Protein AF-A0A1Y5PBY2-F1 (afdb_monomer)

Radius of gyration: 28.39 Å; Cα contacts (8 Å, |Δi|>4): 411; chains: 1; bounding box: 72×57×106 Å

Sequence (426 aa):
MDGDPIENGPPGFAADEERLGVWLDRVDAYLLALDAIDADDPFDFCAEAWEIWQSAVAADPPPETSPAVLVALGGLQAVAHAMTASTLDYYRTPNARDRKTLSTVHASLKACLGTLRRESARWLLEGLPAADEIQARSATLVASLQATNSPGAAPISDSGIVFDKVCALTDTENRRYREAYDRLRRMLNRELLQHITDESDTLSDVVLGIVLDLQASRGSTFDENVMAERRSKIQSALVSVTGALHTHHEQSVKTATKTFGHDSAEAKAVERLFDDVKQSSFEYRWLDELHEPLQRGDSAAVKYQFTARRHEPDVDVHMDRDYMAQFAKSNKKWRGPDEPLVMASDPSVLDMIKAIQPKVNSLQGQLDAILYPNVAEDVAAVKDLIARFGGQKGMDALHSAPGATDKPWMPPHLSPRVLSFVRTFE

Mean predicted aligned error: 13.69 Å

Solvent-accessible surface area (backbone atoms only — not comparable to full-atom values): 24126 Å² total; per-residue (Å²): 140,83,81,82,81,82,83,78,66,72,91,55,59,69,59,44,52,52,48,34,48,55,50,48,55,48,52,52,55,46,61,56,48,59,77,69,59,91,54,82,41,45,65,56,41,30,47,53,53,40,53,58,52,50,49,55,42,68,76,63,65,61,56,82,77,37,71,33,32,50,53,56,46,47,53,52,45,42,38,52,51,48,38,50,52,49,50,52,36,60,75,73,34,87,51,74,89,77,35,80,48,41,68,56,51,53,53,50,42,51,53,49,50,51,49,53,48,53,54,55,55,43,27,75,73,78,50,70,81,50,61,70,54,42,48,53,50,44,52,52,48,50,56,74,36,39,46,62,85,52,95,87,61,77,70,60,94,85,78,75,72,79,52,78,91,77,81,86,72,54,70,68,55,48,49,53,36,48,56,25,45,53,50,52,40,59,60,60,56,62,41,39,68,55,48,32,50,54,30,48,49,50,35,50,51,52,53,49,51,50,34,50,43,39,61,70,38,93,51,62,88,79,39,64,67,64,51,49,52,52,52,49,54,52,50,54,31,50,35,47,30,21,43,28,51,45,48,36,53,54,51,52,38,51,46,31,24,72,74,64,34,74,87,29,71,64,18,52,47,50,48,45,52,55,51,49,46,44,70,76,26,71,46,50,34,54,43,47,60,46,24,62,45,46,70,73,62,43,67,69,46,47,46,82,46,79,42,77,37,99,90,64,44,44,75,51,40,25,38,30,32,68,50,46,26,55,52,29,68,74,37,92,84,57,79,65,41,62,56,53,70,74,46,95,61,63,52,49,50,64,58,30,57,63,65,32,50,68,54,54,54,54,50,48,56,55,47,43,54,70,78,42,72,55,50,68,59,25,37,50,42,42,50,55,56,53,56,64,59,68,79,64,90,79,86,59,62,56,73,93,60,85,84,58,88,85,63,55,61,65,49,53,69,59,56,67,64,52,54,53,48,51,74,68,61,128

Structure (mmCIF, N/CA/C/O backbone):
data_AF-A0A1Y5PBY2-F1
#
_entry.id   AF-A0A1Y5PBY2-F1
#
loop_
_atom_site.group_PDB
_atom_site.id
_atom_site.type_symbol
_atom_site.label_atom_id
_atom_site.label_alt_id
_atom_site.label_comp_id
_atom_site.label_asym_id
_atom_site.label_entity_id
_atom_site.label_seq_id
_atom_site.pdbx_PDB_ins_code
_atom_site.Cartn_x
_atom_site.Cartn_y
_atom_site.Cartn_z
_atom_site.occupancy
_atom_site.B_iso_or_equiv
_atom_site.auth_seq_id
_atom_site.auth_comp_id
_atom_site.auth_asym_id
_atom_site.auth_atom_id
_atom_site.pdbx_PDB_model_num
ATOM 1 N N . MET A 1 1 ? -18.300 32.140 66.514 1.00 45.94 1 MET A N 1
ATOM 2 C CA . MET A 1 1 ? -18.483 32.898 65.267 1.00 45.94 1 MET A CA 1
ATOM 3 C C . MET A 1 1 ? -17.171 32.797 64.537 1.00 45.94 1 MET A C 1
ATOM 5 O O . MET A 1 1 ? -16.190 33.285 65.071 1.00 45.94 1 MET A O 1
ATOM 9 N N . ASP A 1 2 ? -17.141 31.974 63.500 1.00 37.72 2 ASP A N 1
ATOM 10 C CA . ASP A 1 2 ? -16.558 32.271 62.188 1.00 37.72 2 ASP A CA 1
ATOM 11 C C . ASP A 1 2 ? -16.648 30.965 61.404 1.00 37.72 2 ASP A C 1
ATOM 13 O O . ASP A 1 2 ? -16.118 29.932 61.809 1.00 37.72 2 ASP A O 1
ATOM 17 N N . GLY A 1 3 ? -17.531 30.991 60.409 1.00 40.25 3 GLY A N 1
ATOM 18 C CA . GLY A 1 3 ? -17.900 29.843 59.603 1.00 40.25 3 GLY A CA 1
ATOM 19 C C . GLY A 1 3 ? -16.996 29.739 58.390 1.00 40.25 3 GLY A C 1
ATOM 20 O O . GLY A 1 3 ? -16.811 30.725 57.680 1.00 40.25 3 GLY A O 1
ATOM 21 N N . ASP A 1 4 ? -16.507 28.531 58.140 1.00 33.81 4 ASP A N 1
ATOM 22 C CA . ASP A 1 4 ? -16.066 28.125 56.812 1.00 33.81 4 ASP A CA 1
ATOM 23 C C . ASP A 1 4 ? -17.306 27.788 55.968 1.00 33.81 4 ASP A C 1
ATOM 25 O O . ASP A 1 4 ? -18.133 26.967 56.393 1.00 33.81 4 ASP A O 1
ATOM 29 N N . PRO A 1 5 ? -17.481 28.393 54.783 1.00 43.38 5 PRO A N 1
ATOM 30 C CA . PRO A 1 5 ? -18.480 27.950 53.833 1.00 43.38 5 PRO A CA 1
ATOM 31 C C . PRO A 1 5 ? -17.946 26.702 53.122 1.00 43.38 5 PRO A C 1
ATOM 33 O O . PRO A 1 5 ? -17.024 26.769 52.315 1.00 43.38 5 PRO A O 1
ATOM 36 N N . ILE A 1 6 ? -18.546 25.548 53.418 1.00 40.12 6 ILE A N 1
ATOM 37 C CA . ILE A 1 6 ? -18.397 24.352 52.588 1.00 40.12 6 ILE A CA 1
ATOM 38 C C . ILE A 1 6 ? -19.086 24.651 51.256 1.00 40.12 6 ILE A C 1
ATOM 40 O O . ILE A 1 6 ? -20.314 24.613 51.149 1.00 40.12 6 ILE A O 1
ATOM 44 N N . GLU A 1 7 ? -18.283 24.968 50.247 1.00 39.06 7 GLU A N 1
ATOM 45 C CA . GLU A 1 7 ? -18.694 25.071 48.852 1.00 39.06 7 GLU A CA 1
ATOM 46 C C . GLU A 1 7 ? -18.978 23.653 48.317 1.00 39.06 7 GLU A C 1
ATOM 48 O O . GLU A 1 7 ? -18.173 23.020 47.644 1.00 39.06 7 GLU A O 1
ATOM 53 N N . ASN A 1 8 ? -20.137 23.101 48.686 1.00 37.91 8 ASN A N 1
ATOM 54 C CA . ASN A 1 8 ? -20.673 21.884 48.081 1.00 37.91 8 ASN A CA 1
ATOM 55 C C . ASN A 1 8 ? -21.327 22.248 46.740 1.00 37.91 8 ASN A C 1
ATOM 57 O O . ASN A 1 8 ? -22.543 22.436 46.659 1.00 37.91 8 ASN A O 1
ATOM 61 N N . GLY A 1 9 ? -20.516 22.348 45.686 1.00 40.56 9 GLY A N 1
ATOM 62 C CA . GLY A 1 9 ? -21.012 22.209 44.316 1.00 40.56 9 GLY A CA 1
ATOM 63 C C . GLY A 1 9 ? -21.554 20.786 44.079 1.00 40.56 9 GLY A C 1
ATOM 64 O O . GLY A 1 9 ? -21.153 19.855 44.784 1.00 40.56 9 GLY A O 1
ATOM 65 N N . PRO A 1 10 ? -22.472 20.572 43.116 1.00 37.31 10 PRO A N 1
ATOM 66 C CA . PRO A 1 10 ? -23.018 19.246 42.848 1.00 37.31 10 PRO A CA 1
ATOM 67 C C . PRO A 1 10 ? -21.875 18.290 42.460 1.00 37.31 10 PRO A C 1
ATOM 69 O O . PRO A 1 10 ? -21.112 18.623 41.552 1.00 37.31 10 PRO A O 1
ATOM 72 N N . PRO A 1 11 ? -21.766 17.092 43.062 1.00 45.81 11 PRO A N 1
ATOM 73 C CA . PRO A 1 11 ? -20.633 16.174 42.875 1.00 45.81 11 PRO A CA 1
ATOM 74 C C . PRO A 1 11 ? -20.537 15.532 41.470 1.00 45.81 11 PRO A C 1
ATOM 76 O O . PRO A 1 11 ? -19.798 14.571 41.284 1.00 45.81 11 PRO A O 1
ATOM 79 N N . GLY A 1 12 ? -21.287 16.034 40.482 1.00 55.81 12 GLY A N 1
ATOM 80 C CA . GLY A 1 12 ? -21.350 15.498 39.118 1.00 55.81 12 GLY A CA 1
ATOM 81 C C . GLY A 1 12 ? -20.549 16.289 38.079 1.00 55.81 12 GLY A C 1
ATOM 82 O O . GLY A 1 12 ? -19.837 15.683 37.288 1.00 55.81 12 GLY A O 1
ATOM 83 N N . PHE A 1 13 ? -20.608 17.626 38.097 1.00 53.91 13 PHE A N 1
ATOM 84 C CA . PHE A 1 13 ? -20.110 18.446 36.979 1.00 53.91 13 PHE A CA 1
ATOM 85 C C . PHE A 1 13 ? -18.581 18.456 36.856 1.00 53.91 13 PHE A C 1
ATOM 87 O O . PHE A 1 13 ? -18.064 18.167 35.783 1.00 53.91 13 PHE A O 1
ATOM 94 N N . ALA A 1 14 ? -17.854 18.683 37.955 1.00 58.75 14 ALA A N 1
ATOM 95 C CA . ALA A 1 14 ? -16.386 18.675 37.940 1.00 58.75 14 ALA A CA 1
ATOM 96 C C . ALA A 1 14 ? -15.809 17.298 37.552 1.00 58.75 14 ALA A C 1
ATOM 98 O O . ALA A 1 14 ? -14.805 17.213 36.851 1.00 58.75 14 ALA A O 1
ATOM 99 N N . ALA A 1 15 ? -16.481 16.213 37.956 1.00 77.81 15 ALA A N 1
ATOM 100 C CA . ALA A 1 15 ? -16.086 14.854 37.597 1.00 77.81 15 ALA A CA 1
ATOM 101 C C . ALA A 1 15 ? -16.368 14.528 36.119 1.00 77.81 15 ALA A C 1
ATOM 103 O O . ALA A 1 15 ? -15.646 13.734 35.521 1.00 77.81 15 ALA A O 1
ATOM 104 N N . ASP A 1 16 ? -17.407 15.115 35.519 1.00 81.81 16 ASP A N 1
ATOM 105 C CA . ASP A 1 16 ? -17.707 14.938 34.095 1.00 81.81 16 ASP A CA 1
ATOM 106 C C . ASP A 1 16 ? -16.823 15.801 33.188 1.00 81.81 16 ASP A C 1
ATOM 108 O O . ASP A 1 16 ? -16.434 15.331 32.119 1.00 81.81 16 ASP A O 1
ATOM 112 N N . GLU A 1 17 ? -16.434 17.004 33.619 1.00 85.75 17 GLU A N 1
ATOM 113 C CA . GLU A 1 17 ? -15.426 17.821 32.926 1.00 85.75 17 GLU A CA 1
ATOM 114 C C . GLU A 1 17 ? -14.058 17.126 32.909 1.00 85.75 17 GLU A C 1
ATOM 116 O O . GLU A 1 17 ? -13.437 17.016 31.852 1.00 85.75 17 GLU A O 1
ATOM 121 N N . GLU A 1 18 ? -13.616 16.581 34.048 1.00 88.00 18 GLU A N 1
ATOM 122 C CA . GLU A 1 18 ? -12.356 15.833 34.144 1.00 88.00 18 GLU A CA 1
ATOM 123 C C . GLU A 1 18 ? -12.372 14.584 33.246 1.00 88.00 18 GLU A C 1
ATOM 125 O O . GLU A 1 18 ? -11.442 14.358 32.467 1.00 88.00 18 GLU A O 1
ATOM 130 N N . ARG A 1 19 ? -13.462 13.802 33.269 1.00 89.69 19 ARG A N 1
ATOM 131 C CA . ARG A 1 19 ? -13.630 12.639 32.377 1.00 89.69 19 ARG A CA 1
ATOM 132 C C . ARG A 1 19 ? -13.635 13.034 30.907 1.00 89.69 19 ARG A C 1
ATOM 134 O O . ARG A 1 19 ? -13.028 12.338 30.094 1.00 89.69 19 ARG A O 1
ATOM 141 N N . LEU A 1 20 ? -14.327 14.115 30.550 1.00 92.19 20 LEU A N 1
ATOM 142 C CA . LEU A 1 20 ? -14.344 14.610 29.178 1.00 92.19 20 LEU A CA 1
ATOM 143 C C . LEU A 1 20 ? -12.939 15.048 28.737 1.00 92.19 20 LEU A C 1
ATOM 145 O O . LEU A 1 20 ? -12.543 14.740 27.614 1.00 92.19 20 LEU A O 1
ATOM 149 N N . GLY A 1 21 ? -12.167 15.678 29.629 1.00 91.25 21 GLY A N 1
ATOM 150 C CA . GLY A 1 21 ? -10.755 16.004 29.413 1.00 91.25 21 GLY A CA 1
ATOM 151 C C . GLY A 1 21 ? -9.904 14.770 29.097 1.00 91.25 21 GLY A C 1
ATOM 152 O O . GLY A 1 21 ? -9.229 14.740 28.072 1.00 91.25 21 GLY A O 1
ATOM 153 N N . VAL A 1 22 ? -10.023 13.701 29.892 1.00 93.31 22 VAL A N 1
ATOM 154 C CA . VAL A 1 22 ? -9.315 12.428 29.635 1.00 93.31 22 VAL A CA 1
ATOM 155 C C . VAL A 1 22 ? -9.678 11.844 28.265 1.00 93.31 22 VAL A C 1
ATOM 157 O O . VAL A 1 22 ? -8.819 11.330 27.547 1.00 93.31 22 VAL A O 1
ATOM 160 N N . TRP A 1 23 ? -10.950 11.913 27.875 1.00 94.00 23 TRP A N 1
ATOM 161 C CA . TRP A 1 23 ? -11.399 11.408 26.577 1.00 94.00 23 TRP A CA 1
ATOM 162 C C . TRP A 1 23 ? -10.937 12.267 25.398 1.00 94.00 23 TRP A C 1
ATOM 164 O O . TRP A 1 23 ? -10.663 11.724 24.327 1.00 94.00 23 TRP A O 1
ATOM 174 N N . LEU A 1 24 ? -10.786 13.576 25.591 1.00 94.56 24 LEU A N 1
ATOM 175 C CA . LEU A 1 24 ? -10.138 14.461 24.625 1.00 94.56 24 LEU A CA 1
ATOM 176 C C . LEU A 1 24 ? -8.657 14.114 24.445 1.00 94.56 24 LEU A C 1
ATOM 178 O O . LEU A 1 24 ? -8.212 13.961 23.308 1.00 94.56 24 LEU A O 1
ATOM 182 N N . ASP A 1 25 ? -7.927 13.891 25.539 1.00 93.44 25 ASP A N 1
ATOM 183 C CA . ASP A 1 25 ? -6.525 13.460 25.483 1.00 93.44 25 ASP A CA 1
ATOM 184 C C . ASP A 1 25 ? -6.381 12.109 24.758 1.00 93.44 25 ASP A C 1
ATOM 186 O O . ASP A 1 25 ? -5.432 11.889 24.002 1.00 93.44 25 ASP A O 1
ATOM 190 N N . ARG A 1 26 ? -7.358 11.203 24.914 1.00 94.56 26 ARG A N 1
ATOM 191 C CA . ARG A 1 26 ? -7.407 9.942 24.153 1.00 94.56 26 ARG A CA 1
ATOM 192 C C . ARG A 1 26 ? -7.632 10.156 22.663 1.00 94.56 26 ARG A C 1
ATOM 194 O O . ARG A 1 26 ? -6.987 9.471 21.873 1.00 94.56 26 ARG A O 1
ATOM 201 N N . VAL A 1 27 ? -8.513 11.076 22.260 1.00 95.44 27 VAL A N 1
ATOM 202 C CA . VAL A 1 27 ? -8.685 11.424 20.836 1.00 95.44 27 VAL A CA 1
ATOM 203 C C . VAL A 1 27 ? -7.383 11.982 20.265 1.00 95.44 27 VAL A C 1
ATOM 205 O O . VAL A 1 27 ? -7.023 11.651 19.139 1.00 95.44 27 VAL A O 1
ATOM 208 N N . ASP A 1 28 ? -6.643 12.767 21.042 1.00 94.69 28 ASP A N 1
ATOM 209 C CA . ASP A 1 28 ? -5.360 13.336 20.626 1.00 94.69 28 ASP A CA 1
ATOM 210 C C . ASP A 1 28 ? -4.284 12.275 20.452 1.00 94.69 28 ASP A C 1
ATOM 212 O O . ASP A 1 28 ? -3.618 12.226 19.416 1.00 94.69 28 ASP A O 1
ATOM 216 N N . ALA A 1 29 ? -4.156 11.386 21.436 1.00 94.12 29 ALA A N 1
ATOM 217 C CA . ALA A 1 29 ? -3.274 10.233 21.347 1.00 94.12 29 ALA A CA 1
ATOM 218 C C . ALA A 1 29 ? -3.649 9.340 20.157 1.00 94.12 29 ALA A C 1
ATOM 220 O O . ALA A 1 29 ? -2.773 8.864 19.439 1.00 94.12 29 ALA A O 1
ATOM 221 N N . TYR A 1 30 ? -4.945 9.156 19.903 1.00 95.19 30 TYR A N 1
ATOM 222 C CA . TYR A 1 30 ? -5.426 8.376 18.773 1.00 95.19 30 TYR A CA 1
ATOM 223 C C . TYR A 1 30 ? -5.116 9.044 17.428 1.00 95.19 30 TYR A C 1
ATOM 225 O O . TYR A 1 30 ? -4.630 8.375 16.523 1.00 95.19 30 TYR A O 1
ATOM 233 N N . LEU A 1 31 ? -5.292 10.363 17.304 1.00 93.38 31 LEU A N 1
ATOM 234 C CA . LEU A 1 31 ? -4.919 11.123 16.105 1.00 93.38 31 LEU A CA 1
ATOM 235 C C . LEU A 1 31 ? -3.429 10.999 15.767 1.00 93.38 31 LEU A C 1
ATOM 237 O O . LEU A 1 31 ? -3.088 10.957 14.585 1.00 93.38 31 LEU A O 1
ATOM 241 N N . LEU A 1 32 ? -2.566 10.935 16.786 1.00 91.31 32 LEU A N 1
ATOM 242 C CA . LEU A 1 32 ? -1.135 10.665 16.624 1.00 91.31 32 LEU A CA 1
ATOM 243 C C . LEU A 1 32 ? -0.872 9.201 16.253 1.00 91.31 32 LEU A C 1
ATOM 245 O O . LEU A 1 32 ? -0.039 8.926 15.396 1.00 91.31 32 LEU A O 1
ATOM 249 N N . ALA A 1 33 ? -1.593 8.260 16.867 1.00 92.06 33 ALA A N 1
ATOM 250 C CA . ALA A 1 33 ? -1.464 6.838 16.563 1.00 92.06 33 ALA A CA 1
ATOM 251 C C . ALA A 1 33 ? -1.852 6.517 15.112 1.00 92.06 33 ALA A C 1
ATOM 253 O O . ALA A 1 33 ? -1.234 5.643 14.513 1.00 92.06 33 ALA A O 1
ATOM 254 N N . LEU A 1 34 ? -2.810 7.249 14.525 1.00 92.19 34 LEU A N 1
ATOM 255 C CA . LEU A 1 34 ? -3.182 7.096 13.115 1.00 92.19 34 LEU A CA 1
ATOM 256 C C . LEU A 1 34 ? -2.004 7.333 12.155 1.00 92.19 34 LEU A C 1
ATOM 258 O O . LEU A 1 34 ? -1.917 6.639 11.149 1.00 92.19 34 LEU A O 1
ATOM 262 N N . ASP A 1 35 ? -1.079 8.251 12.470 1.00 88.31 35 ASP A N 1
ATOM 263 C CA . ASP A 1 35 ? 0.123 8.486 11.645 1.00 88.31 35 ASP A CA 1
ATOM 264 C C . ASP A 1 35 ? 1.131 7.332 11.710 1.00 88.31 35 ASP A C 1
ATOM 266 O O . ASP A 1 35 ? 1.996 7.215 10.845 1.00 88.31 35 ASP A O 1
ATOM 270 N N . ALA A 1 36 ? 1.048 6.507 12.754 1.00 85.25 36 ALA A N 1
ATOM 271 C CA . ALA A 1 36 ? 1.934 5.372 12.971 1.00 85.25 36 ALA A CA 1
ATOM 272 C C . ALA A 1 36 ? 1.366 4.054 12.418 1.00 85.25 36 ALA A C 1
ATOM 274 O O . ALA A 1 36 ? 2.049 3.031 12.501 1.00 85.25 36 ALA A O 1
ATOM 275 N N . ILE A 1 37 ? 0.138 4.062 11.883 1.00 83.00 37 ILE A N 1
ATOM 276 C CA . ILE A 1 37 ? -0.454 2.889 11.235 1.00 83.00 37 ILE A CA 1
ATOM 277 C C . ILE A 1 37 ? 0.285 2.644 9.916 1.00 83.00 37 ILE A C 1
ATOM 279 O O . ILE A 1 37 ? 0.165 3.409 8.961 1.00 83.00 37 ILE A O 1
ATOM 283 N N . ASP A 1 38 ? 1.050 1.557 9.890 1.00 75.00 38 ASP A N 1
ATOM 284 C CA . ASP A 1 38 ? 1.777 1.053 8.725 1.00 75.00 38 ASP A CA 1
ATOM 285 C C . ASP A 1 38 ? 0.821 0.191 7.888 1.00 75.00 38 ASP A C 1
ATOM 287 O O . ASP A 1 38 ? 0.807 -1.035 8.006 1.00 75.00 38 ASP A O 1
ATOM 291 N N . ALA A 1 39 ? -0.048 0.853 7.119 1.00 74.06 39 ALA A N 1
ATOM 292 C CA . ALA A 1 39 ? -1.015 0.214 6.231 1.00 74.06 39 ALA A CA 1
ATOM 293 C C . ALA A 1 39 ? -0.726 0.565 4.769 1.00 74.06 39 ALA A C 1
ATOM 295 O O . ALA A 1 39 ? -0.398 1.707 4.456 1.00 74.06 39 ALA A O 1
ATOM 296 N N . ASP A 1 40 ? -0.917 -0.409 3.880 1.00 66.94 40 ASP A N 1
ATOM 297 C CA . ASP A 1 40 ? -0.703 -0.248 2.437 1.00 66.94 40 ASP A CA 1
ATOM 298 C C . ASP A 1 40 ? -2.002 0.145 1.697 1.00 66.94 40 ASP A C 1
ATOM 300 O O . ASP A 1 40 ? -1.956 0.722 0.610 1.00 66.94 40 ASP A O 1
ATOM 304 N N . ASP A 1 41 ? -3.179 -0.103 2.293 1.00 70.62 41 ASP A N 1
ATOM 305 C CA . ASP A 1 41 ? -4.480 0.162 1.671 1.00 70.62 41 ASP A CA 1
ATOM 306 C C . ASP A 1 41 ? -5.547 0.717 2.649 1.00 70.62 41 ASP A C 1
ATOM 308 O O . ASP A 1 41 ? -5.435 0.565 3.873 1.00 70.62 41 ASP A O 1
ATOM 312 N N . PRO A 1 42 ? -6.611 1.371 2.134 1.00 80.31 42 PRO A N 1
ATOM 313 C CA . PRO A 1 42 ? -7.676 1.949 2.955 1.00 80.31 42 PRO A CA 1
ATOM 314 C C . PRO A 1 42 ? -8.421 1.000 3.901 1.00 80.31 42 PRO A C 1
ATOM 316 O O . PRO A 1 42 ? -8.886 1.447 4.950 1.00 80.31 42 PRO A O 1
ATOM 319 N N . PHE A 1 43 ? -8.607 -0.270 3.536 1.00 74.81 43 PHE A N 1
ATOM 320 C CA . PHE A 1 43 ? -9.331 -1.241 4.359 1.00 74.81 43 PHE A CA 1
ATOM 321 C C . PHE A 1 43 ? -8.507 -1.629 5.577 1.00 74.81 43 PHE A C 1
ATOM 323 O O . PHE A 1 43 ? -9.040 -1.647 6.687 1.00 74.81 43 PHE A O 1
ATOM 330 N N . ASP A 1 44 ? -7.214 -1.880 5.376 1.00 72.38 44 ASP A N 1
ATOM 331 C CA . ASP A 1 44 ? -6.281 -2.208 6.452 1.00 72.38 44 ASP A CA 1
ATOM 332 C C . ASP A 1 44 ? -6.138 -1.063 7.433 1.00 72.38 44 ASP A C 1
ATOM 334 O O . ASP A 1 44 ? -6.292 -1.261 8.640 1.00 72.38 44 ASP A O 1
ATOM 338 N N . PHE A 1 45 ? -5.961 0.146 6.905 1.00 84.75 45 PHE A N 1
ATOM 339 C CA . PHE A 1 45 ? -5.930 1.349 7.714 1.00 84.75 45 PHE A CA 1
ATOM 340 C C . PHE A 1 45 ? -7.197 1.492 8.567 1.00 84.75 45 PHE A C 1
ATOM 342 O O . PHE A 1 45 ? -7.107 1.701 9.775 1.00 84.75 45 PHE A O 1
ATOM 349 N N . CYS A 1 46 ? -8.387 1.335 7.975 1.00 84.38 46 CYS A N 1
ATOM 350 C CA . CYS A 1 46 ? -9.645 1.437 8.715 1.00 84.38 46 CYS A CA 1
ATOM 351 C C . CYS A 1 46 ? -9.841 0.307 9.737 1.00 84.38 46 CYS A C 1
ATOM 353 O O . CYS A 1 46 ? -10.372 0.565 10.816 1.00 84.38 46 CYS A O 1
ATOM 355 N N . ALA A 1 47 ? -9.423 -0.921 9.426 1.00 79.12 47 ALA A N 1
ATOM 356 C CA . ALA A 1 47 ? -9.527 -2.057 10.337 1.00 79.12 47 ALA A CA 1
ATOM 357 C C . ALA A 1 47 ? -8.600 -1.897 11.552 1.00 79.12 47 ALA A C 1
ATOM 359 O O . ALA A 1 47 ? -9.033 -2.097 12.685 1.00 79.12 47 ALA A O 1
ATOM 360 N N . GLU A 1 48 ? -7.346 -1.486 11.343 1.00 82.38 48 GLU A N 1
ATOM 361 C CA . GLU A 1 48 ? -6.410 -1.226 12.443 1.00 82.38 48 GLU A CA 1
ATOM 362 C C . GLU A 1 48 ? -6.832 -0.012 13.269 1.00 82.38 48 GLU A C 1
ATOM 364 O O . GLU A 1 48 ? -6.852 -0.076 14.499 1.00 82.38 48 GLU A O 1
ATOM 369 N N . ALA A 1 49 ? -7.271 1.063 12.608 1.00 88.12 49 ALA A N 1
ATOM 370 C CA . ALA A 1 49 ? -7.851 2.220 13.276 1.00 88.12 49 ALA A CA 1
ATOM 371 C C . ALA A 1 49 ? -9.036 1.807 14.167 1.00 88.12 49 ALA A C 1
ATOM 373 O O . ALA A 1 49 ? -9.113 2.247 15.319 1.00 88.12 49 ALA A O 1
ATOM 374 N N . TRP A 1 50 ? -9.931 0.946 13.669 1.00 86.44 50 TRP A N 1
ATOM 375 C CA . TRP A 1 50 ? -11.083 0.449 14.422 1.00 86.44 50 TRP A CA 1
ATOM 376 C C . TRP A 1 50 ? -10.653 -0.318 15.670 1.00 86.44 50 TRP A C 1
ATOM 378 O O . TRP A 1 50 ? -11.119 -0.004 16.762 1.00 86.44 50 TRP A O 1
ATOM 388 N N . GLU A 1 51 ? -9.738 -1.277 15.528 1.00 80.56 51 GLU A N 1
ATOM 389 C CA . GLU A 1 51 ? -9.260 -2.103 16.641 1.00 80.56 51 GLU A CA 1
ATOM 390 C C . GLU A 1 51 ? -8.557 -1.268 17.723 1.00 80.56 51 GLU A C 1
ATOM 392 O O . GLU A 1 51 ? -8.814 -1.471 18.913 1.00 80.56 51 GLU A O 1
ATOM 397 N N . ILE A 1 52 ? -7.731 -0.283 17.340 1.00 85.56 52 ILE A N 1
ATOM 398 C CA . ILE A 1 52 ? -7.062 0.626 18.287 1.00 85.56 52 ILE A CA 1
ATOM 399 C C . ILE A 1 52 ? -8.098 1.395 19.115 1.00 85.56 52 ILE A C 1
ATOM 401 O O . ILE A 1 52 ? -8.025 1.418 20.348 1.00 85.56 52 ILE A O 1
ATOM 405 N N . TRP A 1 53 ? -9.082 2.012 18.456 1.00 89.56 53 TRP A N 1
ATOM 406 C CA . TRP A 1 53 ? -10.079 2.826 19.149 1.00 89.56 53 TRP A CA 1
ATOM 407 C C . TRP A 1 53 ? -11.058 1.976 19.964 1.00 89.56 53 TRP A C 1
ATOM 409 O O . TRP A 1 53 ? -11.331 2.283 21.125 1.00 89.56 53 TRP A O 1
ATOM 419 N N . GLN A 1 54 ? -11.542 0.866 19.401 1.00 84.00 54 GLN A N 1
ATOM 420 C CA . GLN A 1 54 ? -12.422 -0.070 20.098 1.00 84.00 54 GLN A CA 1
ATOM 421 C C . GLN A 1 54 ? -11.753 -0.635 21.354 1.00 84.00 54 GLN A C 1
ATOM 423 O O . GLN A 1 54 ? -12.404 -0.722 22.394 1.00 84.00 54 GLN A O 1
ATOM 428 N N . SER A 1 55 ? -10.460 -0.964 21.289 1.00 78.25 55 SER A N 1
ATOM 429 C CA . SER A 1 55 ? -9.700 -1.442 22.449 1.00 78.25 55 SER A CA 1
ATOM 430 C C . SER A 1 55 ? -9.636 -0.393 23.559 1.00 78.25 55 SER A C 1
ATOM 432 O O . SER A 1 55 ? -9.840 -0.727 24.726 1.00 78.25 55 SER A O 1
ATOM 434 N N . ALA A 1 56 ? -9.425 0.882 23.214 1.00 82.06 56 ALA A N 1
ATOM 435 C CA . ALA A 1 56 ? -9.428 1.974 24.187 1.00 82.06 56 ALA A CA 1
ATOM 436 C C . ALA A 1 56 ? -10.806 2.159 24.853 1.00 82.06 56 ALA A C 1
ATOM 438 O O . ALA A 1 56 ? -10.887 2.348 26.066 1.00 82.06 56 ALA A O 1
ATOM 439 N N . VAL A 1 57 ? -11.891 2.055 24.077 1.00 83.19 57 VAL A N 1
ATOM 440 C CA . VAL A 1 57 ? -13.273 2.135 24.586 1.00 83.19 57 VAL A CA 1
ATOM 441 C C . VAL A 1 57 ? -13.640 0.939 25.458 1.00 83.19 57 VAL A C 1
ATOM 443 O O . VAL A 1 57 ? -14.316 1.108 26.469 1.00 83.19 57 VAL A O 1
ATOM 446 N N . ALA A 1 58 ? -13.192 -0.261 25.099 1.00 77.19 58 ALA A N 1
ATOM 447 C CA . ALA A 1 58 ? -13.452 -1.466 25.875 1.00 77.19 58 ALA A CA 1
ATOM 448 C C . ALA A 1 58 ? -12.667 -1.502 27.196 1.00 77.19 58 ALA A C 1
ATOM 450 O O . ALA A 1 58 ? -13.183 -2.017 28.187 1.00 77.19 58 ALA A O 1
ATOM 451 N N . ALA A 1 59 ? -11.442 -0.966 27.217 1.00 75.62 59 ALA A N 1
ATOM 452 C CA . ALA A 1 59 ? -10.580 -0.979 28.398 1.00 75.62 59 ALA A CA 1
ATOM 453 C C . ALA A 1 59 ? -11.101 -0.085 29.533 1.00 75.62 59 ALA A C 1
ATOM 455 O O . ALA A 1 59 ? -10.950 -0.433 30.702 1.00 75.62 59 ALA A O 1
ATOM 456 N N . ASP A 1 60 ? -11.707 1.052 29.194 1.00 82.50 60 ASP A N 1
ATOM 457 C CA . ASP A 1 60 ? -12.227 2.006 30.173 1.00 82.50 60 ASP A CA 1
ATOM 458 C C . ASP A 1 60 ? -13.470 2.724 29.620 1.00 82.50 60 ASP A C 1
ATOM 460 O O . ASP A 1 60 ? -13.361 3.850 29.128 1.00 82.50 60 ASP A O 1
ATOM 464 N N . PRO A 1 61 ? -14.641 2.059 29.621 1.00 83.69 61 PRO A N 1
ATOM 465 C CA . PRO A 1 61 ? -15.860 2.591 29.024 1.00 83.69 61 PRO A CA 1
ATOM 466 C C . PRO A 1 61 ? -16.430 3.760 29.848 1.00 83.69 61 PRO A C 1
ATOM 468 O O . PRO A 1 61 ? -16.592 3.634 31.065 1.00 83.69 61 PRO A O 1
ATOM 471 N N . PRO A 1 62 ? -16.804 4.887 29.212 1.00 85.94 62 PRO A N 1
ATOM 472 C CA . PRO A 1 62 ? -17.373 6.023 29.925 1.00 85.94 62 PRO A CA 1
ATOM 473 C C . PRO A 1 62 ? -18.813 5.732 30.394 1.00 85.94 62 PRO A C 1
ATOM 475 O O . PRO A 1 62 ? -19.520 4.946 29.754 1.00 85.94 62 PRO A O 1
ATOM 478 N N . PRO A 1 63 ? -19.295 6.393 31.466 1.00 85.88 63 PRO A N 1
ATOM 479 C CA . PRO A 1 63 ? -20.691 6.293 31.892 1.00 85.88 63 PRO A CA 1
ATOM 480 C C . PRO A 1 63 ? -21.664 6.774 30.807 1.00 85.88 63 PRO A C 1
ATOM 482 O O . PRO A 1 63 ? -21.424 7.797 30.171 1.00 85.88 63 PRO A O 1
ATOM 485 N N . GLU A 1 64 ? -22.803 6.093 30.651 1.00 81.12 64 GLU A N 1
ATOM 486 C CA . GLU A 1 64 ? -23.790 6.378 29.590 1.00 81.12 64 GLU A CA 1
ATOM 487 C C . GLU A 1 64 ? -24.428 7.774 29.677 1.00 81.12 64 GLU A C 1
ATOM 489 O O . GLU A 1 64 ? -24.920 8.297 28.680 1.00 81.12 64 GLU A O 1
ATOM 494 N N . THR A 1 65 ? -24.411 8.388 30.859 1.00 81.56 65 THR A N 1
ATOM 495 C CA . THR A 1 65 ? -24.952 9.732 31.105 1.00 81.56 65 THR A CA 1
ATOM 496 C C . THR A 1 65 ? -23.903 10.838 30.988 1.00 81.56 65 THR A C 1
ATOM 498 O O . THR A 1 65 ? -24.241 12.004 31.162 1.00 81.56 65 THR A O 1
ATOM 501 N N . SER A 1 66 ? -22.635 10.495 30.742 1.00 89.75 66 SER A N 1
ATOM 502 C CA . SER A 1 66 ? -21.527 11.453 30.697 1.00 89.75 66 SER A CA 1
ATOM 503 C C . SER A 1 66 ? -21.281 11.941 29.263 1.00 89.75 66 SER A C 1
ATOM 505 O O . SER A 1 66 ? -21.327 11.123 28.342 1.00 89.75 66 SER A O 1
ATOM 507 N N . PRO A 1 67 ? -20.924 13.221 29.032 1.00 90.69 67 PRO A N 1
ATOM 508 C CA . PRO A 1 67 ? -20.533 13.718 27.706 1.00 90.69 67 PRO A CA 1
ATOM 509 C C . PRO A 1 67 ? -19.404 12.904 27.054 1.00 90.69 67 PRO A C 1
ATOM 511 O O . PRO A 1 67 ? -19.343 12.786 25.830 1.00 90.69 67 PRO A O 1
ATOM 514 N N . ALA A 1 68 ? -18.545 12.279 27.867 1.00 91.25 68 ALA A N 1
ATOM 515 C CA . ALA A 1 68 ? -17.487 11.378 27.421 1.00 91.25 68 ALA A CA 1
ATOM 516 C C . ALA A 1 68 ? -17.996 10.204 26.557 1.00 91.25 68 ALA A C 1
ATOM 518 O O . ALA A 1 68 ? -17.285 9.748 25.658 1.00 91.25 68 ALA A O 1
ATOM 519 N N . VAL A 1 69 ? -19.239 9.740 26.759 1.00 90.50 69 VAL A N 1
ATOM 520 C CA . VAL A 1 69 ? -19.833 8.676 25.931 1.00 90.50 69 VAL A CA 1
ATOM 521 C C . VAL A 1 69 ? -20.006 9.107 24.476 1.00 90.50 69 VAL A C 1
ATOM 523 O O . VAL A 1 69 ? -19.832 8.293 23.570 1.00 90.50 69 VAL A O 1
ATOM 526 N N . LEU A 1 70 ? -20.288 10.393 24.235 1.00 91.81 70 LEU A N 1
ATOM 527 C CA . LEU A 1 70 ? -20.437 10.942 22.888 1.00 91.81 70 LEU A CA 1
ATOM 528 C C . LEU A 1 70 ? -19.097 10.956 22.149 1.00 91.81 70 LEU A C 1
ATOM 530 O O . LEU A 1 70 ? -19.067 10.717 20.945 1.00 91.81 70 LEU A O 1
ATOM 534 N N . VAL A 1 71 ? -17.991 11.163 22.870 1.00 93.25 71 VAL A N 1
ATOM 535 C CA . VAL A 1 71 ? -16.634 11.098 22.309 1.00 93.25 71 VAL A CA 1
ATOM 536 C C . VAL A 1 71 ? -16.277 9.662 21.932 1.00 93.25 71 VAL A C 1
ATOM 538 O O . VAL A 1 71 ? -15.865 9.404 20.801 1.00 93.25 71 VAL A O 1
ATOM 541 N N . ALA A 1 72 ? -16.494 8.711 22.845 1.00 88.56 72 ALA A N 1
ATOM 542 C CA . ALA A 1 72 ? -16.237 7.293 22.595 1.00 88.56 72 ALA A CA 1
ATOM 543 C C . ALA A 1 72 ? -17.026 6.770 21.378 1.00 88.56 72 ALA A C 1
ATOM 545 O O . ALA A 1 72 ? -16.449 6.179 20.459 1.00 88.56 72 ALA A O 1
ATOM 546 N N . LEU A 1 73 ? -18.337 7.041 21.347 1.00 85.75 73 LEU A N 1
ATOM 547 C CA . LEU A 1 73 ? -19.237 6.645 20.261 1.00 85.75 73 LEU A CA 1
ATOM 548 C C . LEU A 1 73 ? -18.940 7.384 18.952 1.00 85.75 73 LEU A C 1
ATOM 550 O O . LEU A 1 73 ? -18.919 6.760 17.893 1.00 85.75 73 LEU A O 1
ATOM 554 N N . GLY A 1 74 ? -18.674 8.690 19.011 1.00 86.50 74 GLY A N 1
ATOM 555 C CA . GLY A 1 74 ? -18.346 9.502 17.840 1.00 86.50 74 GLY A CA 1
ATOM 556 C C . GLY A 1 74 ? -17.055 9.050 17.156 1.00 86.50 74 GLY A C 1
ATOM 557 O O . GLY A 1 74 ? -16.992 9.013 15.928 1.00 86.50 74 GLY A O 1
ATOM 558 N N . GLY A 1 75 ? -16.047 8.633 17.930 1.00 88.12 75 GLY A N 1
ATOM 559 C CA . GLY A 1 75 ? -14.822 8.053 17.378 1.00 88.12 75 GLY A CA 1
ATOM 560 C C . GLY A 1 75 ? -15.085 6.735 16.643 1.00 88.12 75 GLY A C 1
ATOM 561 O O . GLY A 1 75 ? -14.629 6.564 15.513 1.00 88.12 75 GLY A O 1
ATOM 562 N N . LEU A 1 76 ? -15.908 5.848 17.219 1.00 85.44 76 LEU A N 1
ATOM 563 C CA . LEU A 1 76 ? -16.319 4.606 16.553 1.00 85.44 76 LEU A CA 1
ATOM 564 C C . LEU A 1 76 ? -17.108 4.912 15.274 1.00 85.44 76 LEU A C 1
ATOM 566 O O . LEU A 1 76 ? -16.847 4.313 14.233 1.00 85.44 76 LEU A O 1
ATOM 570 N N . GLN A 1 77 ? -18.008 5.898 15.303 1.00 84.38 77 GLN A N 1
ATOM 571 C CA . GLN A 1 77 ? -18.771 6.302 14.121 1.00 84.38 77 GLN A CA 1
ATOM 572 C C . GLN A 1 77 ? -17.865 6.841 13.006 1.00 84.38 77 GLN A C 1
ATOM 574 O O . GLN A 1 77 ? -18.053 6.492 11.840 1.00 84.38 77 GLN A O 1
ATOM 579 N N . ALA A 1 78 ? -16.868 7.663 13.341 1.00 86.44 78 ALA A N 1
ATOM 580 C CA . ALA A 1 78 ? -15.936 8.216 12.362 1.00 86.44 78 ALA A CA 1
ATOM 581 C C . ALA A 1 78 ? -15.172 7.110 11.614 1.00 86.44 78 ALA A C 1
ATOM 583 O O . ALA A 1 78 ? -15.078 7.145 10.384 1.00 86.44 78 ALA A O 1
ATOM 584 N N . VAL A 1 79 ? -14.682 6.100 12.340 1.00 85.94 79 VAL A N 1
ATOM 585 C CA . VAL A 1 79 ? -13.973 4.963 11.735 1.00 85.94 79 VAL A CA 1
ATOM 586 C C . VAL A 1 79 ? -14.926 4.078 10.928 1.00 85.94 79 VAL A C 1
ATOM 588 O O . VAL A 1 79 ? -14.601 3.701 9.802 1.00 85.94 79 VAL A O 1
ATOM 591 N N . ALA A 1 80 ? -16.131 3.808 11.442 1.00 79.12 80 ALA A N 1
ATOM 592 C CA . ALA A 1 80 ? -17.173 3.077 10.720 1.00 79.12 80 ALA A CA 1
ATOM 593 C C . ALA A 1 80 ? -17.510 3.741 9.371 1.00 79.12 80 ALA A C 1
ATOM 595 O O . ALA A 1 80 ? -17.558 3.078 8.330 1.00 79.12 80 ALA A O 1
ATOM 596 N N . HIS A 1 81 ? -17.694 5.062 9.357 1.00 80.75 81 HIS A N 1
ATOM 597 C CA . HIS A 1 81 ? -17.951 5.811 8.129 1.00 80.75 81 HIS A CA 1
ATOM 598 C C . HIS A 1 81 ? -16.777 5.735 7.149 1.00 80.75 81 HIS A C 1
ATOM 600 O O . HIS A 1 81 ? -17.003 5.519 5.958 1.00 80.75 81 HIS A O 1
ATOM 606 N N . ALA A 1 82 ? -15.536 5.865 7.630 1.00 83.25 82 ALA A N 1
ATOM 607 C CA . ALA A 1 82 ? -14.351 5.726 6.786 1.00 83.25 82 ALA A CA 1
ATOM 608 C C . ALA A 1 82 ? -14.279 4.328 6.147 1.00 83.25 82 A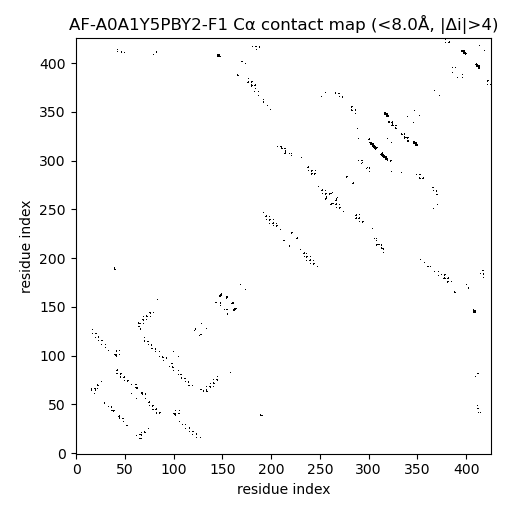LA A C 1
ATOM 610 O O . ALA A 1 82 ? -14.158 4.219 4.928 1.00 83.25 82 ALA A O 1
ATOM 611 N N . MET A 1 83 ? -14.476 3.269 6.938 1.00 79.62 83 MET A N 1
ATOM 612 C CA . MET A 1 83 ? -14.489 1.881 6.462 1.00 79.62 83 MET A CA 1
ATOM 613 C C . MET A 1 83 ? -15.582 1.640 5.413 1.00 79.62 83 MET A C 1
ATOM 615 O O . MET A 1 83 ? -15.337 1.050 4.357 1.00 79.62 83 MET A O 1
ATOM 619 N N . THR A 1 84 ? -16.789 2.145 5.671 1.00 75.44 84 THR A N 1
ATOM 620 C CA . THR A 1 84 ? -17.932 2.045 4.754 1.00 75.44 84 THR A CA 1
ATOM 621 C C . THR A 1 84 ? -17.661 2.776 3.444 1.00 75.44 84 THR A C 1
ATOM 623 O O . THR A 1 84 ? -17.912 2.236 2.367 1.00 75.44 84 THR A O 1
ATOM 626 N N . ALA A 1 85 ? -17.116 3.992 3.517 1.00 77.94 85 ALA A N 1
ATOM 627 C CA . ALA A 1 85 ? -16.798 4.795 2.345 1.00 77.94 85 ALA A CA 1
ATOM 628 C C . ALA A 1 85 ? -15.715 4.140 1.477 1.00 77.94 85 ALA A C 1
ATOM 630 O O . ALA A 1 85 ? -15.875 4.108 0.259 1.00 77.94 85 ALA A O 1
ATOM 631 N N . SER A 1 86 ? -14.658 3.594 2.087 1.00 77.75 86 SER A N 1
ATOM 632 C CA . SER A 1 86 ? -13.610 2.838 1.385 1.00 77.75 86 SER A CA 1
ATOM 633 C C . SER A 1 86 ? -14.174 1.584 0.715 1.00 77.75 86 SER A C 1
ATOM 635 O O . SER A 1 86 ? -13.865 1.287 -0.436 1.00 77.75 86 SER A O 1
ATOM 637 N N . THR A 1 87 ? -15.083 0.889 1.403 1.00 71.25 87 THR A N 1
ATOM 638 C CA . THR A 1 87 ? -15.745 -0.305 0.866 1.00 71.25 87 THR A CA 1
ATOM 639 C C . THR A 1 87 ? -16.617 0.020 -0.341 1.00 71.25 87 THR A C 1
ATOM 641 O O . THR A 1 87 ? -16.503 -0.621 -1.384 1.00 71.25 87 THR A O 1
ATOM 644 N N . LEU A 1 88 ? -17.488 1.024 -0.223 1.00 72.69 88 LEU A N 1
ATOM 645 C CA . LEU A 1 88 ? -18.368 1.422 -1.318 1.00 72.69 88 LEU A CA 1
ATOM 646 C C . LEU A 1 88 ? -17.581 1.937 -2.521 1.00 72.69 88 LEU A C 1
ATOM 648 O O . LEU A 1 88 ? -17.967 1.645 -3.649 1.00 72.69 88 LEU A O 1
ATOM 652 N N . ASP A 1 89 ? -16.497 2.674 -2.292 1.00 75.25 89 ASP A N 1
ATOM 653 C CA . ASP A 1 89 ? -15.622 3.150 -3.359 1.00 75.25 89 ASP A CA 1
ATOM 654 C C . ASP A 1 89 ? -14.991 1.988 -4.138 1.00 75.25 89 ASP A C 1
ATOM 656 O O . ASP A 1 89 ? -15.102 1.939 -5.360 1.00 75.25 89 ASP A O 1
ATOM 660 N N . TYR A 1 90 ? -14.463 0.977 -3.442 1.00 72.00 90 TYR A N 1
ATOM 661 C CA . TYR A 1 90 ? -13.903 -0.215 -4.082 1.00 72.00 90 TYR A CA 1
ATOM 662 C C . TYR A 1 90 ? -14.896 -0.916 -5.022 1.00 72.00 90 TYR A C 1
ATOM 664 O O . TYR A 1 90 ? -14.530 -1.323 -6.125 1.00 72.00 90 TYR A O 1
ATOM 672 N N . TYR A 1 91 ? -16.159 -1.050 -4.603 1.00 67.81 91 TYR A N 1
ATOM 673 C CA . TYR A 1 91 ? -17.190 -1.721 -5.402 1.00 67.81 91 TYR A CA 1
ATOM 674 C C . TYR A 1 91 ? -17.803 -0.840 -6.496 1.00 67.81 91 TYR A C 1
ATOM 676 O O . TYR A 1 91 ? -18.273 -1.366 -7.505 1.00 67.81 91 TYR A O 1
ATOM 684 N N . ARG A 1 92 ? -17.847 0.482 -6.303 1.00 74.94 92 ARG A N 1
ATOM 685 C CA . ARG A 1 92 ? -18.464 1.422 -7.255 1.00 74.94 92 ARG A CA 1
ATOM 686 C C . ARG A 1 92 ? -17.486 1.943 -8.300 1.00 74.94 92 ARG A C 1
ATOM 688 O O . ARG A 1 92 ? -17.945 2.387 -9.349 1.00 74.94 92 ARG A O 1
ATOM 695 N N . THR A 1 93 ? -16.187 1.858 -8.033 1.00 73.44 93 THR A N 1
ATOM 696 C CA . THR A 1 93 ? -15.122 2.381 -8.888 1.00 73.44 93 THR A CA 1
ATOM 697 C C . THR A 1 93 ? -14.336 1.209 -9.502 1.00 73.44 93 THR A C 1
ATOM 699 O O . THR A 1 93 ? -13.471 0.617 -8.843 1.00 73.44 93 THR A O 1
ATOM 702 N N . PRO A 1 94 ? -14.646 0.809 -10.759 1.00 64.25 94 PRO A N 1
ATOM 703 C CA . PRO A 1 94 ? -14.072 -0.390 -11.375 1.00 64.25 94 PRO A CA 1
ATOM 704 C C . PRO A 1 94 ? -12.568 -0.269 -11.621 1.00 64.25 94 PRO A C 1
ATOM 706 O O . PRO A 1 94 ? -11.839 -1.246 -11.473 1.00 64.25 94 PRO A O 1
ATOM 709 N N . ASN A 1 95 ? -12.116 0.930 -11.988 1.00 60.81 95 ASN A N 1
ATOM 710 C CA . ASN A 1 95 ? -10.716 1.223 -12.242 1.00 60.81 95 ASN A CA 1
ATOM 711 C C . ASN A 1 95 ? -9.987 1.479 -10.920 1.00 60.81 95 ASN A C 1
ATOM 713 O O . ASN A 1 95 ? -10.343 2.396 -10.184 1.00 60.81 95 ASN A O 1
ATOM 717 N N . ALA A 1 96 ? -8.952 0.689 -10.632 1.00 65.25 96 ALA A N 1
ATOM 718 C CA . ALA A 1 96 ? -8.181 0.816 -9.399 1.00 65.25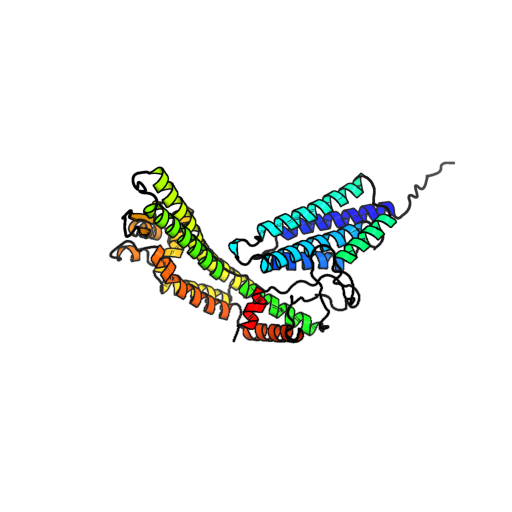 96 ALA A CA 1
ATOM 719 C C . ALA A 1 96 ? -7.516 2.196 -9.251 1.00 65.25 96 ALA A C 1
ATOM 721 O O . ALA A 1 96 ? -7.440 2.701 -8.136 1.00 65.25 96 ALA A O 1
ATOM 722 N N . ARG A 1 97 ? -7.126 2.834 -10.365 1.00 63.28 97 ARG A N 1
ATOM 723 C CA . ARG A 1 97 ? -6.494 4.167 -10.376 1.00 63.28 97 ARG A CA 1
ATOM 724 C C . ARG A 1 97 ? -7.430 5.288 -9.911 1.00 63.28 97 ARG A C 1
ATOM 726 O O . ARG A 1 97 ? -6.961 6.300 -9.405 1.00 63.28 97 ARG A O 1
ATOM 733 N N . ASP A 1 98 ? -8.738 5.097 -10.074 1.00 70.00 98 ASP A N 1
ATOM 734 C CA . ASP A 1 98 ? -9.755 6.093 -9.717 1.00 70.00 98 ASP A CA 1
ATOM 735 C C . ASP A 1 98 ? -10.275 5.908 -8.279 1.00 70.00 98 ASP A C 1
ATOM 737 O O . ASP A 1 98 ? -11.074 6.714 -7.797 1.00 70.00 98 ASP A O 1
ATOM 741 N N . ARG A 1 99 ? -9.853 4.837 -7.590 1.00 79.50 99 ARG A N 1
ATOM 742 C CA . ARG A 1 99 ? -10.253 4.555 -6.207 1.00 79.50 99 ARG A CA 1
ATOM 743 C C . ARG A 1 99 ? -9.603 5.535 -5.237 1.00 79.50 99 ARG A C 1
ATOM 745 O O . ARG A 1 99 ? -8.524 6.078 -5.474 1.00 79.50 99 ARG A O 1
ATOM 752 N N . LYS A 1 100 ? -10.246 5.735 -4.090 1.00 77.56 100 LYS A N 1
ATOM 753 C CA . LYS A 1 100 ? -9.711 6.542 -2.996 1.00 77.56 100 LYS A CA 1
ATOM 754 C C . LYS A 1 100 ? -8.389 5.960 -2.516 1.00 77.56 100 LYS A C 1
ATOM 756 O O . LYS A 1 100 ? -8.310 4.811 -2.089 1.00 77.56 100 LYS A O 1
ATOM 761 N N . THR A 1 101 ? -7.369 6.806 -2.515 1.00 82.19 101 THR A N 1
ATOM 762 C CA . THR A 1 101 ? -6.062 6.463 -1.960 1.00 82.19 101 THR A CA 1
ATOM 763 C C . THR A 1 101 ? -6.118 6.389 -0.436 1.00 82.19 101 THR A C 1
ATOM 765 O O . THR A 1 101 ? -6.939 7.054 0.209 1.00 82.19 101 THR A O 1
ATOM 768 N N . LEU A 1 102 ? -5.181 5.646 0.156 1.00 82.81 102 LEU A N 1
ATOM 769 C CA . LEU A 1 102 ? -4.978 5.608 1.604 1.00 82.81 102 LEU A CA 1
ATOM 770 C C . LEU A 1 102 ? -4.828 7.016 2.195 1.00 82.81 102 LEU A C 1
ATOM 772 O O . LEU A 1 102 ? -5.498 7.352 3.167 1.00 82.81 102 LEU A O 1
ATOM 776 N N . SER A 1 103 ? -4.011 7.866 1.565 1.00 80.81 103 SER A N 1
ATOM 777 C CA . SER A 1 103 ? -3.816 9.262 1.982 1.00 80.81 103 SER A CA 1
ATOM 778 C C . SER A 1 103 ? -5.140 10.037 2.064 1.00 80.81 103 SER A C 1
ATOM 780 O O . SER A 1 103 ? -5.389 10.738 3.047 1.00 80.81 103 SER A O 1
ATOM 782 N N . THR A 1 104 ? -6.036 9.847 1.087 1.00 85.38 104 THR A N 1
ATOM 783 C CA . THR A 1 104 ? -7.369 10.476 1.080 1.00 85.38 104 THR A CA 1
ATOM 784 C C . THR A 1 104 ? -8.220 10.010 2.260 1.00 85.38 104 THR A C 1
ATOM 786 O O . THR A 1 104 ? -8.862 10.820 2.934 1.00 85.38 104 THR A O 1
ATOM 789 N N . VAL A 1 105 ? -8.229 8.704 2.527 1.00 87.44 105 VAL A N 1
ATOM 790 C CA . VAL A 1 105 ? -9.018 8.098 3.609 1.00 87.44 105 VAL A CA 1
ATOM 791 C C . VAL A 1 105 ? -8.473 8.507 4.977 1.00 87.44 105 VAL A C 1
ATOM 793 O O . VAL A 1 105 ? -9.246 8.925 5.840 1.00 87.44 105 VAL A O 1
ATOM 796 N N . HIS A 1 106 ? -7.151 8.496 5.144 1.00 90.38 106 HIS A N 1
ATOM 797 C CA . HIS A 1 106 ? -6.463 8.963 6.343 1.00 90.38 106 HIS A CA 1
ATOM 798 C C . HIS A 1 106 ? -6.775 10.438 6.641 1.00 90.38 106 HIS A C 1
ATOM 800 O O . HIS A 1 106 ? -7.204 10.771 7.749 1.00 90.38 106 HIS A O 1
ATOM 806 N N . ALA A 1 107 ? -6.647 11.319 5.642 1.00 85.88 107 ALA A N 1
ATOM 807 C CA . ALA A 1 107 ? -6.968 12.737 5.786 1.00 85.88 107 ALA A CA 1
ATOM 808 C C . ALA A 1 107 ? -8.446 12.960 6.149 1.00 85.88 107 ALA A C 1
ATOM 810 O O . ALA A 1 107 ? -8.755 13.772 7.025 1.00 85.88 107 ALA A O 1
ATOM 811 N N . SER A 1 108 ? -9.360 12.210 5.525 1.00 88.56 108 SER A N 1
ATOM 812 C CA . SER A 1 108 ? -10.793 12.274 5.826 1.00 88.56 108 SER A CA 1
ATOM 813 C C . SER A 1 108 ? -11.099 11.839 7.260 1.00 88.56 108 SER A C 1
ATOM 815 O O . SER A 1 108 ? -11.845 12.527 7.957 1.00 88.56 108 SER A O 1
ATOM 817 N N . LEU A 1 109 ? -10.518 10.728 7.727 1.00 91.44 109 LEU A N 1
ATOM 818 C CA . LEU A 1 109 ? -10.723 10.244 9.093 1.00 91.44 109 LEU A CA 1
ATOM 819 C C . LEU A 1 109 ? -10.200 11.258 10.118 1.00 91.44 109 LEU A C 1
ATOM 821 O O . LEU A 1 109 ? -10.913 11.605 11.063 1.00 91.44 109 LEU A O 1
ATOM 825 N N . LYS A 1 110 ? -9.001 11.810 9.891 1.00 93.38 110 LYS A N 1
ATOM 826 C CA . LYS A 1 110 ? -8.439 12.880 10.727 1.00 93.38 110 LYS A CA 1
ATOM 827 C C . LYS A 1 110 ? -9.319 14.123 10.759 1.00 93.38 110 LYS A C 1
ATOM 829 O O . LYS A 1 110 ? -9.497 14.713 11.822 1.00 93.38 110 LYS A O 1
ATOM 834 N N . ALA A 1 111 ? -9.898 14.519 9.627 1.00 88.81 111 ALA A N 1
ATOM 835 C CA . ALA A 1 111 ? -10.813 15.653 9.574 1.00 88.81 111 ALA A CA 1
ATOM 836 C C . ALA A 1 111 ? -12.085 15.406 10.407 1.00 88.81 111 ALA A C 1
ATOM 838 O O . ALA A 1 111 ? -12.498 16.289 11.164 1.00 88.81 111 ALA A O 1
ATOM 839 N N . CYS A 1 112 ? -12.672 14.206 10.321 1.00 90.38 112 CYS A N 1
ATOM 840 C CA . CYS A 1 112 ? -13.834 13.810 11.122 1.00 90.38 112 CYS A CA 1
ATOM 841 C C . CYS A 1 112 ? -13.524 13.819 12.627 1.00 90.38 112 CYS A C 1
ATOM 843 O O . CYS A 1 112 ? -14.225 14.479 13.395 1.00 90.38 112 CYS A O 1
ATOM 845 N N . LEU A 1 113 ? -12.439 13.162 13.044 1.00 92.75 113 LEU A N 1
ATOM 846 C CA . LEU A 1 113 ? -12.003 13.128 14.446 1.00 92.75 113 LEU A CA 1
ATOM 847 C C . LEU A 1 113 ? -11.605 14.519 14.961 1.00 92.75 113 LEU A C 1
ATOM 849 O O . LEU A 1 113 ? -11.904 14.873 16.097 1.00 92.75 113 LEU A O 1
ATOM 853 N N . GLY A 1 114 ? -11.004 15.354 14.111 1.00 90.44 114 GLY A N 1
ATOM 854 C CA . GLY A 1 114 ? -10.701 16.746 14.431 1.00 90.44 114 GLY A CA 1
ATOM 855 C C . GLY A 1 114 ? -11.956 17.590 14.674 1.00 90.44 114 GLY A C 1
ATOM 856 O O . GLY A 1 114 ? -11.940 18.479 15.523 1.00 90.44 114 GLY A O 1
ATOM 857 N N . THR A 1 115 ? -13.060 17.312 13.972 1.00 91.19 115 THR A N 1
ATOM 858 C CA . THR A 1 115 ? -14.360 17.948 14.247 1.00 91.19 115 THR A CA 1
ATOM 859 C C . THR A 1 115 ? -14.919 17.503 15.593 1.00 91.19 115 THR A C 1
ATOM 861 O O . THR A 1 115 ? -15.281 18.366 16.391 1.00 91.19 115 THR A O 1
ATOM 864 N N . LEU A 1 116 ? -14.898 16.197 15.884 1.00 93.19 116 LEU A N 1
ATOM 865 C CA . LEU A 1 116 ? -15.319 15.653 17.181 1.00 93.19 116 LEU A CA 1
ATOM 866 C C . LEU A 1 116 ? -14.519 16.264 18.342 1.00 93.19 116 LEU A C 1
ATOM 868 O O . LEU A 1 116 ? -15.097 16.702 19.337 1.00 93.19 116 LEU A O 1
ATOM 872 N N . ARG A 1 117 ? -13.192 16.357 18.191 1.00 95.75 117 ARG A N 1
ATOM 873 C CA . ARG A 1 117 ? -12.301 16.987 19.171 1.00 95.75 117 ARG A CA 1
ATOM 874 C C . ARG A 1 117 ? -12.673 18.451 19.408 1.00 95.75 117 ARG A C 1
ATOM 876 O O . ARG A 1 117 ? -12.792 18.868 20.555 1.00 95.75 117 ARG A O 1
ATOM 883 N N . ARG A 1 118 ? -12.860 19.240 18.341 1.00 95.06 118 ARG A N 1
ATOM 884 C CA . ARG A 1 118 ? -13.230 20.664 18.455 1.00 95.06 118 ARG A CA 1
ATOM 885 C C . ARG A 1 118 ? -14.575 20.850 19.148 1.00 95.06 118 ARG A C 1
ATOM 887 O O . ARG A 1 118 ? -14.696 21.740 19.982 1.00 95.06 118 ARG A O 1
ATOM 894 N N . GLU A 1 119 ? -15.565 20.025 18.820 1.00 94.31 119 GLU A N 1
ATOM 895 C CA . GLU A 1 119 ? -16.875 20.077 19.472 1.00 94.31 119 GLU A CA 1
ATOM 896 C C . GLU A 1 119 ? -16.775 19.736 20.963 1.00 94.31 119 GLU A C 1
ATOM 898 O O . GLU A 1 119 ? -17.311 20.459 21.797 1.00 94.31 119 GLU A O 1
ATOM 903 N N . SER A 1 120 ? -16.015 18.698 21.304 1.00 92.94 120 SER A N 1
ATOM 904 C CA . SER A 1 120 ? -15.834 18.260 22.690 1.00 92.94 120 SER A CA 1
ATOM 905 C C . SER A 1 120 ? -15.055 19.284 23.525 1.00 92.94 120 SER A C 1
ATOM 907 O O . SER A 1 120 ? -15.418 19.569 24.662 1.00 92.94 120 SER A O 1
ATOM 909 N N . ALA A 1 121 ? -14.023 19.908 22.948 1.00 92.88 121 ALA A N 1
ATOM 910 C CA . ALA A 1 121 ? -13.289 21.000 23.591 1.00 92.88 121 ALA A CA 1
ATOM 911 C C . ALA A 1 121 ? -14.169 22.241 23.797 1.00 92.88 121 ALA A C 1
ATOM 913 O O . ALA A 1 121 ? -14.040 22.939 24.799 1.00 92.88 121 ALA A O 1
ATOM 914 N N . ARG A 1 122 ? -15.097 22.500 22.869 1.00 94.56 122 ARG A N 1
ATOM 915 C CA . ARG A 1 122 ? -16.080 23.574 23.011 1.00 94.56 122 ARG A CA 1
ATOM 916 C C . ARG A 1 122 ? -17.010 23.331 24.201 1.00 94.56 122 ARG A C 1
ATOM 918 O O . ARG A 1 122 ? -17.276 24.281 24.923 1.00 94.56 122 ARG A O 1
ATOM 925 N N . TRP A 1 123 ? -17.433 22.093 24.467 1.00 94.69 123 TRP A N 1
ATOM 926 C CA . TRP A 1 123 ? -18.227 21.773 25.665 1.00 94.69 123 TRP A CA 1
ATOM 927 C C . TRP A 1 123 ? -17.493 22.077 26.976 1.00 94.69 123 TRP A C 1
ATOM 929 O O . TRP A 1 123 ? -18.119 22.533 27.925 1.00 94.69 123 TRP A O 1
ATOM 939 N N . LEU A 1 124 ? -16.168 21.905 27.031 1.00 91.56 124 LEU A N 1
ATOM 940 C CA . LEU A 1 124 ? -15.384 22.291 28.213 1.00 91.56 124 LEU A CA 1
ATOM 941 C C . LEU A 1 124 ? -15.310 23.812 28.427 1.00 91.56 124 LEU A C 1
ATOM 943 O O . LEU A 1 124 ? -15.088 24.258 29.547 1.00 91.56 124 LEU A O 1
ATOM 947 N N . LEU A 1 125 ? -15.472 24.613 27.370 1.00 89.75 125 LEU A N 1
ATOM 948 C CA . LEU A 1 125 ? -15.385 26.077 27.439 1.00 89.75 125 LEU A CA 1
ATOM 949 C C . LEU A 1 125 ? -16.755 26.748 27.595 1.00 89.75 125 LEU A C 1
ATOM 951 O O . LEU A 1 125 ? -16.888 27.728 28.323 1.00 89.75 125 LEU A O 1
ATOM 955 N N . GLU A 1 126 ? -17.756 26.251 26.870 1.00 91.69 126 GLU A N 1
ATOM 956 C CA . GLU A 1 126 ? -19.094 26.847 26.763 1.00 91.69 126 GLU A CA 1
ATOM 957 C C . GLU A 1 126 ? -20.114 26.197 27.711 1.00 91.69 126 GLU A C 1
ATOM 959 O O . GLU A 1 126 ? -21.195 26.749 27.913 1.00 91.69 126 GLU A O 1
ATOM 964 N N . GLY A 1 127 ? -19.770 25.051 28.304 1.00 89.62 127 GLY A N 1
ATOM 965 C CA . GLY A 1 127 ? -20.634 24.261 29.176 1.00 89.62 127 GLY A CA 1
ATOM 966 C C . GLY A 1 127 ? -20.986 22.897 28.579 1.00 89.62 127 GLY A C 1
ATOM 967 O O . GLY A 1 127 ? -21.138 22.735 27.363 1.00 89.62 127 GLY A O 1
ATOM 968 N N . LEU A 1 128 ? -21.110 21.903 29.463 1.00 90.75 128 LEU A N 1
ATOM 969 C CA . LEU A 1 128 ? -21.417 20.525 29.087 1.00 90.75 128 LEU A CA 1
ATOM 970 C C . LEU A 1 128 ? -22.836 20.399 28.497 1.00 90.75 128 LEU A C 1
ATOM 972 O O . LEU A 1 128 ? -23.748 21.098 28.948 1.00 90.75 128 LEU A O 1
ATOM 976 N N . PRO A 1 129 ? -23.050 19.485 27.529 1.00 90.75 129 PRO A N 1
ATOM 977 C CA . PRO A 1 129 ? -24.383 19.195 27.015 1.00 90.75 129 PRO A CA 1
ATOM 978 C C . PRO A 1 129 ? -25.298 18.671 28.127 1.00 90.75 129 PRO A C 1
ATOM 980 O O . PRO A 1 129 ? -24.853 18.004 29.065 1.00 90.75 129 PRO A O 1
ATOM 983 N N . ALA A 1 130 ? -26.592 18.965 28.016 1.00 90.12 130 ALA A N 1
ATOM 984 C CA . ALA A 1 130 ? -27.579 18.519 28.992 1.00 90.12 130 ALA A CA 1
ATOM 985 C C . ALA A 1 130 ? -27.791 16.993 28.922 1.00 90.12 130 ALA A C 1
ATOM 987 O O . ALA A 1 130 ? -27.563 16.363 27.891 1.00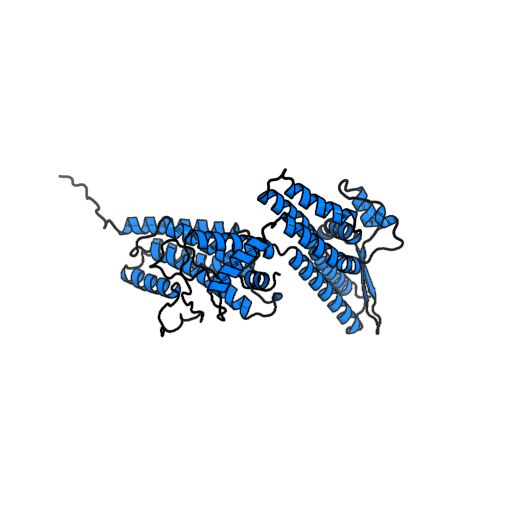 90.12 130 ALA A O 1
ATOM 988 N N . ALA A 1 131 ? -28.232 16.375 30.021 1.00 87.25 131 ALA A N 1
ATOM 989 C CA . ALA A 1 131 ? -28.358 14.915 30.111 1.00 87.25 131 ALA A CA 1
ATOM 990 C C . ALA A 1 131 ? -29.336 14.314 29.081 1.00 87.25 131 ALA A C 1
ATOM 992 O O . ALA A 1 131 ? -29.089 13.235 28.545 1.00 87.25 131 ALA A O 1
ATOM 993 N N . ASP A 1 132 ? -30.425 15.023 28.779 1.00 87.56 132 ASP A N 1
ATOM 994 C CA . ASP A 1 132 ? -31.390 14.662 27.738 1.00 87.56 132 ASP A CA 1
ATOM 995 C C . ASP A 1 132 ? -30.779 14.761 26.332 1.00 87.56 132 ASP A C 1
ATOM 997 O O . ASP A 1 132 ? -30.988 13.875 25.501 1.00 87.56 132 ASP A O 1
ATOM 1001 N N . GLU A 1 133 ? -29.958 15.784 26.083 1.00 90.50 133 GLU A N 1
ATOM 1002 C CA . GLU A 1 133 ? -29.180 15.911 24.849 1.00 90.50 133 GLU A CA 1
ATOM 1003 C C . GLU A 1 133 ? -28.156 14.774 24.703 1.00 90.50 133 GLU A C 1
ATOM 1005 O O . GLU A 1 133 ? -28.056 14.176 23.628 1.00 90.50 133 GLU A O 1
ATOM 1010 N N . ILE A 1 134 ? -27.431 14.429 25.775 1.00 90.25 134 ILE A N 1
ATOM 1011 C CA . ILE A 1 134 ? -26.474 13.312 25.786 1.00 90.25 134 ILE A CA 1
ATOM 1012 C C . ILE A 1 134 ? -27.188 12.009 25.438 1.00 90.25 134 ILE A C 1
ATOM 1014 O O . ILE A 1 134 ? -26.720 11.271 24.573 1.00 90.25 134 ILE A O 1
ATOM 1018 N N . GLN A 1 135 ? -28.340 11.744 26.055 1.00 86.38 135 GLN A N 1
ATOM 1019 C CA . GLN A 1 135 ? -29.121 10.537 25.800 1.00 86.38 135 GLN A CA 1
ATOM 1020 C C . GLN A 1 135 ? -29.653 10.478 24.358 1.00 86.38 135 GLN A C 1
ATOM 1022 O O . GLN A 1 135 ? -29.593 9.430 23.715 1.00 86.38 135 GLN A O 1
ATOM 1027 N N . ALA A 1 136 ? -30.151 11.594 23.820 1.00 86.38 136 ALA A N 1
ATOM 1028 C CA . ALA A 1 136 ? -30.656 11.648 22.449 1.00 86.38 136 ALA A CA 1
ATOM 1029 C C . ALA A 1 136 ? -29.537 11.443 21.410 1.00 86.38 136 ALA A C 1
ATOM 1031 O O . ALA A 1 136 ? -29.693 10.684 20.444 1.00 86.38 136 ALA A O 1
ATOM 1032 N N . ARG A 1 137 ? -28.383 12.090 21.615 1.00 87.81 137 ARG A N 1
ATOM 1033 C CA . ARG A 1 137 ? -27.221 11.957 20.727 1.00 87.81 137 ARG A CA 1
ATOM 1034 C C . ARG A 1 137 ? -26.588 10.573 20.827 1.00 87.81 137 ARG A C 1
ATOM 1036 O O . ARG A 1 137 ? -26.278 9.991 19.792 1.00 87.81 137 ARG A O 1
ATOM 1043 N N . SER A 1 138 ? -26.443 10.014 22.028 1.00 84.12 138 SER A N 1
ATOM 1044 C CA . SER A 1 138 ? -25.897 8.665 22.208 1.00 84.12 138 SER A CA 1
ATOM 1045 C C . SER A 1 138 ? -26.790 7.615 21.551 1.00 84.12 138 SER A C 1
ATOM 1047 O O . SER A 1 138 ? -26.276 6.762 20.836 1.00 84.12 138 SER A O 1
ATOM 1049 N N . ALA A 1 139 ? -28.117 7.732 21.669 1.00 81.75 139 ALA A N 1
ATOM 1050 C CA . ALA A 1 139 ? -29.057 6.862 20.964 1.00 81.75 139 ALA A CA 1
ATOM 1051 C C . ALA A 1 139 ? -28.911 6.960 19.436 1.00 81.75 139 ALA A C 1
ATOM 1053 O O . ALA A 1 139 ? -28.921 5.940 18.752 1.00 81.75 139 ALA A O 1
ATOM 1054 N N . THR A 1 140 ? -28.718 8.170 18.901 1.00 81.62 140 THR A N 1
ATOM 1055 C CA . THR A 1 140 ? -28.495 8.390 17.461 1.00 81.62 140 THR A CA 1
ATOM 1056 C C . THR A 1 140 ? -27.183 7.763 16.986 1.00 81.62 140 THR A C 1
ATOM 1058 O O . THR A 1 140 ? -27.156 7.092 15.956 1.00 81.62 140 THR A O 1
ATOM 1061 N N . LEU A 1 141 ? -26.100 7.945 17.747 1.00 80.25 141 LEU A N 1
ATOM 1062 C CA . LEU A 1 141 ? -24.795 7.352 17.450 1.00 80.25 141 LEU A CA 1
ATOM 1063 C C . LEU A 1 141 ? -24.842 5.825 17.537 1.00 80.25 141 LEU A C 1
ATOM 1065 O O . LEU A 1 141 ? -24.331 5.132 16.666 1.00 80.25 141 LEU A O 1
ATOM 1069 N N . VAL A 1 142 ? -25.494 5.283 18.564 1.00 77.31 142 VAL A N 1
ATOM 1070 C CA . VAL A 1 142 ? -25.693 3.839 18.693 1.00 77.31 142 VAL A CA 1
ATOM 1071 C C . VAL A 1 142 ? -26.498 3.315 17.507 1.00 77.31 142 VAL A C 1
ATOM 1073 O O . VAL A 1 142 ? -26.094 2.326 16.910 1.00 77.31 142 VAL A O 1
ATOM 1076 N N . ALA A 1 143 ? -27.578 3.988 17.105 1.00 73.62 143 ALA A N 1
ATOM 1077 C CA . ALA A 1 143 ? -28.372 3.578 15.951 1.00 73.62 143 ALA A CA 1
ATOM 1078 C C . ALA A 1 143 ? -27.574 3.597 14.634 1.00 73.62 143 ALA A C 1
ATOM 1080 O O . ALA A 1 143 ? -27.765 2.712 13.806 1.00 73.62 143 ALA A O 1
ATOM 1081 N N . SER A 1 144 ? -26.664 4.560 14.438 1.00 70.75 144 SER A N 1
ATOM 1082 C CA . SER A 1 144 ? -25.813 4.610 13.237 1.00 70.75 144 SER A CA 1
ATOM 1083 C C . SER A 1 144 ? -24.708 3.550 13.232 1.00 70.75 144 SER A C 1
ATOM 1085 O O . SER A 1 144 ? -24.279 3.108 12.169 1.00 70.75 144 SER A O 1
ATOM 1087 N N . LEU A 1 145 ? -24.264 3.126 14.416 1.00 69.50 145 LEU A N 1
ATOM 1088 C CA . LEU A 1 145 ? -23.270 2.072 14.617 1.00 69.50 145 LEU A CA 1
ATOM 1089 C C . LEU A 1 145 ? -23.868 0.663 14.600 1.00 69.50 145 LEU A C 1
ATOM 1091 O O . LEU A 1 145 ? -23.122 -0.309 14.463 1.00 69.50 145 LEU A O 1
ATOM 1095 N N . GLN A 1 146 ? -25.186 0.548 14.773 1.00 65.50 146 GLN A N 1
ATOM 1096 C CA . GLN A 1 146 ? -25.882 -0.724 14.858 1.00 65.50 146 GLN A CA 1
ATOM 1097 C C . GLN A 1 146 ? -26.111 -1.357 13.487 1.00 65.50 146 GLN A C 1
ATOM 1099 O O . GLN A 1 146 ? -26.807 -0.797 12.649 1.00 65.50 146 GLN A O 1
ATOM 1104 N N . ALA A 1 147 ? -25.629 -2.584 13.291 1.00 53.59 147 ALA A N 1
ATOM 1105 C CA . ALA A 1 147 ? -26.098 -3.435 12.202 1.00 53.59 147 ALA A CA 1
ATOM 1106 C C . ALA A 1 147 ? -27.549 -3.882 12.486 1.00 53.59 147 ALA A C 1
ATOM 1108 O O . ALA A 1 147 ? -27.827 -4.534 13.497 1.00 53.59 147 ALA A O 1
ATOM 1109 N N . THR A 1 148 ? -28.502 -3.504 11.629 1.00 44.25 148 THR A N 1
ATOM 1110 C CA . THR A 1 148 ? -29.932 -3.812 11.811 1.00 44.25 148 THR A CA 1
ATOM 1111 C C . THR A 1 148 ? -30.199 -5.319 11.741 1.00 44.25 148 THR A C 1
ATOM 1113 O O . THR A 1 148 ? -30.244 -5.882 10.656 1.00 44.25 148 THR A O 1
ATOM 1116 N N . ASN A 1 149 ? -30.469 -5.957 12.885 1.00 38.91 149 ASN A N 1
ATOM 1117 C CA . ASN A 1 149 ? -30.864 -7.375 12.990 1.00 38.91 149 ASN A CA 1
ATOM 1118 C C . ASN A 1 149 ? -32.392 -7.613 12.900 1.00 38.91 149 ASN A C 1
ATOM 1120 O O . ASN A 1 149 ? -32.872 -8.679 13.284 1.00 38.91 149 ASN A O 1
ATOM 1124 N N . SER A 1 150 ? -33.196 -6.629 12.478 1.00 36.47 150 SER A N 1
ATOM 1125 C CA . SER A 1 150 ? -34.664 -6.764 12.463 1.00 36.47 150 SER A CA 1
ATOM 1126 C C . SER A 1 150 ? -35.213 -6.937 11.042 1.00 36.47 150 SER A C 1
ATOM 1128 O O . SER A 1 150 ? -35.074 -6.010 10.239 1.00 36.47 150 SER A O 1
ATOM 1130 N N . PRO A 1 151 ? -35.888 -8.062 10.719 1.00 33.38 151 PRO A N 1
ATOM 1131 C CA . PRO A 1 151 ? -36.572 -8.213 9.439 1.00 33.38 151 PRO A CA 1
ATOM 1132 C C . PRO A 1 151 ? -37.657 -7.133 9.318 1.00 33.38 151 PRO A C 1
ATOM 1134 O O . PRO A 1 151 ? -38.629 -7.130 10.072 1.00 33.38 151 PRO A O 1
ATOM 1137 N N . GLY A 1 152 ? -37.468 -6.192 8.388 1.00 37.00 152 GLY A N 1
ATOM 1138 C CA . GLY A 1 152 ? -38.391 -5.079 8.131 1.00 37.00 152 GLY A CA 1
ATOM 1139 C C . GLY A 1 152 ? -37.986 -3.715 8.704 1.00 37.00 152 GLY A C 1
ATOM 1140 O O . GLY A 1 152 ? -38.744 -2.761 8.539 1.00 37.00 152 GLY A O 1
ATOM 1141 N N . ALA A 1 153 ? -36.817 -3.580 9.339 1.00 36.97 153 ALA A N 1
ATOM 1142 C CA . ALA A 1 153 ? -36.283 -2.262 9.687 1.00 36.97 153 ALA A CA 1
ATOM 1143 C C . ALA A 1 153 ? -35.763 -1.539 8.431 1.00 36.97 153 ALA A C 1
ATOM 1145 O O . ALA A 1 153 ? -35.092 -2.139 7.591 1.00 36.97 153 ALA A O 1
ATOM 1146 N N . ALA A 1 154 ? -36.096 -0.253 8.294 1.00 34.03 154 ALA A N 1
ATOM 1147 C CA . ALA A 1 154 ? -35.598 0.581 7.206 1.00 34.03 154 ALA A CA 1
ATOM 1148 C C . ALA A 1 154 ? -34.057 0.651 7.253 1.00 34.03 154 ALA A C 1
ATOM 1150 O O . ALA A 1 154 ? -33.496 0.726 8.350 1.00 34.03 154 ALA A O 1
ATOM 1151 N N . PRO A 1 155 ? -33.373 0.624 6.092 1.00 36.69 155 PRO A N 1
ATOM 1152 C CA . PRO A 1 155 ? -31.922 0.724 6.039 1.00 36.69 155 PRO A CA 1
ATOM 1153 C C . PRO A 1 155 ? -31.463 2.007 6.731 1.00 36.69 155 PRO A C 1
ATOM 1155 O O . PRO A 1 155 ? -32.109 3.051 6.616 1.00 36.69 155 PRO A O 1
ATOM 1158 N N . ILE A 1 156 ? -30.337 1.913 7.435 1.00 43.16 156 ILE A N 1
ATOM 1159 C CA . ILE A 1 156 ? -29.677 3.048 8.076 1.00 43.16 156 ILE A CA 1
ATOM 1160 C C . ILE A 1 156 ? -29.464 4.113 6.995 1.00 43.16 156 ILE A C 1
ATOM 1162 O O . ILE A 1 156 ? -28.850 3.858 5.952 1.00 43.16 156 ILE A O 1
ATOM 1166 N N . SER A 1 157 ? -30.055 5.283 7.213 1.00 46.03 157 SER A N 1
ATOM 1167 C CA . SER A 1 157 ? -30.074 6.412 6.290 1.00 46.03 157 SER A CA 1
ATOM 1168 C C . SER A 1 157 ? -28.666 6.990 6.118 1.00 46.03 157 SER A C 1
ATOM 1170 O O . SER A 1 157 ? -28.257 7.838 6.902 1.00 46.03 157 SER A O 1
ATOM 1172 N N . ASP A 1 158 ? -27.906 6.406 5.185 1.00 40.75 158 ASP A N 1
ATOM 1173 C CA . ASP A 1 158 ? -27.166 7.031 4.063 1.00 40.75 158 ASP A CA 1
ATOM 1174 C C . ASP A 1 158 ? -26.150 6.052 3.426 1.00 40.75 158 ASP A C 1
ATOM 1176 O O . ASP A 1 158 ? -25.594 6.325 2.362 1.00 40.75 158 ASP A O 1
ATOM 1180 N N . SER A 1 159 ? -25.913 4.876 4.028 1.00 47.72 159 SER A N 1
ATOM 1181 C CA . SER A 1 159 ? -24.951 3.883 3.514 1.00 47.72 159 SER A CA 1
ATOM 1182 C C . SER A 1 159 ? -25.584 2.760 2.684 1.00 47.72 159 SER A C 1
ATOM 1184 O O . SER A 1 159 ? -24.933 2.223 1.787 1.00 47.72 159 SER A O 1
ATOM 1186 N N . GLY A 1 160 ? -26.849 2.405 2.947 1.00 54.66 160 GLY A N 1
ATOM 1187 C CA . GLY A 1 160 ? -27.570 1.347 2.226 1.00 54.66 160 GLY A CA 1
ATOM 1188 C C . GLY A 1 160 ? -27.050 -0.080 2.465 1.00 54.66 160 GLY A C 1
ATOM 1189 O O . GLY A 1 160 ? -27.383 -0.971 1.687 1.00 54.66 160 GLY A O 1
ATOM 1190 N N . ILE A 1 161 ? -26.236 -0.306 3.505 1.00 58.91 161 ILE A N 1
ATOM 1191 C CA . ILE A 1 161 ? -25.643 -1.613 3.832 1.00 58.91 161 ILE A CA 1
ATOM 1192 C C . ILE A 1 161 ? -26.349 -2.209 5.056 1.00 58.91 161 ILE A C 1
ATOM 1194 O O . ILE A 1 161 ? -26.436 -1.565 6.098 1.00 58.91 161 ILE A O 1
ATOM 1198 N N . VAL A 1 162 ? -26.836 -3.445 4.924 1.00 62.62 162 VAL A N 1
ATOM 1199 C CA . VAL A 1 162 ? -27.486 -4.231 5.986 1.00 62.62 162 VAL A CA 1
ATOM 1200 C C . VAL A 1 162 ? -26.699 -5.529 6.169 1.00 62.62 162 VAL A C 1
ATOM 1202 O O . VAL A 1 162 ? -26.346 -6.166 5.177 1.00 62.62 162 VAL A O 1
ATOM 1205 N N . PHE A 1 163 ? -26.417 -5.908 7.419 1.00 63.56 163 PHE A N 1
ATOM 1206 C CA . PHE A 1 163 ? -25.730 -7.158 7.755 1.00 63.56 163 PHE A CA 1
ATOM 1207 C C . PHE A 1 163 ? -26.684 -8.128 8.442 1.00 63.56 163 PHE A C 1
ATOM 1209 O O . PHE A 1 163 ? -27.292 -7.782 9.452 1.00 63.56 163 PHE A O 1
ATOM 1216 N N . ASP A 1 164 ? -26.732 -9.359 7.937 1.00 65.81 164 ASP A N 1
ATOM 1217 C CA . ASP A 1 164 ? -27.433 -10.467 8.575 1.00 65.81 164 ASP A CA 1
ATOM 1218 C C . ASP A 1 164 ? -26.447 -11.314 9.387 1.00 65.81 164 ASP A C 1
ATOM 1220 O O . ASP A 1 164 ? -25.374 -11.696 8.908 1.00 65.81 164 ASP A O 1
ATOM 1224 N N . LYS A 1 165 ? -26.801 -11.646 10.635 1.00 70.50 165 LYS A N 1
ATOM 1225 C CA . LYS A 1 165 ? -25.986 -12.555 11.449 1.00 70.50 165 LYS A CA 1
ATOM 1226 C C . LYS A 1 165 ? -26.059 -13.977 10.888 1.00 70.50 165 LYS A C 1
ATOM 1228 O O . LYS A 1 165 ? -27.079 -14.647 11.011 1.00 70.50 165 LYS A O 1
ATOM 1233 N N . VAL A 1 166 ? -24.933 -14.457 10.367 1.00 72.12 166 VAL A N 1
ATOM 1234 C CA . VAL A 1 166 ? -24.808 -15.802 9.783 1.00 72.12 166 VAL A CA 1
ATOM 1235 C C . VAL A 1 166 ? -24.528 -16.879 10.836 1.00 72.12 166 VAL A C 1
ATOM 1237 O O . VAL A 1 166 ? -25.207 -17.902 10.879 1.00 72.12 166 VAL A O 1
ATOM 1240 N N . CYS A 1 167 ? -23.532 -16.680 11.705 1.00 72.88 167 CYS A N 1
ATOM 1241 C CA . CYS A 1 167 ? -23.179 -17.641 12.754 1.00 72.88 167 CYS A CA 1
ATOM 1242 C C . CYS A 1 167 ? -22.469 -16.966 13.940 1.00 72.88 167 CYS A C 1
ATOM 1244 O O . CYS A 1 167 ? -22.066 -15.807 13.861 1.00 72.88 167 CYS A O 1
ATOM 1246 N N . ALA A 1 168 ? -22.343 -17.686 15.059 1.00 76.06 168 ALA A N 1
ATOM 1247 C CA . ALA A 1 168 ? -21.482 -17.305 16.177 1.00 76.06 168 ALA A CA 1
ATOM 1248 C C . ALA A 1 168 ? -20.237 -18.200 16.173 1.00 76.06 168 ALA A C 1
ATOM 1250 O O . ALA A 1 168 ? -20.356 -19.409 15.977 1.00 76.06 168 ALA A O 1
ATOM 1251 N N . LEU A 1 169 ? -19.066 -17.603 16.383 1.00 74.50 169 LEU A N 1
ATOM 1252 C CA . LEU A 1 169 ? -17.798 -18.319 16.474 1.00 74.50 169 LEU A CA 1
ATOM 1253 C C . LEU A 1 169 ? -17.404 -18.506 17.935 1.00 74.50 169 LEU A C 1
ATOM 1255 O O . LEU A 1 169 ? -17.623 -17.619 18.759 1.00 74.50 169 LEU A O 1
ATOM 1259 N N . THR A 1 170 ? -16.784 -19.639 18.244 1.00 80.62 170 THR A N 1
ATOM 1260 C CA . THR A 1 170 ? -16.011 -19.793 19.480 1.00 80.62 170 THR A CA 1
ATOM 1261 C C . THR A 1 170 ? -14.756 -18.918 19.434 1.00 80.62 170 THR A C 1
ATOM 1263 O O . THR A 1 170 ? -14.263 -18.577 18.358 1.00 80.62 170 THR A O 1
ATOM 1266 N N . ASP A 1 171 ? -14.178 -18.601 20.593 1.00 73.38 171 ASP A N 1
ATOM 1267 C CA . ASP A 1 171 ? -12.944 -17.803 20.670 1.00 73.38 171 ASP A CA 1
ATOM 1268 C C . ASP A 1 171 ? -11.785 -18.442 19.901 1.00 73.38 171 ASP A C 1
ATOM 1270 O O . ASP A 1 171 ? -10.980 -17.750 19.277 1.00 73.38 171 ASP A O 1
ATOM 1274 N N . THR A 1 172 ? -11.709 -19.775 19.923 1.00 80.00 172 THR A N 1
ATOM 1275 C CA . THR A 1 172 ? -10.700 -20.538 19.187 1.00 80.00 172 THR A CA 1
ATOM 1276 C C . THR A 1 172 ? -10.906 -20.434 17.678 1.00 80.00 172 THR A C 1
ATOM 1278 O O . THR A 1 172 ? -9.937 -20.215 16.954 1.00 80.00 172 THR A O 1
ATOM 1281 N N . GLU A 1 173 ? -12.146 -20.548 17.194 1.00 81.38 173 GLU A N 1
ATOM 1282 C CA . GLU A 1 173 ? -12.463 -20.372 15.770 1.00 81.38 173 GLU A CA 1
ATOM 1283 C C . GLU A 1 173 ? -12.201 -18.937 15.314 1.00 81.38 173 GLU A C 1
ATOM 1285 O O . GLU A 1 173 ? -11.534 -18.734 14.304 1.00 81.38 173 GLU A O 1
ATOM 1290 N N . ASN A 1 174 ? -12.667 -17.946 16.081 1.00 78.75 174 ASN A N 1
ATOM 1291 C CA . ASN A 1 174 ? -12.454 -16.538 15.770 1.00 78.75 174 ASN A CA 1
ATOM 1292 C C . ASN A 1 174 ? -10.958 -16.221 15.671 1.00 78.75 174 ASN A C 1
ATOM 1294 O O . ASN A 1 174 ? -10.512 -15.648 14.681 1.00 78.75 174 ASN A O 1
ATOM 1298 N N . ARG A 1 175 ? -10.162 -16.667 16.652 1.00 78.94 175 ARG A N 1
ATOM 1299 C CA . ARG A 1 175 ? -8.707 -16.493 16.622 1.00 78.94 175 ARG A CA 1
ATOM 1300 C C . ARG A 1 175 ? -8.089 -17.154 15.393 1.00 78.94 175 ARG A C 1
ATOM 1302 O O . ARG A 1 175 ? -7.354 -16.496 14.666 1.00 78.94 175 ARG A O 1
ATOM 1309 N N . ARG A 1 176 ? -8.424 -18.423 15.131 1.00 84.69 176 ARG A N 1
ATOM 1310 C CA . ARG A 1 176 ? -7.905 -19.176 13.979 1.00 84.69 176 ARG A CA 1
ATOM 1311 C C . ARG A 1 176 ? -8.179 -18.448 12.664 1.00 84.69 176 ARG A C 1
ATOM 1313 O O . ARG A 1 176 ? -7.268 -18.307 11.854 1.00 84.69 176 ARG A O 1
ATOM 1320 N N . TYR A 1 177 ? -9.414 -18.002 12.450 1.00 85.69 177 TYR A N 1
ATOM 1321 C CA . TYR A 1 177 ? -9.795 -17.337 11.208 1.00 85.69 177 TYR A CA 1
ATOM 1322 C C . TYR A 1 177 ? -9.165 -15.959 11.068 1.00 85.69 177 TYR A C 1
ATOM 1324 O O . TYR A 1 177 ? -8.681 -15.644 9.986 1.00 85.69 177 TYR A O 1
ATOM 1332 N N . ARG A 1 178 ? -9.123 -15.164 12.142 1.00 78.81 178 ARG A N 1
ATOM 1333 C CA . ARG A 1 178 ? -8.490 -13.840 12.116 1.00 78.81 178 ARG A CA 1
ATOM 1334 C C . ARG A 1 178 ? -7.008 -13.930 11.834 1.00 78.81 178 ARG A C 1
ATOM 1336 O O . ARG A 1 178 ? -6.526 -13.248 10.948 1.00 78.81 178 ARG A O 1
ATOM 1343 N N . GLU A 1 179 ? -6.295 -14.798 12.540 1.00 82.81 179 GLU A N 1
ATOM 1344 C CA . GLU A 1 179 ? -4.856 -14.930 12.343 1.00 82.81 179 GLU A CA 1
ATOM 1345 C C . GLU A 1 179 ? -4.517 -15.417 10.929 1.00 82.81 179 GLU A C 1
ATOM 1347 O O . GLU A 1 179 ? -3.581 -14.901 10.320 1.00 82.81 179 GLU A O 1
ATOM 1352 N N . ALA A 1 180 ? -5.284 -16.371 10.390 1.00 86.00 180 ALA A N 1
ATOM 1353 C CA . ALA A 1 180 ? -5.125 -16.832 9.012 1.00 86.00 180 ALA A CA 1
ATOM 1354 C C . ALA A 1 180 ? -5.439 -15.722 8.001 1.00 86.00 180 ALA A C 1
ATOM 1356 O O . ALA A 1 180 ? -4.649 -15.454 7.097 1.00 86.00 180 ALA A O 1
ATOM 1357 N N . TYR A 1 181 ? -6.568 -15.036 8.183 1.00 83.56 181 TYR A N 1
ATOM 1358 C CA . TYR A 1 181 ? -6.970 -13.918 7.342 1.00 83.56 181 TYR A CA 1
ATOM 1359 C C . TYR A 1 181 ? -5.935 -12.787 7.376 1.00 83.56 181 TYR A C 1
ATOM 1361 O O . TYR A 1 181 ? -5.520 -12.330 6.319 1.00 83.56 181 TYR A O 1
ATOM 1369 N N . ASP A 1 182 ? -5.445 -12.394 8.553 1.00 76.81 182 ASP A N 1
ATOM 1370 C CA . ASP A 1 182 ? -4.431 -11.350 8.719 1.00 76.81 182 ASP A CA 1
ATOM 1371 C C . ASP A 1 182 ? -3.098 -11.741 8.071 1.00 76.81 182 ASP A C 1
ATOM 1373 O O . ASP A 1 182 ? -2.415 -10.886 7.505 1.00 76.81 182 ASP A O 1
ATOM 1377 N N . ARG A 1 183 ? -2.706 -13.022 8.118 1.00 81.75 183 ARG A N 1
ATOM 1378 C CA . ARG A 1 183 ? -1.509 -13.510 7.413 1.00 81.75 183 ARG A CA 1
ATOM 1379 C C . ARG A 1 183 ? -1.669 -13.411 5.897 1.00 81.75 183 ARG A C 1
ATOM 1381 O O . ARG A 1 183 ? -0.784 -12.852 5.251 1.00 81.75 183 ARG A O 1
ATOM 1388 N N . LEU A 1 184 ? -2.796 -13.865 5.343 1.00 81.94 184 LEU A N 1
ATOM 1389 C CA . LEU A 1 184 ? -3.091 -13.738 3.908 1.00 81.94 184 LEU A CA 1
ATOM 1390 C C . LEU A 1 184 ? -3.213 -12.279 3.476 1.00 81.94 184 LEU A C 1
ATOM 1392 O O . LEU A 1 184 ? -2.714 -11.896 2.424 1.00 81.94 184 LEU A O 1
ATOM 1396 N N . ARG A 1 185 ? -3.838 -11.451 4.307 1.00 76.06 185 ARG A N 1
ATOM 1397 C CA . ARG A 1 185 ? -3.947 -10.011 4.105 1.00 76.06 185 ARG A CA 1
ATOM 1398 C C . ARG A 1 185 ? -2.571 -9.370 4.026 1.00 76.06 185 ARG A C 1
ATOM 1400 O O . ARG A 1 185 ? -2.274 -8.734 3.029 1.00 76.06 185 ARG A O 1
ATOM 1407 N N . ARG A 1 186 ? -1.683 -9.618 4.994 1.00 73.56 186 ARG A N 1
ATOM 1408 C CA . ARG A 1 186 ? -0.293 -9.121 4.958 1.00 73.56 186 ARG A CA 1
ATOM 1409 C C . ARG A 1 186 ? 0.517 -9.673 3.789 1.00 73.56 186 ARG A C 1
ATOM 1411 O O . ARG A 1 186 ? 1.465 -9.023 3.368 1.00 73.56 186 ARG A O 1
ATOM 1418 N N . MET A 1 187 ? 0.228 -10.885 3.322 1.00 78.19 187 MET A N 1
ATOM 1419 C CA . MET A 1 187 ? 0.856 -11.446 2.122 1.00 78.19 187 MET A CA 1
ATOM 1420 C C . MET A 1 187 ? 0.438 -10.675 0.875 1.00 78.19 187 MET A C 1
ATOM 1422 O O . MET A 1 187 ? 1.284 -10.281 0.085 1.00 78.19 187 MET A O 1
ATOM 1426 N N . LEU A 1 188 ? -0.858 -10.410 0.730 1.00 71.19 188 LEU A N 1
ATOM 1427 C CA . LEU A 1 188 ? -1.402 -9.746 -0.448 1.00 71.19 188 LEU A CA 1
ATOM 1428 C C . LEU A 1 188 ? -1.134 -8.237 -0.435 1.00 71.19 188 LEU A C 1
ATOM 1430 O O . LEU A 1 188 ? -0.768 -7.674 -1.462 1.00 71.19 188 LEU A O 1
ATOM 1434 N N . ASN A 1 189 ? -1.276 -7.575 0.710 1.00 58.16 189 ASN A N 1
ATOM 1435 C CA . ASN A 1 189 ? -1.174 -6.118 0.828 1.00 58.16 189 ASN A CA 1
ATOM 1436 C C . ASN A 1 189 ? 0.249 -5.580 0.683 1.00 58.16 189 ASN A C 1
ATOM 1438 O O . ASN A 1 189 ? 0.421 -4.413 0.357 1.00 58.16 189 ASN A O 1
ATOM 1442 N N . ARG A 1 190 ? 1.260 -6.452 0.744 1.00 61.31 190 ARG A N 1
ATOM 1443 C CA . ARG A 1 190 ? 2.634 -6.133 0.338 1.00 61.31 190 ARG A CA 1
ATOM 1444 C C . ARG A 1 190 ? 2.757 -6.145 -1.184 1.00 61.31 190 ARG A C 1
ATOM 1446 O O . ARG A 1 190 ? 3.485 -6.949 -1.763 1.00 61.31 190 ARG A O 1
ATOM 1453 N N . GLU A 1 191 ? 2.025 -5.232 -1.818 1.00 61.88 191 GLU A N 1
ATOM 1454 C CA . GLU A 1 191 ? 1.890 -4.992 -3.259 1.00 61.88 191 GLU A CA 1
ATOM 1455 C C . GLU A 1 191 ? 3.180 -4.481 -3.917 1.00 61.88 191 GLU A C 1
ATOM 1457 O O . GLU A 1 191 ? 3.149 -3.684 -4.840 1.00 61.88 191 GLU A O 1
ATOM 1462 N N . LEU A 1 192 ? 4.348 -4.962 -3.506 1.00 69.81 192 LEU A N 1
ATOM 1463 C CA . LEU A 1 192 ? 5.613 -4.573 -4.120 1.00 69.81 192 LEU A CA 1
ATOM 1464 C C . LEU A 1 192 ? 5.665 -5.022 -5.592 1.00 69.81 192 LEU A C 1
ATOM 1466 O O . LEU A 1 192 ? 6.100 -4.265 -6.454 1.00 69.81 192 LEU A O 1
ATOM 1470 N N . LEU A 1 193 ? 5.125 -6.209 -5.903 1.00 75.69 193 LEU A N 1
ATOM 1471 C CA . LEU A 1 193 ? 4.999 -6.690 -7.283 1.00 75.69 193 LEU A CA 1
ATOM 1472 C C . LEU A 1 193 ? 3.945 -5.913 -8.093 1.00 75.69 193 LEU A C 1
ATOM 1474 O O . LEU A 1 193 ? 4.169 -5.614 -9.269 1.00 75.69 193 LEU A O 1
ATOM 1478 N N . GLN A 1 194 ? 2.800 -5.590 -7.480 1.00 75.44 194 GLN A N 1
ATOM 1479 C CA . GLN A 1 194 ? 1.754 -4.806 -8.146 1.00 75.44 194 GLN A CA 1
ATOM 1480 C C . GLN A 1 194 ? 2.250 -3.384 -8.408 1.00 75.44 194 GLN A C 1
ATOM 1482 O O . GLN A 1 194 ? 2.102 -2.903 -9.520 1.00 75.44 194 GLN A O 1
ATOM 1487 N N . HIS A 1 195 ? 2.940 -2.768 -7.447 1.00 81.06 195 HIS A N 1
ATOM 1488 C CA . HIS A 1 195 ? 3.558 -1.457 -7.593 1.00 81.06 195 HIS A CA 1
ATOM 1489 C C . HIS A 1 195 ? 4.573 -1.430 -8.744 1.00 81.06 195 HIS A C 1
ATOM 1491 O O . HIS A 1 195 ? 4.492 -0.553 -9.594 1.00 81.06 195 HIS A O 1
ATOM 1497 N N . ILE A 1 196 ? 5.462 -2.429 -8.858 1.00 84.94 196 ILE A N 1
ATOM 1498 C CA . ILE A 1 196 ? 6.370 -2.546 -10.018 1.00 84.94 196 ILE A CA 1
ATOM 1499 C C . ILE A 1 196 ? 5.581 -2.610 -11.336 1.00 84.94 196 ILE A C 1
ATOM 1501 O O . ILE A 1 196 ? 5.963 -1.973 -12.319 1.00 84.94 196 ILE A O 1
ATOM 1505 N N . THR A 1 197 ? 4.477 -3.361 -11.357 1.00 82.94 197 THR A N 1
ATOM 1506 C CA . THR A 1 197 ? 3.631 -3.517 -12.550 1.00 82.94 197 THR A CA 1
ATOM 1507 C C . THR A 1 197 ? 2.912 -2.210 -12.902 1.00 82.94 197 THR A C 1
ATOM 1509 O O . THR A 1 197 ? 2.967 -1.780 -14.050 1.00 82.94 197 THR A O 1
ATOM 1512 N N . ASP A 1 198 ? 2.321 -1.529 -11.920 1.00 81.62 198 ASP A N 1
ATOM 1513 C CA . ASP A 1 198 ? 1.613 -0.258 -12.095 1.00 81.62 198 ASP A CA 1
ATOM 1514 C C . ASP A 1 198 ? 2.551 0.857 -12.575 1.00 81.62 198 ASP A C 1
ATOM 1516 O O . ASP A 1 198 ? 2.191 1.643 -13.458 1.00 81.62 198 ASP A O 1
ATOM 1520 N N . GLU A 1 199 ? 3.771 0.920 -12.035 1.00 86.88 199 GLU A N 1
ATOM 1521 C CA . GLU A 1 199 ? 4.782 1.882 -12.478 1.00 86.88 199 GLU A CA 1
ATOM 1522 C C . GLU A 1 199 ? 5.281 1.553 -13.894 1.00 86.88 199 GLU A C 1
ATOM 1524 O O . GLU A 1 199 ? 5.483 2.457 -14.709 1.00 86.88 199 GLU A O 1
ATOM 1529 N N . SER A 1 200 ? 5.425 0.267 -14.239 1.00 87.38 200 SER A N 1
ATOM 1530 C CA . SER A 1 200 ? 5.778 -0.169 -15.600 1.00 87.38 200 SER A CA 1
ATOM 1531 C C . SER A 1 200 ? 4.682 0.178 -16.618 1.00 87.38 200 SER A C 1
ATOM 1533 O O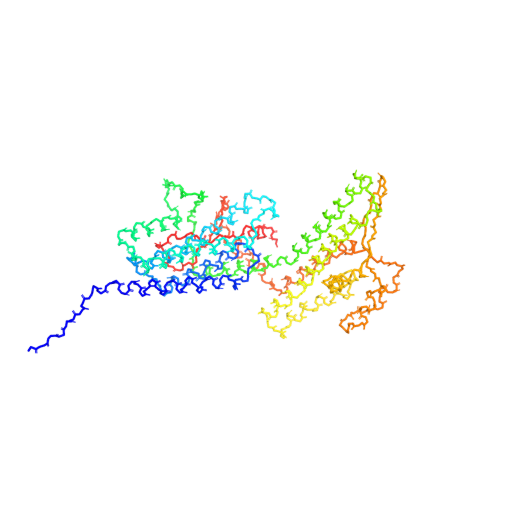 . SER A 1 200 ? 4.975 0.643 -17.727 1.00 87.38 200 SER A O 1
ATOM 1535 N N . ASP A 1 201 ? 3.414 0.004 -16.245 1.00 85.38 201 ASP A N 1
ATOM 1536 C CA . ASP A 1 201 ? 2.267 0.410 -17.061 1.00 85.38 201 ASP A CA 1
ATOM 1537 C C . ASP A 1 201 ? 2.214 1.933 -17.209 1.00 85.38 201 ASP A C 1
ATOM 1539 O O . ASP A 1 201 ? 1.994 2.441 -18.306 1.00 85.38 201 ASP A O 1
ATOM 1543 N N . THR A 1 202 ? 2.498 2.676 -16.138 1.00 88.19 202 THR A N 1
ATOM 1544 C CA . THR A 1 202 ? 2.570 4.144 -16.165 1.00 88.19 202 THR A CA 1
ATOM 1545 C C . THR A 1 202 ? 3.674 4.636 -17.100 1.00 88.19 202 THR A C 1
ATOM 1547 O O . THR A 1 202 ? 3.451 5.547 -17.900 1.00 88.19 202 THR A O 1
ATOM 1550 N N . LEU A 1 203 ? 4.856 4.015 -17.069 1.00 92.12 203 LEU A N 1
ATOM 1551 C CA . LEU A 1 203 ? 5.921 4.305 -18.028 1.00 92.12 203 LEU A CA 1
ATOM 1552 C C . LEU A 1 203 ? 5.477 4.005 -19.466 1.00 92.12 203 LEU A C 1
ATOM 1554 O O . LEU A 1 203 ? 5.724 4.811 -20.365 1.00 92.12 203 LEU A O 1
ATOM 1558 N N . SER A 1 204 ? 4.802 2.876 -19.680 1.00 91.62 204 SER A N 1
ATOM 1559 C CA . SER A 1 204 ? 4.277 2.492 -20.993 1.00 91.62 204 SER A CA 1
ATOM 1560 C C . SER A 1 204 ? 3.242 3.499 -21.506 1.00 91.62 204 SER A C 1
ATOM 1562 O O . SER A 1 204 ? 3.310 3.894 -22.670 1.00 91.62 204 SER A O 1
ATOM 1564 N N . ASP A 1 205 ? 2.353 3.986 -20.637 1.00 90.50 205 ASP A N 1
ATOM 1565 C CA . ASP A 1 205 ? 1.368 5.031 -20.935 1.00 90.50 205 ASP A CA 1
ATOM 1566 C C . ASP A 1 205 ? 2.055 6.360 -21.306 1.00 90.50 205 ASP A C 1
ATOM 1568 O O . ASP A 1 205 ? 1.670 7.012 -22.281 1.00 90.50 205 ASP A O 1
ATOM 1572 N N . VAL A 1 206 ? 3.113 6.751 -20.581 1.00 92.06 206 VAL A N 1
ATOM 1573 C CA . VAL A 1 206 ? 3.912 7.953 -20.885 1.00 92.06 206 VAL A CA 1
ATOM 1574 C C . VAL A 1 206 ? 4.589 7.833 -22.250 1.00 92.06 206 VAL A C 1
ATOM 1576 O O . VAL A 1 206 ? 4.497 8.755 -23.064 1.00 92.06 206 VAL A O 1
ATOM 1579 N N . VAL A 1 207 ? 5.251 6.706 -22.524 1.00 92.94 207 VAL A N 1
ATOM 1580 C CA . VAL A 1 207 ? 5.922 6.457 -23.808 1.00 92.94 207 VAL A CA 1
ATOM 1581 C C . VAL A 1 207 ? 4.904 6.456 -24.947 1.00 92.94 207 VAL A C 1
ATOM 1583 O O . VAL A 1 207 ? 5.105 7.154 -25.942 1.00 92.94 207 VAL A O 1
ATOM 1586 N N . LEU A 1 208 ? 3.782 5.750 -24.787 1.00 89.69 208 LEU A N 1
ATOM 1587 C CA . LEU A 1 208 ? 2.710 5.697 -25.778 1.00 89.69 208 LEU A CA 1
ATOM 1588 C C . LEU A 1 208 ? 2.120 7.085 -26.049 1.00 89.69 208 LEU A C 1
ATOM 1590 O O . LEU A 1 208 ? 1.938 7.450 -27.209 1.00 89.69 208 LEU A O 1
ATOM 1594 N N . GLY A 1 209 ? 1.871 7.879 -25.006 1.00 88.81 209 GLY A N 1
ATOM 1595 C CA . GLY A 1 209 ? 1.408 9.259 -25.143 1.00 88.81 209 GLY A CA 1
ATOM 1596 C C . GLY A 1 209 ? 2.368 10.106 -25.978 1.00 88.81 209 GLY A C 1
ATOM 1597 O O . GLY A 1 209 ? 1.942 10.798 -26.899 1.00 88.81 209 GLY A O 1
ATOM 1598 N N . ILE A 1 210 ? 3.678 9.986 -25.738 1.00 90.00 210 ILE A N 1
ATOM 1599 C CA . ILE A 1 210 ? 4.696 10.707 -26.516 1.00 90.00 210 ILE A CA 1
ATOM 1600 C C . ILE A 1 210 ? 4.754 10.207 -27.966 1.00 90.00 210 ILE A C 1
ATOM 1602 O O . ILE A 1 210 ? 4.885 11.022 -28.880 1.00 90.00 210 ILE A O 1
ATOM 1606 N N . VAL A 1 211 ? 4.642 8.898 -28.206 1.00 88.69 211 VAL A N 1
ATOM 1607 C CA . VAL A 1 211 ? 4.594 8.315 -29.559 1.00 88.69 211 VAL A CA 1
ATOM 1608 C C . VAL A 1 211 ? 3.375 8.831 -30.330 1.00 88.69 211 VAL A C 1
ATOM 1610 O O . VAL A 1 211 ? 3.511 9.282 -31.470 1.00 88.69 211 VAL A O 1
ATOM 1613 N N . LEU A 1 212 ? 2.195 8.829 -29.704 1.00 86.38 212 LEU A N 1
ATOM 1614 C CA . LEU A 1 212 ? 0.964 9.362 -30.289 1.00 86.38 212 LEU A CA 1
ATOM 1615 C C . LEU A 1 212 ? 1.080 10.863 -30.562 1.00 86.38 212 LEU A C 1
ATOM 1617 O O . LEU A 1 212 ? 0.683 11.322 -31.634 1.00 86.38 212 LEU A O 1
ATOM 1621 N N . ASP A 1 213 ? 1.694 11.620 -29.653 1.00 84.69 213 ASP A N 1
ATOM 1622 C CA . ASP A 1 213 ? 1.979 13.036 -29.864 1.00 84.69 213 ASP A CA 1
ATOM 1623 C C . ASP A 1 213 ? 2.923 13.241 -31.051 1.00 84.69 213 ASP A C 1
ATOM 1625 O O . ASP A 1 213 ? 2.651 14.093 -31.894 1.00 84.69 213 ASP A O 1
ATOM 1629 N N . LEU A 1 214 ? 4.005 12.465 -31.171 1.00 84.81 214 LEU A N 1
ATOM 1630 C CA . LEU A 1 214 ? 4.932 12.505 -32.313 1.00 84.81 214 LEU A CA 1
ATOM 1631 C C . LEU A 1 214 ? 4.250 12.151 -33.643 1.00 84.81 214 LEU A C 1
ATOM 1633 O O . LEU A 1 214 ? 4.678 12.630 -34.693 1.00 84.81 214 LEU A O 1
ATOM 1637 N N . GLN A 1 215 ? 3.200 11.329 -33.601 1.00 79.69 215 GLN A N 1
ATOM 1638 C CA . GLN A 1 215 ? 2.394 10.960 -34.762 1.00 79.69 215 GLN A CA 1
ATOM 1639 C C . GLN A 1 215 ? 1.382 12.050 -35.150 1.00 79.69 215 GLN A C 1
ATOM 1641 O O . GLN A 1 215 ? 1.183 12.321 -36.338 1.00 79.69 215 GLN A O 1
ATOM 1646 N N . ALA A 1 216 ? 0.708 12.634 -34.155 1.00 76.44 216 ALA A N 1
ATOM 1647 C CA . ALA A 1 216 ? -0.405 13.565 -34.331 1.00 76.44 216 ALA A CA 1
ATOM 1648 C C . ALA A 1 216 ? 0.071 14.996 -34.580 1.00 76.44 216 ALA A C 1
ATOM 1650 O O . ALA A 1 216 ? -0.383 15.676 -35.506 1.00 76.44 216 ALA A O 1
ATOM 1651 N N . SER A 1 217 ? 1.014 15.461 -33.764 1.00 61.81 217 SER A N 1
ATOM 1652 C CA . SER A 1 217 ? 1.735 16.681 -34.068 1.00 61.81 217 SER A CA 1
ATOM 1653 C C . SER A 1 217 ? 2.666 16.365 -35.235 1.00 61.81 217 SER A C 1
ATOM 1655 O O . SER A 1 217 ? 3.323 15.330 -35.259 1.00 61.81 217 SER A O 1
ATOM 1657 N N . ARG A 1 218 ? 2.810 17.267 -36.210 1.00 55.81 218 ARG A N 1
ATOM 1658 C CA . ARG A 1 218 ? 4.029 17.307 -37.044 1.00 55.81 218 ARG A CA 1
ATOM 1659 C C . ARG A 1 218 ? 5.211 17.732 -36.154 1.00 55.81 218 ARG A C 1
ATOM 1661 O O . ARG A 1 218 ? 5.842 18.752 -36.413 1.00 55.81 218 ARG A O 1
ATOM 1668 N N . GLY A 1 219 ? 5.373 17.044 -35.027 1.00 54.22 219 GLY A N 1
ATOM 1669 C CA . GLY A 1 219 ? 5.980 17.519 -33.805 1.00 54.22 219 GLY A CA 1
ATOM 1670 C C . GLY A 1 219 ? 7.425 17.811 -34.075 1.00 54.22 219 GLY A C 1
ATOM 1671 O O . GLY A 1 219 ? 8.191 16.916 -34.421 1.00 54.22 219 GLY A O 1
ATOM 1672 N N . SER A 1 220 ? 7.773 19.083 -33.953 1.00 58.91 220 SER A N 1
ATOM 1673 C CA . SER A 1 220 ? 9.140 19.522 -34.103 1.00 58.91 220 SER A CA 1
ATOM 1674 C C . SER A 1 220 ? 9.975 18.844 -33.020 1.00 58.91 220 SER A C 1
ATOM 1676 O O . SER A 1 220 ? 9.954 19.256 -31.866 1.00 58.91 220 SER A O 1
ATOM 1678 N N . THR A 1 221 ? 10.752 17.827 -33.390 1.00 64.56 221 THR A N 1
ATOM 1679 C CA . THR A 1 221 ? 11.887 17.357 -32.580 1.00 64.56 221 THR A CA 1
ATOM 1680 C C . THR A 1 221 ? 12.936 18.458 -32.389 1.00 64.56 221 THR A C 1
ATOM 1682 O O . THR A 1 221 ? 13.895 18.261 -31.657 1.00 64.56 221 THR A O 1
ATOM 1685 N N . PHE A 1 222 ? 12.766 19.605 -33.060 1.00 66.62 222 PHE A N 1
ATOM 1686 C CA . PHE A 1 222 ? 13.614 20.786 -32.963 1.00 66.62 222 PHE A CA 1
ATOM 1687 C C . PHE A 1 222 ? 13.164 21.773 -31.872 1.00 66.62 222 PHE A C 1
ATOM 1689 O O . PHE A 1 222 ? 13.866 22.753 -31.642 1.00 66.62 222 PHE A O 1
ATOM 1696 N N . ASP A 1 223 ? 12.007 21.570 -31.223 1.00 81.19 223 ASP A N 1
ATOM 1697 C CA . ASP A 1 223 ? 11.619 22.380 -30.059 1.00 81.19 223 ASP A CA 1
ATOM 1698 C C . ASP A 1 223 ? 12.234 21.795 -28.781 1.00 81.19 223 ASP A C 1
ATOM 1700 O O . ASP A 1 223 ? 11.750 20.805 -28.231 1.00 81.19 223 ASP A O 1
ATOM 1704 N N . GLU A 1 224 ? 13.314 22.415 -28.304 1.00 85.19 224 GLU A N 1
ATOM 1705 C CA . GLU A 1 224 ? 14.031 21.951 -27.113 1.00 85.19 224 GLU A CA 1
ATOM 1706 C C . GLU A 1 224 ? 13.181 21.966 -25.838 1.00 85.19 224 GLU A C 1
ATOM 1708 O O . GLU A 1 224 ? 13.391 21.115 -24.977 1.00 85.19 224 GLU A O 1
ATOM 1713 N N . ASN A 1 225 ? 12.194 22.860 -25.704 1.00 85.88 225 ASN A N 1
ATOM 1714 C CA . ASN A 1 225 ? 11.345 22.892 -24.509 1.00 85.88 225 ASN A CA 1
ATOM 1715 C C . ASN A 1 225 ? 10.407 21.685 -24.481 1.00 85.88 225 ASN A C 1
ATOM 1717 O O . ASN A 1 225 ? 10.288 21.012 -23.458 1.00 85.88 225 ASN A O 1
ATOM 1721 N N . VAL A 1 226 ? 9.796 21.366 -25.625 1.00 85.31 226 VAL A N 1
ATOM 1722 C CA . VAL A 1 226 ? 8.939 20.180 -25.771 1.00 85.31 226 VAL A CA 1
ATOM 1723 C C . VAL A 1 226 ? 9.754 18.902 -25.567 1.00 85.31 226 VAL A C 1
ATOM 1725 O O . VAL A 1 226 ? 9.307 17.966 -24.904 1.00 85.31 226 VAL A O 1
ATOM 1728 N N . MET A 1 227 ? 10.974 18.852 -26.106 1.00 87.25 227 MET A N 1
ATOM 1729 C CA . MET A 1 227 ? 11.860 17.703 -25.929 1.00 87.25 227 MET A CA 1
ATOM 1730 C C . MET A 1 227 ? 12.344 17.563 -24.483 1.00 87.25 227 MET A C 1
ATOM 1732 O O . MET A 1 227 ? 12.390 16.445 -23.974 1.00 87.25 227 MET A O 1
ATOM 1736 N N . ALA A 1 228 ? 12.644 18.664 -23.791 1.00 88.12 228 ALA A N 1
ATOM 1737 C CA . ALA A 1 228 ? 12.986 18.650 -22.372 1.00 88.12 228 ALA A CA 1
ATOM 1738 C C . ALA A 1 228 ? 11.816 18.163 -21.503 1.00 88.12 228 ALA A C 1
ATOM 1740 O O . ALA A 1 228 ? 12.024 17.332 -20.620 1.00 88.12 228 ALA A O 1
ATOM 1741 N N . GLU A 1 229 ? 10.584 18.602 -21.785 1.00 88.81 229 GLU A N 1
ATOM 1742 C CA . GLU A 1 229 ? 9.389 18.123 -21.080 1.00 88.81 229 GLU A CA 1
ATOM 1743 C C . GLU A 1 229 ? 9.187 16.612 -21.278 1.00 88.81 229 GLU A C 1
ATOM 1745 O O . GLU A 1 229 ? 8.946 15.886 -20.313 1.00 88.81 229 GLU A O 1
ATOM 1750 N N . ARG A 1 230 ? 9.351 16.112 -22.510 1.00 90.88 230 ARG A N 1
ATOM 1751 C CA . ARG A 1 230 ? 9.274 14.673 -22.820 1.00 90.88 230 ARG A CA 1
ATOM 1752 C C . ARG A 1 230 ? 10.332 13.864 -22.072 1.00 90.88 230 ARG A C 1
ATOM 1754 O O . ARG A 1 230 ? 9.989 12.860 -21.454 1.00 90.88 230 ARG A O 1
ATOM 1761 N N . ARG A 1 231 ? 11.596 14.314 -22.088 1.00 92.44 231 ARG A N 1
ATOM 1762 C CA . ARG A 1 231 ? 12.690 13.682 -21.325 1.00 92.44 231 ARG A CA 1
ATOM 1763 C C . ARG A 1 231 ? 12.361 13.656 -19.831 1.00 92.44 231 ARG A C 1
ATOM 1765 O O . ARG A 1 231 ? 12.501 12.612 -19.213 1.00 92.44 231 ARG A O 1
ATOM 1772 N N . SER A 1 232 ? 11.854 14.760 -19.279 1.00 90.56 232 SER A N 1
ATOM 1773 C CA . SER A 1 232 ? 11.474 14.867 -17.864 1.00 90.56 232 SER A CA 1
ATOM 1774 C C . SER A 1 232 ? 10.353 13.895 -17.471 1.00 90.56 232 SER A C 1
ATOM 1776 O O . SER A 1 232 ? 10.472 13.196 -16.467 1.00 90.56 232 SER A O 1
ATOM 1778 N N . LYS A 1 233 ? 9.294 13.772 -18.289 1.00 92.19 233 LYS A N 1
ATOM 1779 C CA . LYS A 1 233 ? 8.199 12.811 -18.050 1.00 92.19 233 LYS A CA 1
ATOM 1780 C C . LYS A 1 233 ? 8.699 11.367 -18.032 1.00 92.19 233 LYS A C 1
ATOM 1782 O O . LYS A 1 233 ? 8.370 10.622 -17.113 1.00 92.19 233 LYS A O 1
ATOM 1787 N N . ILE A 1 234 ? 9.517 10.993 -19.018 1.00 93.88 234 ILE A N 1
ATOM 1788 C CA . ILE A 1 234 ? 10.116 9.655 -19.081 1.00 93.88 234 ILE A CA 1
ATOM 1789 C C . ILE A 1 234 ? 11.045 9.434 -17.882 1.00 93.88 234 ILE A C 1
ATOM 1791 O O . ILE A 1 234 ? 10.945 8.404 -17.227 1.00 93.88 234 ILE A O 1
ATOM 1795 N N . GLN A 1 235 ? 11.904 10.402 -17.549 1.00 92.94 235 GLN A N 1
ATOM 1796 C CA . GLN A 1 235 ? 12.810 10.304 -16.404 1.00 92.94 235 GLN A CA 1
ATOM 1797 C C . GLN A 1 235 ? 12.048 10.088 -15.096 1.00 92.94 235 GLN A C 1
ATOM 1799 O O . GLN A 1 235 ? 12.418 9.216 -14.318 1.00 92.94 235 GLN A O 1
ATOM 1804 N N . SER A 1 236 ? 10.974 10.848 -14.869 1.00 90.88 236 SER A N 1
ATOM 1805 C CA . SER A 1 236 ? 10.137 10.696 -13.679 1.00 90.88 236 SER A CA 1
ATOM 1806 C C . SER A 1 236 ? 9.540 9.292 -13.591 1.00 90.88 236 SER A C 1
ATOM 1808 O O . SER A 1 236 ? 9.602 8.682 -12.531 1.00 90.88 236 SER A O 1
ATOM 1810 N N . ALA A 1 237 ? 9.009 8.762 -14.696 1.00 92.94 237 ALA A N 1
ATOM 1811 C CA . ALA A 1 237 ? 8.455 7.411 -14.726 1.00 92.94 237 ALA A CA 1
ATOM 1812 C C . ALA A 1 237 ? 9.538 6.331 -14.520 1.00 92.94 237 ALA A C 1
ATOM 1814 O O . ALA A 1 237 ? 9.315 5.358 -13.807 1.00 92.94 237 ALA A O 1
ATOM 1815 N N . LEU A 1 238 ? 10.742 6.520 -15.073 1.00 94.44 238 LEU A N 1
ATOM 1816 C CA . LEU A 1 238 ? 11.877 5.617 -14.847 1.00 94.44 238 LEU A CA 1
ATOM 1817 C C . LEU A 1 238 ? 12.356 5.625 -13.390 1.00 94.44 238 LEU A C 1
ATOM 1819 O O . LEU A 1 238 ? 12.670 4.563 -12.850 1.00 94.44 238 LEU A O 1
ATOM 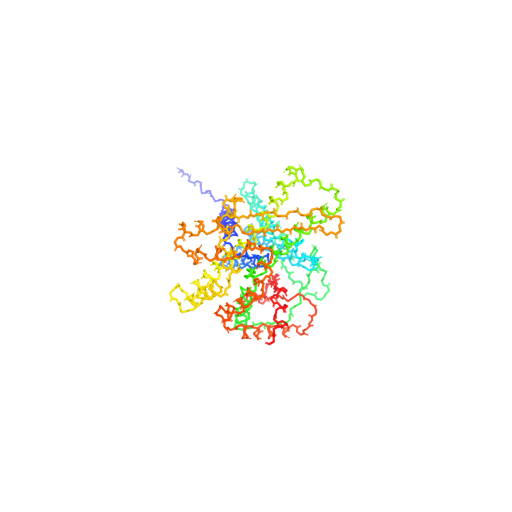1823 N N . VAL A 1 239 ? 12.394 6.792 -12.738 1.00 92.88 239 VAL A N 1
ATOM 1824 C CA . VAL A 1 239 ? 12.684 6.892 -11.297 1.00 92.88 239 VAL A CA 1
ATOM 1825 C C . VAL A 1 239 ? 11.662 6.085 -10.500 1.00 92.88 239 VAL A C 1
ATOM 1827 O O . VAL A 1 239 ? 12.064 5.343 -9.606 1.00 92.88 239 VAL A O 1
ATOM 1830 N N . SER A 1 240 ? 10.372 6.173 -10.842 1.00 90.31 240 SER A N 1
ATOM 1831 C CA . SER A 1 240 ? 9.331 5.407 -10.154 1.00 90.31 240 SER A CA 1
ATOM 1832 C C . SER A 1 240 ? 9.490 3.897 -10.340 1.00 90.31 240 SER A C 1
ATOM 1834 O O . SER A 1 240 ? 9.517 3.174 -9.351 1.00 90.31 240 SER A O 1
ATOM 1836 N N . VAL A 1 241 ? 9.687 3.408 -11.572 1.00 92.38 241 VAL A N 1
ATOM 1837 C CA . VAL A 1 241 ? 9.863 1.963 -11.835 1.00 92.38 241 VAL A CA 1
ATOM 1838 C C . VAL A 1 241 ? 11.104 1.407 -11.132 1.00 92.38 241 VAL A C 1
ATOM 1840 O O . VAL A 1 241 ? 11.044 0.371 -10.470 1.00 92.38 241 VAL A O 1
ATOM 1843 N N . THR A 1 242 ? 12.242 2.092 -11.258 1.00 94.12 242 THR A N 1
ATOM 1844 C CA . THR A 1 242 ? 13.495 1.653 -10.619 1.00 94.12 242 THR A CA 1
ATOM 1845 C C . THR A 1 242 ? 13.412 1.747 -9.093 1.00 94.12 242 THR A C 1
ATOM 1847 O O . THR A 1 242 ? 13.915 0.871 -8.393 1.00 94.12 242 THR A O 1
ATOM 1850 N N . GLY A 1 243 ? 12.695 2.745 -8.567 1.00 90.38 243 GLY A N 1
ATOM 1851 C CA . GLY A 1 243 ? 12.391 2.877 -7.143 1.00 90.38 243 GLY A CA 1
ATOM 1852 C C . GLY A 1 243 ? 11.462 1.785 -6.618 1.00 90.38 243 GLY A C 1
ATOM 1853 O O . GLY A 1 243 ? 11.685 1.281 -5.517 1.00 90.38 243 GLY A O 1
ATOM 1854 N N . ALA A 1 244 ? 10.472 1.360 -7.404 1.00 88.88 244 ALA A N 1
ATOM 1855 C CA . ALA A 1 244 ? 9.594 0.247 -7.059 1.00 88.88 244 ALA A CA 1
ATOM 1856 C C . ALA A 1 244 ? 10.380 -1.069 -6.928 1.00 88.88 244 ALA A C 1
ATOM 1858 O O . ALA A 1 244 ? 10.184 -1.806 -5.961 1.00 88.88 244 ALA A O 1
ATOM 1859 N N . LEU A 1 245 ? 11.331 -1.330 -7.837 1.00 90.75 245 LEU A N 1
ATOM 1860 C CA . LEU A 1 245 ? 12.244 -2.481 -7.745 1.00 90.75 245 LEU A CA 1
ATOM 1861 C C . LEU A 1 245 ? 13.129 -2.416 -6.496 1.00 90.75 245 LEU A C 1
ATOM 1863 O O . LEU A 1 245 ? 13.282 -3.411 -5.784 1.00 90.75 245 LEU A O 1
ATOM 1867 N N . HIS A 1 246 ? 13.681 -1.239 -6.205 1.00 88.25 246 HIS A N 1
ATOM 1868 C CA . HIS A 1 246 ? 14.526 -1.050 -5.033 1.00 88.25 246 HIS A CA 1
ATOM 1869 C C . HIS A 1 246 ? 13.743 -1.262 -3.728 1.00 88.25 246 HIS A C 1
ATOM 1871 O O . HIS A 1 246 ? 14.164 -2.008 -2.842 1.00 88.25 246 HIS A O 1
ATOM 1877 N N . THR A 1 247 ? 12.543 -0.682 -3.654 1.00 85.81 247 THR A N 1
ATOM 1878 C CA . THR A 1 247 ? 11.623 -0.809 -2.517 1.00 85.81 247 THR A CA 1
ATOM 1879 C C . THR A 1 247 ? 11.173 -2.254 -2.330 1.00 85.81 247 THR A C 1
ATOM 1881 O O . THR A 1 247 ? 11.084 -2.720 -1.194 1.00 85.81 247 THR A O 1
ATOM 1884 N N . HIS A 1 248 ? 10.940 -2.996 -3.422 1.00 87.69 248 HIS A N 1
ATOM 1885 C CA . HIS A 1 248 ? 10.627 -4.426 -3.362 1.00 87.69 248 HIS A CA 1
ATOM 1886 C C . HIS A 1 248 ? 11.712 -5.205 -2.630 1.00 87.69 248 HIS A C 1
ATOM 1888 O O . HIS A 1 248 ? 11.416 -5.921 -1.675 1.00 87.69 248 HIS A O 1
ATOM 1894 N N . HIS A 1 249 ? 12.970 -4.992 -3.009 1.00 89.69 249 HIS A N 1
ATOM 1895 C CA . HIS A 1 249 ? 14.102 -5.630 -2.354 1.00 89.69 249 HIS A CA 1
ATOM 1896 C C . HIS A 1 249 ? 14.213 -5.256 -0.871 1.00 89.69 249 HIS A C 1
ATOM 1898 O O . HIS A 1 249 ? 14.207 -6.141 -0.007 1.00 89.69 249 HIS A O 1
ATOM 1904 N N . GLU A 1 250 ? 14.281 -3.962 -0.557 1.00 87.44 250 GLU A N 1
ATOM 1905 C CA . GLU A 1 250 ? 14.478 -3.505 0.821 1.00 87.44 250 GLU A CA 1
ATOM 1906 C C . GLU A 1 250 ? 13.348 -3.968 1.743 1.00 87.44 250 GLU A C 1
ATOM 1908 O O . GLU A 1 250 ? 13.591 -4.478 2.844 1.00 87.44 250 GLU A O 1
ATOM 1913 N N . GLN A 1 251 ? 12.101 -3.843 1.288 1.00 84.00 251 GLN A N 1
ATOM 1914 C CA . GLN A 1 251 ? 10.939 -4.155 2.104 1.00 84.00 251 GLN A CA 1
ATOM 1915 C C . GLN A 1 251 ? 10.752 -5.664 2.291 1.00 84.00 251 GLN A C 1
ATOM 1917 O O . GLN A 1 251 ? 10.344 -6.088 3.379 1.00 84.00 251 GLN A O 1
ATOM 1922 N N . SER A 1 252 ? 11.102 -6.494 1.303 1.00 87.25 252 SER A N 1
ATOM 1923 C CA . SER A 1 252 ? 11.117 -7.954 1.458 1.00 87.25 252 SER A CA 1
ATOM 1924 C C . SER A 1 252 ? 12.160 -8.409 2.485 1.00 87.25 252 SER A C 1
ATOM 1926 O O . SER A 1 252 ? 11.842 -9.217 3.364 1.00 87.25 252 SER A O 1
ATOM 1928 N N . VAL A 1 253 ? 13.374 -7.849 2.460 1.00 88.75 253 VAL A N 1
ATOM 1929 C CA . VAL A 1 253 ? 14.430 -8.176 3.441 1.00 88.75 253 VAL A CA 1
ATOM 1930 C C . VAL A 1 253 ? 14.061 -7.683 4.841 1.00 88.75 253 VAL A C 1
ATOM 1932 O O . VAL A 1 253 ? 14.166 -8.427 5.824 1.00 88.75 253 VAL A O 1
ATOM 1935 N N . LYS A 1 254 ? 13.568 -6.444 4.950 1.00 84.94 254 LYS A N 1
ATOM 1936 C CA . LYS A 1 254 ? 13.102 -5.860 6.216 1.00 84.94 254 LYS A CA 1
ATOM 1937 C C . LYS A 1 254 ? 11.963 -6.675 6.818 1.00 84.94 254 LYS A C 1
ATOM 1939 O O . LYS A 1 254 ? 11.946 -6.925 8.023 1.00 84.94 254 LYS A O 1
ATOM 1944 N N . THR A 1 255 ? 11.042 -7.134 5.979 1.00 82.38 255 THR A N 1
ATOM 1945 C CA . THR A 1 255 ? 9.957 -8.033 6.363 1.00 82.38 255 THR A CA 1
ATOM 1946 C C . THR A 1 255 ? 10.489 -9.338 6.940 1.00 82.38 255 THR A C 1
ATOM 1948 O O . THR A 1 255 ? 10.117 -9.697 8.056 1.00 82.38 255 THR A O 1
ATOM 1951 N N . ALA A 1 256 ? 11.377 -10.028 6.221 1.00 86.19 256 ALA A N 1
ATOM 1952 C CA . ALA A 1 256 ? 11.938 -11.295 6.678 1.00 86.19 256 ALA A CA 1
ATOM 1953 C C . ALA A 1 256 ? 12.675 -11.122 8.015 1.00 86.19 256 ALA A C 1
ATOM 1955 O O . ALA A 1 256 ? 12.474 -11.892 8.952 1.00 86.19 256 ALA A O 1
ATOM 1956 N N . THR A 1 257 ? 13.441 -10.038 8.142 1.00 86.12 257 THR A N 1
ATOM 1957 C CA . THR A 1 257 ? 14.144 -9.662 9.375 1.00 86.12 257 THR A CA 1
ATOM 1958 C C . THR A 1 257 ? 13.184 -9.408 10.538 1.00 86.12 257 THR A C 1
ATOM 1960 O O . THR A 1 257 ? 13.433 -9.873 11.649 1.00 86.12 257 THR A O 1
ATOM 1963 N N . LYS A 1 258 ? 12.077 -8.691 10.306 1.00 82.50 258 LYS A N 1
ATOM 1964 C CA . LYS A 1 258 ? 11.061 -8.405 11.333 1.00 82.50 258 LYS A CA 1
ATOM 1965 C C . LYS A 1 258 ? 10.313 -9.671 11.759 1.00 82.50 258 LYS A C 1
ATOM 1967 O O . LYS A 1 258 ? 9.982 -9.804 12.932 1.00 82.50 258 LYS A O 1
ATOM 1972 N N . THR A 1 259 ? 10.045 -10.581 10.824 1.00 81.44 259 THR A N 1
ATOM 1973 C CA . THR A 1 259 ? 9.253 -11.794 11.071 1.00 81.44 259 THR A CA 1
ATOM 1974 C C . THR A 1 259 ? 10.070 -12.919 11.703 1.00 81.44 259 THR A C 1
ATOM 1976 O O . THR A 1 259 ? 9.607 -13.533 12.661 1.00 81.44 259 THR A O 1
ATOM 1979 N N . PHE A 1 260 ? 11.276 -13.187 11.200 1.00 85.69 260 PHE A N 1
ATOM 1980 C CA . PHE A 1 260 ? 12.089 -14.341 11.606 1.00 85.69 260 PHE A CA 1
ATOM 1981 C C . PHE A 1 260 ? 13.302 -13.960 12.467 1.00 85.69 260 PHE A C 1
ATOM 1983 O O . PHE A 1 260 ? 13.923 -14.821 13.087 1.00 85.69 260 PHE A O 1
ATOM 1990 N N . GLY A 1 261 ? 13.636 -12.669 12.541 1.00 86.50 261 GLY A N 1
ATOM 1991 C CA . GLY A 1 261 ? 14.843 -12.157 13.184 1.00 86.50 261 GLY A CA 1
ATOM 1992 C C . GLY A 1 261 ? 15.988 -11.945 12.190 1.00 86.50 261 GLY A C 1
ATOM 1993 O O . GLY A 1 261 ? 16.092 -12.633 11.174 1.00 86.50 261 GLY A O 1
ATOM 1994 N N . HIS A 1 262 ? 16.866 -10.988 12.500 1.00 85.06 262 HIS A N 1
ATOM 1995 C CA . HIS A 1 262 ? 17.935 -10.523 11.604 1.00 85.06 262 HIS A CA 1
ATOM 1996 C C . HIS A 1 262 ? 18.906 -11.626 11.163 1.00 85.06 262 HIS A C 1
ATOM 1998 O O . HIS A 1 262 ? 19.272 -11.699 9.997 1.00 85.06 262 HIS A O 1
ATOM 2004 N N . ASP A 1 263 ? 19.278 -12.525 12.074 1.00 89.62 263 ASP A N 1
ATOM 2005 C CA . ASP A 1 263 ? 20.259 -13.579 11.801 1.00 89.62 263 ASP A CA 1
ATOM 2006 C C . ASP A 1 263 ? 19.663 -14.918 11.352 1.00 89.62 263 ASP A C 1
ATOM 2008 O O . ASP A 1 263 ? 20.407 -15.895 11.192 1.00 89.62 263 ASP A O 1
ATOM 2012 N N . SER A 1 264 ? 18.347 -14.962 11.142 1.00 92.56 264 SER A N 1
ATOM 2013 C CA . SER A 1 264 ? 17.616 -16.175 10.775 1.00 92.56 264 SER A CA 1
ATOM 2014 C C . SER A 1 264 ? 18.049 -16.746 9.422 1.00 92.56 264 SER A C 1
ATOM 2016 O O . SER A 1 264 ? 18.595 -16.051 8.556 1.00 92.56 264 SER A O 1
ATOM 2018 N N . ALA A 1 265 ? 17.818 -18.048 9.237 1.00 93.69 265 ALA A N 1
ATOM 2019 C CA . ALA A 1 265 ? 18.104 -18.714 7.971 1.00 93.69 265 ALA A CA 1
ATOM 2020 C C . ALA A 1 265 ? 17.188 -18.183 6.856 1.00 93.69 265 ALA A C 1
ATOM 2022 O O . ALA A 1 265 ? 17.629 -18.062 5.716 1.00 93.69 265 ALA A O 1
ATOM 2023 N N . GLU A 1 266 ? 15.957 -17.819 7.209 1.00 91.31 266 GLU A N 1
ATOM 2024 C CA . GLU A 1 266 ? 14.901 -17.288 6.356 1.00 91.31 266 GLU A CA 1
ATOM 2025 C C . GLU A 1 266 ? 15.229 -15.875 5.866 1.00 91.31 266 GLU A C 1
ATOM 2027 O O . GLU A 1 266 ? 15.175 -15.627 4.663 1.00 91.31 266 GLU A O 1
ATOM 2032 N N . ALA A 1 267 ? 15.654 -14.963 6.752 1.00 91.00 267 ALA A N 1
ATOM 2033 C CA . ALA A 1 267 ? 16.088 -13.622 6.344 1.00 91.00 267 ALA A CA 1
ATOM 2034 C C . ALA A 1 267 ? 17.291 -13.684 5.390 1.00 91.00 267 ALA A C 1
ATOM 2036 O O . ALA A 1 267 ? 17.287 -13.042 4.340 1.00 91.00 267 ALA A O 1
ATOM 2037 N N . LYS A 1 268 ? 18.269 -14.549 5.692 1.00 93.69 268 LYS A N 1
ATOM 2038 C CA . LYS A 1 268 ? 19.422 -14.803 4.812 1.00 93.69 268 LYS A CA 1
ATOM 2039 C C . LYS A 1 268 ? 19.017 -15.470 3.497 1.00 93.69 268 LYS A C 1
ATOM 2041 O O . LYS A 1 268 ? 19.673 -15.249 2.486 1.00 93.69 268 LYS A O 1
ATOM 2046 N N . ALA A 1 269 ? 17.981 -16.307 3.490 1.00 94.25 269 ALA A N 1
ATOM 2047 C CA . ALA A 1 269 ? 17.466 -16.918 2.268 1.00 94.25 269 ALA A CA 1
ATOM 2048 C C . ALA A 1 269 ? 16.792 -15.877 1.367 1.00 94.25 269 ALA A C 1
ATOM 2050 O O . ALA A 1 269 ? 17.077 -15.862 0.176 1.00 94.25 269 ALA A O 1
ATOM 2051 N N . VAL A 1 270 ? 15.987 -14.970 1.930 1.00 93.25 270 VAL A N 1
ATOM 2052 C CA . VAL A 1 270 ? 15.382 -13.854 1.183 1.00 93.25 270 VAL A CA 1
ATOM 2053 C C . VAL A 1 270 ? 16.452 -12.974 0.541 1.00 93.25 270 VAL A C 1
ATOM 2055 O O . VAL A 1 270 ? 16.377 -12.699 -0.652 1.00 93.25 270 VAL A O 1
ATOM 2058 N N . GLU A 1 271 ? 17.484 -12.589 1.290 1.00 93.50 271 GLU A N 1
ATOM 2059 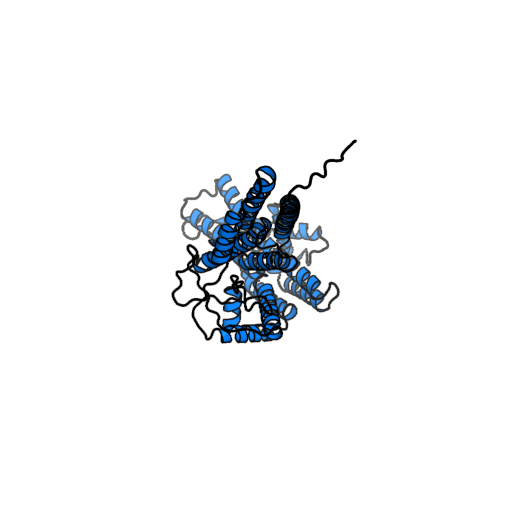C CA . GLU A 1 271 ? 18.586 -11.776 0.760 1.00 93.50 271 GLU A CA 1
ATOM 2060 C C . GLU A 1 271 ? 19.353 -12.505 -0.362 1.00 93.50 271 GLU A C 1
ATOM 2062 O O . GLU A 1 271 ? 19.656 -11.917 -1.401 1.00 93.50 271 GLU A O 1
ATOM 2067 N N . ARG A 1 272 ? 19.568 -13.824 -0.219 1.00 95.06 272 ARG A N 1
ATOM 2068 C CA . ARG A 1 272 ? 20.154 -14.658 -1.283 1.00 95.06 272 ARG A CA 1
ATOM 2069 C C . ARG A 1 272 ? 19.309 -14.694 -2.552 1.00 95.06 272 ARG A C 1
ATOM 2071 O O . ARG A 1 272 ? 19.889 -14.671 -3.626 1.00 95.06 272 ARG A O 1
ATOM 2078 N N . LEU A 1 273 ? 17.977 -14.718 -2.459 1.00 95.00 273 LEU A N 1
ATOM 2079 C CA . LEU A 1 273 ? 17.123 -14.705 -3.653 1.00 95.00 273 LEU A CA 1
ATOM 2080 C C . LEU A 1 273 ? 17.337 -13.438 -4.495 1.00 95.00 273 LEU A C 1
ATOM 2082 O O . LEU A 1 273 ? 17.416 -13.510 -5.724 1.00 95.00 273 LEU A O 1
ATOM 2086 N N . PHE A 1 274 ? 17.479 -12.281 -3.842 1.00 93.56 274 PHE A N 1
ATOM 2087 C CA . PHE A 1 274 ? 17.787 -11.028 -4.532 1.00 93.56 274 PHE A CA 1
ATOM 2088 C C . PHE A 1 274 ? 19.210 -11.014 -5.104 1.00 93.56 274 PHE A C 1
ATOM 2090 O O . PHE A 1 274 ? 19.430 -10.540 -6.220 1.00 93.56 274 PHE A O 1
ATOM 2097 N N . ASP A 1 275 ? 20.181 -11.570 -4.385 1.00 92.94 275 ASP A N 1
ATOM 2098 C CA . ASP A 1 275 ? 21.538 -11.745 -4.905 1.00 92.94 275 ASP A CA 1
ATOM 2099 C C . ASP A 1 275 ? 21.577 -12.672 -6.132 1.00 92.94 275 ASP A C 1
ATOM 2101 O O . ASP A 1 275 ? 22.257 -12.365 -7.116 1.00 92.94 275 ASP A O 1
ATOM 2105 N N . ASP A 1 276 ? 20.817 -13.767 -6.107 1.00 93.75 276 ASP A N 1
ATOM 2106 C CA . ASP A 1 276 ? 20.737 -14.753 -7.183 1.00 93.75 276 ASP A CA 1
ATOM 2107 C C . ASP A 1 276 ? 20.074 -14.158 -8.435 1.00 93.75 276 ASP A C 1
ATOM 2109 O O . ASP A 1 276 ? 20.564 -14.367 -9.552 1.00 93.75 276 ASP A O 1
ATOM 2113 N N . VAL A 1 277 ? 19.006 -13.357 -8.294 1.00 92.88 277 VAL A N 1
ATOM 2114 C CA . VAL A 1 277 ? 18.395 -12.671 -9.449 1.00 92.88 277 VAL A CA 1
ATOM 2115 C C . VAL A 1 277 ? 19.331 -11.600 -10.019 1.00 92.88 277 VAL A C 1
ATOM 2117 O O . VAL A 1 277 ? 19.490 -11.520 -11.237 1.00 92.88 277 VAL A O 1
ATOM 2120 N N . LYS A 1 278 ? 20.044 -10.845 -9.169 1.00 92.12 278 LYS A N 1
ATOM 2121 C CA . LYS A 1 278 ? 21.066 -9.877 -9.611 1.00 92.12 278 LYS A CA 1
ATOM 2122 C C . LYS A 1 278 ? 22.259 -10.555 -10.274 1.00 92.12 278 LYS A C 1
ATOM 2124 O O . LYS A 1 278 ? 22.928 -9.947 -11.105 1.00 92.12 278 LYS A O 1
ATOM 2129 N N . GLN A 1 279 ? 22.569 -11.795 -9.908 1.00 90.88 279 GLN A N 1
ATOM 2130 C CA . GLN A 1 279 ? 23.641 -12.563 -10.533 1.00 90.88 279 GLN A CA 1
ATOM 2131 C C . GLN A 1 279 ? 23.208 -13.174 -11.871 1.00 90.88 279 GLN A C 1
ATOM 2133 O O . GLN A 1 279 ? 23.997 -13.189 -12.813 1.00 90.88 279 GLN A O 1
ATOM 2138 N N . SER A 1 280 ? 21.974 -13.667 -11.958 1.00 91.31 280 SER A N 1
ATOM 2139 C CA . SER A 1 280 ? 21.450 -14.381 -13.129 1.00 91.31 280 SER A CA 1
ATOM 2140 C C . SER A 1 280 ? 20.797 -13.479 -14.182 1.00 91.31 280 SER A C 1
ATOM 2142 O O . SER A 1 280 ? 20.590 -13.917 -15.314 1.00 91.31 280 SER A O 1
ATOM 2144 N N . SER A 1 281 ? 20.479 -12.224 -13.849 1.00 93.12 281 SER A N 1
ATOM 2145 C CA . SER A 1 281 ? 19.830 -11.271 -14.750 1.00 93.12 281 SER A CA 1
ATOM 2146 C C . SER A 1 281 ? 20.613 -9.972 -14.860 1.00 93.12 281 SER A C 1
ATOM 2148 O O . SER A 1 281 ? 20.640 -9.169 -13.929 1.00 93.12 281 SER A O 1
ATOM 2150 N N . PHE A 1 282 ? 21.141 -9.723 -16.058 1.00 92.88 282 PHE A N 1
ATOM 2151 C CA . PHE A 1 282 ? 21.700 -8.426 -16.424 1.00 92.88 282 PHE A CA 1
ATOM 2152 C C . PHE A 1 282 ? 20.663 -7.310 -16.242 1.00 92.88 282 PHE A C 1
ATOM 2154 O O . PHE A 1 282 ? 20.928 -6.319 -15.570 1.00 92.88 282 PHE A O 1
ATOM 2161 N N . GLU A 1 283 ? 19.460 -7.505 -16.788 1.00 94.56 283 GLU A N 1
ATOM 2162 C CA . GLU A 1 283 ? 18.409 -6.486 -16.830 1.00 94.56 283 GLU A CA 1
ATOM 2163 C C . GLU A 1 283 ? 17.974 -6.064 -15.426 1.00 94.56 283 GLU A C 1
ATOM 2165 O O . GLU A 1 283 ? 17.933 -4.876 -15.132 1.00 94.56 283 GLU A O 1
ATOM 2170 N N . TYR A 1 284 ? 17.722 -7.032 -14.538 1.00 93.69 284 TYR A N 1
ATOM 2171 C CA . TYR A 1 284 ? 17.338 -6.755 -13.156 1.00 93.69 284 TYR A CA 1
ATOM 2172 C C . TYR A 1 284 ? 18.428 -5.992 -12.404 1.00 93.69 284 TYR A C 1
ATOM 2174 O O . TYR A 1 284 ? 18.140 -4.977 -11.775 1.00 93.69 284 TYR A O 1
ATOM 2182 N N . ARG A 1 285 ? 19.684 -6.464 -12.473 1.00 92.88 285 ARG A N 1
ATOM 2183 C CA . ARG A 1 285 ? 20.803 -5.820 -11.771 1.00 92.88 285 ARG A CA 1
ATOM 2184 C C . ARG A 1 285 ? 20.965 -4.372 -12.213 1.00 92.88 285 ARG A C 1
ATOM 2186 O O . ARG A 1 285 ? 21.015 -3.490 -11.367 1.00 92.88 285 ARG A O 1
ATOM 2193 N N . TRP A 1 286 ? 21.018 -4.133 -13.519 1.00 92.94 286 TRP A N 1
ATOM 2194 C CA . TRP A 1 286 ? 21.278 -2.795 -14.035 1.00 92.94 286 TRP A CA 1
ATOM 2195 C C . TRP A 1 286 ? 20.074 -1.858 -13.907 1.00 92.94 286 TRP A C 1
ATOM 2197 O O . TRP A 1 286 ? 20.288 -0.661 -13.776 1.00 92.94 286 TRP A O 1
ATOM 2207 N N . LEU A 1 287 ? 18.833 -2.359 -13.856 1.00 94.44 287 LEU A N 1
ATOM 2208 C CA . LEU A 1 287 ? 17.672 -1.536 -13.486 1.00 94.44 287 LEU A CA 1
ATOM 2209 C C . LEU A 1 287 ? 17.689 -1.121 -12.006 1.00 94.44 287 LEU A C 1
ATOM 2211 O O . LEU A 1 287 ? 17.383 0.030 -11.708 1.00 94.44 287 LEU A O 1
ATOM 2215 N N . ASP A 1 288 ? 18.068 -2.021 -11.093 1.00 91.62 288 ASP A N 1
ATOM 2216 C CA . ASP A 1 288 ? 18.230 -1.696 -9.664 1.00 91.62 288 ASP A CA 1
ATOM 2217 C C . ASP A 1 288 ? 19.382 -0.697 -9.449 1.00 91.62 288 ASP A C 1
ATOM 2219 O O . ASP A 1 288 ? 19.235 0.291 -8.736 1.00 91.62 288 ASP A O 1
ATOM 2223 N N . GLU A 1 289 ? 20.514 -0.893 -10.130 1.00 90.81 289 GLU A N 1
ATOM 2224 C CA . GLU A 1 289 ? 21.670 0.011 -10.063 1.00 90.81 289 GLU A CA 1
ATOM 2225 C C . GLU A 1 289 ? 21.389 1.382 -10.712 1.00 90.81 289 GLU A C 1
ATOM 2227 O O . GLU A 1 289 ? 21.864 2.412 -10.227 1.00 90.81 289 GLU A O 1
ATOM 2232 N N . LEU A 1 290 ? 20.561 1.433 -11.761 1.00 92.50 290 LEU A N 1
ATOM 2233 C CA . LEU A 1 290 ? 20.148 2.676 -12.423 1.00 92.50 290 LEU A CA 1
ATOM 2234 C C . LEU A 1 290 ? 19.292 3.585 -11.522 1.00 92.50 290 LEU A C 1
ATOM 2236 O O . LEU A 1 290 ? 19.235 4.794 -11.764 1.00 92.50 290 LEU A O 1
ATOM 2240 N N . HIS A 1 291 ? 18.676 3.044 -10.466 1.00 92.81 291 HIS A N 1
ATOM 2241 C CA . HIS A 1 291 ? 17.864 3.821 -9.531 1.00 92.81 291 HIS A CA 1
ATOM 2242 C C . HIS A 1 291 ? 18.641 4.993 -8.914 1.00 92.81 291 HIS A C 1
ATOM 2244 O O . HIS A 1 291 ? 18.167 6.130 -8.919 1.00 92.81 291 HIS A O 1
ATOM 2250 N N . GLU A 1 292 ? 19.856 4.736 -8.421 1.00 91.31 292 GLU A N 1
ATOM 2251 C CA . GLU A 1 292 ? 20.641 5.722 -7.673 1.00 91.31 292 GLU A CA 1
ATOM 2252 C C . GLU A 1 292 ? 21.035 6.949 -8.532 1.00 91.31 292 GLU A C 1
ATOM 2254 O O . GLU A 1 292 ? 20.773 8.078 -8.102 1.00 91.31 292 GLU A O 1
ATOM 2259 N N . PRO A 1 293 ? 21.596 6.799 -9.750 1.00 91.69 293 PRO A N 1
ATOM 2260 C CA . PRO A 1 293 ? 21.827 7.929 -10.653 1.00 91.69 293 PRO A CA 1
ATOM 2261 C C . PRO A 1 293 ? 20.548 8.686 -11.036 1.00 91.69 293 PRO A C 1
ATOM 2263 O O . PRO A 1 293 ? 20.520 9.920 -11.014 1.00 91.69 293 PRO A O 1
ATOM 2266 N N . LEU A 1 294 ? 19.464 7.969 -11.357 1.00 91.75 294 LEU A N 1
ATOM 2267 C CA . LEU A 1 294 ? 18.209 8.604 -11.762 1.00 91.75 294 LEU A CA 1
ATOM 2268 C C . LEU A 1 294 ? 17.593 9.428 -10.627 1.00 91.75 294 LEU A C 1
ATOM 2270 O O . LEU A 1 294 ? 17.139 10.549 -10.867 1.00 91.75 294 LEU A O 1
ATOM 2274 N N . GLN A 1 295 ? 17.636 8.919 -9.393 1.00 89.31 295 GLN A N 1
ATOM 2275 C CA . GLN A 1 295 ? 17.145 9.610 -8.201 1.00 89.31 295 GLN A CA 1
ATOM 2276 C C . GLN A 1 295 ? 17.926 10.903 -7.915 1.00 89.31 295 GLN A C 1
ATOM 2278 O O . GLN A 1 295 ? 17.348 11.890 -7.461 1.00 89.31 295 GLN A O 1
ATOM 2283 N N . ARG A 1 296 ? 19.231 10.931 -8.217 1.00 88.56 296 ARG A N 1
ATOM 2284 C CA . ARG A 1 296 ? 20.072 12.139 -8.110 1.00 88.56 296 ARG A CA 1
ATOM 2285 C C . ARG A 1 296 ? 19.813 13.161 -9.219 1.00 88.56 296 ARG A C 1
ATOM 2287 O O . ARG A 1 296 ? 20.322 14.278 -9.144 1.00 88.56 296 ARG A O 1
ATOM 2294 N N . GLY A 1 297 ? 19.024 12.800 -10.230 1.00 83.56 297 GLY A N 1
ATOM 2295 C CA . GLY A 1 297 ? 18.777 13.636 -11.399 1.00 83.56 297 GLY A CA 1
ATOM 2296 C C . GLY A 1 297 ? 19.918 13.610 -12.417 1.00 83.56 297 GLY A C 1
ATOM 2297 O O . GLY A 1 297 ? 19.984 14.499 -13.269 1.00 83.56 297 GLY A O 1
ATOM 2298 N N . ASP A 1 298 ? 20.804 12.609 -12.361 1.00 86.88 298 ASP A N 1
ATOM 2299 C CA . ASP A 1 298 ? 21.936 12.487 -13.278 1.00 86.88 298 ASP A CA 1
ATOM 2300 C C . ASP A 1 298 ? 21.455 12.083 -14.678 1.00 86.88 298 ASP A C 1
ATOM 2302 O O . ASP A 1 298 ? 21.424 10.915 -15.062 1.00 86.88 298 ASP A O 1
ATOM 2306 N N . SER A 1 299 ? 21.103 13.089 -15.481 1.00 80.94 299 SER A N 1
ATOM 2307 C CA . SER A 1 299 ? 20.620 12.913 -16.860 1.00 80.94 299 SER A CA 1
ATOM 2308 C C . SER A 1 299 ? 21.603 12.193 -17.795 1.00 80.94 299 SER A C 1
ATOM 2310 O O . SER A 1 299 ? 21.195 11.743 -18.860 1.00 80.94 299 SER A O 1
ATOM 2312 N N . ALA A 1 300 ? 22.875 12.060 -17.404 1.00 88.94 300 ALA A N 1
ATOM 2313 C CA . ALA A 1 300 ? 23.894 11.323 -18.149 1.00 88.94 300 ALA A CA 1
ATOM 2314 C C . ALA A 1 300 ? 23.757 9.793 -18.037 1.00 88.94 300 ALA A C 1
ATOM 2316 O O . ALA A 1 300 ? 24.376 9.082 -18.820 1.00 88.94 300 ALA A O 1
ATOM 2317 N N . ALA A 1 301 ? 22.953 9.282 -17.097 1.00 92.06 301 ALA A N 1
ATOM 2318 C CA . ALA A 1 301 ? 22.757 7.844 -16.915 1.00 92.06 301 ALA A CA 1
ATOM 2319 C C . ALA A 1 301 ? 21.951 7.187 -18.048 1.00 92.06 301 ALA A C 1
ATOM 2321 O O . ALA A 1 301 ? 22.055 5.979 -18.269 1.00 92.06 301 ALA A O 1
ATOM 2322 N N . VAL A 1 302 ? 21.156 7.975 -18.781 1.00 94.81 302 VAL A N 1
ATOM 2323 C CA . VAL A 1 302 ? 20.298 7.494 -19.868 1.00 94.81 302 VAL A CA 1
ATOM 2324 C C . VAL A 1 302 ? 20.340 8.417 -21.084 1.00 94.81 302 VAL A C 1
ATOM 2326 O O . VAL A 1 302 ? 20.453 9.636 -20.972 1.00 94.81 302 VAL A O 1
ATOM 2329 N N . LYS A 1 303 ? 20.195 7.834 -22.272 1.00 94.06 303 LYS A N 1
ATOM 2330 C CA . LYS A 1 303 ? 20.081 8.528 -23.557 1.00 94.06 303 LYS A CA 1
ATOM 2331 C C . LYS A 1 303 ? 18.685 8.326 -24.117 1.00 94.06 303 LYS A C 1
ATOM 2333 O O . LYS A 1 303 ? 18.205 7.202 -24.207 1.00 94.06 303 LYS A O 1
ATOM 2338 N N . TYR A 1 304 ? 18.056 9.414 -24.538 1.00 93.12 304 TYR A N 1
ATOM 2339 C CA . TYR A 1 304 ? 16.711 9.385 -25.103 1.00 93.12 304 TYR A CA 1
ATOM 2340 C C . TYR A 1 304 ? 16.772 9.426 -26.625 1.00 93.12 304 TYR A C 1
ATOM 2342 O O . TYR A 1 304 ? 17.381 10.335 -27.198 1.00 93.12 304 TYR A O 1
ATOM 2350 N N . GLN A 1 305 ? 16.092 8.489 -27.275 1.00 91.75 305 GLN A N 1
ATOM 2351 C CA . GLN A 1 305 ? 15.939 8.449 -28.719 1.00 91.75 305 GLN A CA 1
ATOM 2352 C C . GLN A 1 305 ? 14.481 8.727 -29.082 1.00 91.75 305 GLN A C 1
ATOM 2354 O O . GLN A 1 305 ? 13.578 7.999 -28.687 1.00 91.75 305 GLN A O 1
ATOM 2359 N N . PHE A 1 306 ? 14.253 9.784 -29.862 1.00 89.94 306 PHE A N 1
ATOM 2360 C CA . PHE A 1 306 ? 12.931 10.137 -30.372 1.00 89.94 306 PHE A CA 1
ATOM 2361 C C . PHE A 1 306 ? 12.966 10.142 -31.896 1.00 89.94 306 PHE A C 1
ATOM 2363 O O . PHE A 1 306 ? 13.640 10.969 -32.515 1.00 89.94 306 PHE A O 1
ATOM 2370 N N . THR A 1 307 ? 12.213 9.239 -32.508 1.00 85.75 307 THR A N 1
ATOM 2371 C CA . THR A 1 307 ? 12.126 9.094 -33.958 1.00 85.75 307 THR A CA 1
ATOM 2372 C C . THR A 1 307 ? 10.770 9.603 -34.430 1.00 85.75 307 THR A C 1
ATOM 2374 O O . THR A 1 307 ? 9.753 8.941 -34.267 1.00 85.75 307 THR A O 1
ATOM 2377 N N . ALA A 1 308 ? 10.743 10.779 -35.059 1.00 75.88 308 ALA A N 1
ATOM 2378 C CA . ALA A 1 308 ? 9.534 11.347 -35.658 1.00 75.88 308 ALA A CA 1
ATOM 2379 C C . ALA A 1 308 ? 9.418 10.936 -37.138 1.00 75.88 308 ALA A C 1
ATOM 2381 O O . ALA A 1 308 ? 9.806 11.682 -38.040 1.00 75.88 308 ALA A O 1
ATOM 2382 N N . ARG A 1 309 ? 8.916 9.725 -37.415 1.00 72.75 309 ARG A N 1
ATOM 2383 C CA . ARG A 1 309 ? 8.608 9.269 -38.785 1.00 72.75 309 ARG A CA 1
ATOM 2384 C C . ARG A 1 309 ? 7.101 9.149 -38.977 1.00 72.75 309 ARG A C 1
ATOM 2386 O O . ARG A 1 309 ? 6.395 8.642 -38.119 1.00 72.75 309 ARG A O 1
ATOM 2393 N N . ARG A 1 310 ? 6.609 9.561 -40.153 1.00 64.06 310 ARG A N 1
ATOM 2394 C CA . ARG A 1 310 ? 5.169 9.640 -40.484 1.00 64.06 310 ARG A CA 1
ATOM 2395 C C . ARG A 1 310 ? 4.410 8.307 -40.376 1.00 64.06 310 ARG A C 1
ATOM 2397 O O . ARG A 1 310 ? 3.189 8.327 -40.266 1.00 64.06 310 ARG A O 1
ATOM 2404 N N . HIS A 1 311 ? 5.112 7.179 -40.448 1.00 62.53 311 HIS A N 1
ATOM 2405 C CA . HIS A 1 311 ? 4.506 5.846 -40.448 1.00 62.53 311 HIS A CA 1
ATOM 2406 C C . HIS A 1 311 ? 5.006 4.930 -39.325 1.00 62.53 311 HIS A C 1
ATOM 2408 O O . HIS A 1 311 ? 4.374 3.910 -39.090 1.00 62.53 311 HIS A O 1
ATOM 2414 N N . GLU A 1 312 ? 6.079 5.305 -38.622 1.00 77.62 312 GLU A N 1
ATOM 2415 C CA . GLU A 1 312 ? 6.698 4.514 -37.545 1.00 77.62 312 GLU A CA 1
ATOM 2416 C C . GLU A 1 312 ? 7.378 5.466 -36.542 1.00 77.62 312 GLU A C 1
ATOM 2418 O O . GLU A 1 312 ? 8.609 5.581 -36.531 1.00 77.62 312 GLU A O 1
ATOM 2423 N N . PRO A 1 313 ? 6.604 6.268 -35.787 1.00 81.81 313 PRO A N 1
ATOM 2424 C CA . PRO A 1 313 ? 7.162 7.023 -34.679 1.00 81.81 313 PRO A CA 1
ATOM 2425 C C . PRO A 1 313 ? 7.627 6.052 -33.595 1.00 81.81 313 PRO A C 1
ATOM 2427 O O . PRO A 1 313 ? 6.934 5.084 -33.291 1.00 81.81 313 PRO A O 1
ATOM 2430 N N . ASP A 1 314 ? 8.796 6.321 -33.029 1.00 87.25 314 ASP A N 1
ATOM 2431 C CA . ASP A 1 314 ? 9.417 5.444 -32.043 1.00 87.25 314 ASP A CA 1
ATOM 2432 C C . ASP A 1 314 ? 10.091 6.264 -30.944 1.00 87.25 314 ASP A C 1
ATOM 2434 O O . ASP A 1 314 ? 10.625 7.352 -31.197 1.00 87.25 314 ASP A O 1
ATOM 2438 N N . VAL A 1 315 ? 10.023 5.752 -29.722 1.00 91.12 315 VAL A N 1
ATOM 2439 C CA . VAL A 1 315 ? 10.618 6.353 -28.532 1.00 91.12 315 VAL A CA 1
ATOM 2440 C C . VAL A 1 315 ? 11.309 5.242 -27.770 1.00 91.12 315 VAL A C 1
ATOM 2442 O O . VAL A 1 315 ? 10.652 4.306 -27.320 1.00 91.12 315 VAL A O 1
ATOM 2445 N N . ASP A 1 316 ? 12.615 5.389 -27.586 1.00 93.69 316 ASP A N 1
ATOM 2446 C CA . ASP A 1 316 ? 13.415 4.460 -26.801 1.00 93.69 316 ASP A CA 1
ATOM 2447 C C . ASP A 1 316 ? 14.311 5.217 -25.817 1.00 93.69 316 ASP A C 1
ATOM 2449 O O . ASP A 1 316 ? 14.614 6.409 -25.978 1.00 93.69 316 ASP A O 1
ATOM 2453 N N . VAL A 1 317 ? 14.714 4.517 -24.765 1.00 94.69 317 VAL A N 1
ATOM 2454 C CA . VAL A 1 317 ? 15.614 5.016 -23.734 1.00 94.69 317 VAL A CA 1
ATOM 2455 C C . VAL A 1 317 ? 16.717 4.001 -23.543 1.00 94.69 317 VAL A C 1
ATOM 2457 O O . VAL A 1 317 ? 16.452 2.859 -23.186 1.00 94.69 317 VAL A O 1
ATOM 2460 N N . HIS A 1 318 ? 17.958 4.428 -23.724 1.00 96.12 318 HIS A N 1
ATOM 2461 C CA . HIS A 1 318 ? 19.123 3.571 -23.581 1.00 96.12 318 HIS A CA 1
ATOM 2462 C C . HIS A 1 318 ? 19.900 3.911 -22.317 1.00 96.12 318 HIS A C 1
ATOM 2464 O O . HIS A 1 318 ? 20.107 5.084 -22.013 1.00 96.12 318 HIS A O 1
ATOM 2470 N N . MET A 1 319 ? 20.370 2.900 -21.595 1.00 95.56 319 MET A N 1
ATOM 2471 C CA . MET A 1 319 ? 21.291 3.097 -20.478 1.00 95.56 319 MET A CA 1
ATOM 2472 C C . MET A 1 319 ? 22.682 3.458 -21.014 1.00 95.56 319 MET A C 1
ATOM 2474 O O . MET A 1 319 ? 23.238 2.712 -21.820 1.00 95.56 319 MET A O 1
ATOM 2478 N N . ASP A 1 320 ? 23.272 4.570 -20.563 1.00 94.56 320 ASP A N 1
ATOM 2479 C CA . ASP A 1 320 ? 24.634 4.935 -20.970 1.00 94.56 320 ASP A CA 1
ATOM 2480 C C . ASP A 1 320 ? 25.646 3.995 -20.299 1.00 94.56 320 ASP A C 1
ATOM 2482 O O . ASP A 1 320 ? 25.946 4.110 -19.108 1.00 94.56 320 ASP A O 1
ATOM 2486 N N . ARG A 1 321 ? 26.184 3.051 -21.077 1.00 93.06 321 ARG A N 1
ATOM 2487 C CA . ARG A 1 321 ? 27.104 2.021 -20.576 1.00 93.06 321 ARG A CA 1
ATOM 2488 C C . ARG A 1 321 ? 28.421 2.588 -20.043 1.00 93.06 321 ARG A C 1
ATOM 2490 O O . ARG A 1 321 ? 28.979 2.026 -19.103 1.00 93.06 321 ARG A O 1
ATOM 2497 N N . ASP A 1 322 ? 28.917 3.684 -20.620 1.00 91.00 322 ASP A N 1
ATOM 2498 C CA . ASP A 1 322 ? 30.195 4.283 -20.231 1.00 91.00 322 ASP A CA 1
ATOM 2499 C C . ASP A 1 322 ? 30.040 5.042 -18.912 1.00 91.00 322 ASP A C 1
ATOM 2501 O O . ASP A 1 322 ? 30.869 4.893 -18.008 1.00 91.00 322 ASP A O 1
ATOM 2505 N N . TYR A 1 323 ? 28.956 5.814 -18.781 1.00 92.31 323 TYR A N 1
ATOM 2506 C CA . TYR A 1 323 ? 28.590 6.476 -17.533 1.00 92.31 323 TYR A CA 1
ATOM 2507 C C . TYR A 1 323 ? 28.349 5.444 -16.432 1.00 92.31 323 TYR A C 1
ATOM 2509 O O . TYR A 1 323 ? 28.960 5.533 -15.367 1.00 92.31 323 TYR A O 1
ATOM 2517 N N . MET A 1 324 ? 27.516 4.433 -16.694 1.00 91.75 324 MET A N 1
ATOM 2518 C CA . MET A 1 324 ? 27.152 3.436 -15.689 1.00 91.75 324 MET A CA 1
ATOM 2519 C C . MET A 1 324 ? 28.356 2.608 -15.236 1.00 91.75 324 MET A C 1
ATOM 2521 O O . MET A 1 324 ? 28.513 2.381 -14.040 1.00 91.75 324 MET A O 1
ATOM 2525 N N . ALA A 1 325 ? 29.277 2.246 -16.135 1.00 89.31 325 ALA A N 1
ATOM 2526 C CA . ALA A 1 325 ? 30.514 1.564 -15.754 1.00 89.31 325 ALA A CA 1
ATOM 2527 C C . ALA A 1 325 ? 31.437 2.442 -14.885 1.00 89.31 325 ALA A C 1
ATOM 2529 O O . ALA A 1 325 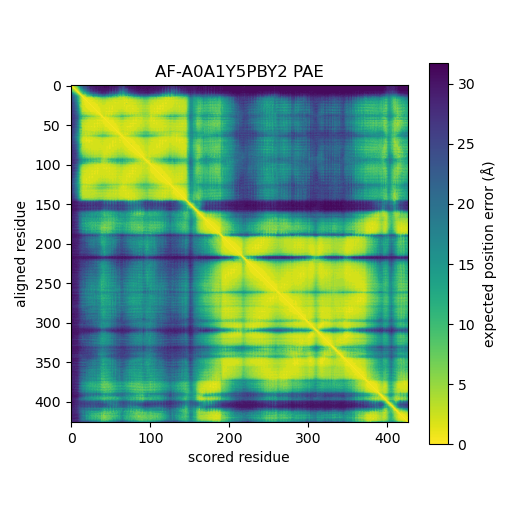? 32.066 1.957 -13.941 1.00 89.31 325 ALA A O 1
ATOM 2530 N N . GLN A 1 326 ? 31.535 3.744 -15.177 1.00 88.50 326 GLN A N 1
ATOM 2531 C CA . GLN A 1 326 ? 32.306 4.683 -14.351 1.00 88.50 326 GLN A CA 1
ATOM 2532 C C . GLN A 1 326 ? 31.658 4.894 -12.982 1.00 88.50 326 GLN A C 1
ATOM 2534 O O . GLN A 1 326 ? 32.352 4.875 -11.961 1.00 88.50 326 GLN A O 1
ATOM 2539 N N . PHE A 1 327 ? 30.335 5.041 -12.956 1.00 86.06 327 PHE A N 1
ATOM 2540 C CA . PHE A 1 327 ? 29.560 5.160 -11.731 1.00 86.06 327 PHE A CA 1
ATOM 2541 C C . PHE A 1 327 ? 29.732 3.907 -10.859 1.00 86.06 327 PHE A C 1
ATOM 2543 O O . PHE A 1 327 ? 30.107 4.021 -9.690 1.00 86.06 327 PHE A O 1
ATOM 2550 N N . ALA A 1 328 ? 29.621 2.715 -11.452 1.00 85.94 328 ALA A N 1
ATOM 2551 C CA . ALA A 1 328 ? 29.830 1.431 -10.786 1.00 85.94 328 ALA A CA 1
ATOM 2552 C C . ALA A 1 328 ? 31.236 1.296 -10.177 1.00 85.94 328 ALA A C 1
ATOM 2554 O O . ALA A 1 328 ? 31.387 0.831 -9.052 1.00 85.94 328 ALA A O 1
ATOM 2555 N N . LYS A 1 329 ? 32.286 1.766 -10.867 1.00 84.38 329 LYS A N 1
ATOM 2556 C CA . LYS A 1 329 ? 33.668 1.765 -10.336 1.00 84.38 329 LYS A CA 1
ATOM 2557 C C . LYS A 1 329 ? 33.833 2.629 -9.090 1.00 84.38 329 LYS A C 1
ATOM 2559 O O . LYS A 1 329 ? 34.695 2.342 -8.257 1.00 84.38 329 LYS A O 1
ATOM 2564 N N . SER A 1 330 ? 33.028 3.680 -8.957 1.00 82.19 330 SER A N 1
ATOM 2565 C CA . SER A 1 330 ? 33.035 4.532 -7.768 1.00 82.19 330 SER A CA 1
ATOM 2566 C C . SER A 1 330 ? 32.288 3.901 -6.581 1.00 82.19 330 SER A C 1
ATOM 2568 O O . SER A 1 330 ? 32.563 4.252 -5.431 1.00 82.19 330 SER A O 1
ATOM 2570 N N . ASN A 1 331 ? 31.414 2.915 -6.830 1.00 79.00 331 ASN A N 1
ATOM 2571 C CA . ASN A 1 331 ? 30.600 2.249 -5.818 1.00 79.00 331 ASN A CA 1
ATOM 2572 C C . ASN A 1 331 ? 31.066 0.802 -5.572 1.00 79.00 331 ASN A C 1
ATOM 2574 O O . ASN A 1 331 ? 30.738 -0.126 -6.305 1.00 79.00 331 ASN A O 1
ATOM 2578 N N . LYS A 1 332 ? 31.791 0.575 -4.467 1.00 69.62 332 LYS A N 1
ATOM 2579 C CA . LYS A 1 332 ? 32.353 -0.747 -4.111 1.00 69.62 332 LYS A CA 1
ATOM 2580 C C . LYS A 1 332 ? 31.311 -1.860 -3.904 1.00 69.62 332 LYS A C 1
ATOM 2582 O O . LYS A 1 332 ? 31.710 -3.008 -3.730 1.00 69.62 332 LYS A O 1
ATOM 2587 N N . LYS A 1 333 ? 30.015 -1.533 -3.850 1.00 77.25 333 LYS A N 1
ATOM 2588 C CA . LYS A 1 333 ? 28.928 -2.500 -3.644 1.00 77.25 333 LYS A CA 1
ATOM 2589 C C . LYS A 1 333 ? 28.407 -3.121 -4.947 1.00 77.25 333 LYS A C 1
ATOM 2591 O O . LYS A 1 333 ? 27.747 -4.153 -4.877 1.00 77.25 333 LYS A O 1
ATOM 2596 N N . TRP A 1 334 ? 28.673 -2.508 -6.101 1.00 79.31 334 TRP A N 1
ATOM 2597 C CA . TRP A 1 334 ? 28.098 -2.930 -7.382 1.00 79.31 334 TRP A CA 1
ATOM 2598 C C . TRP A 1 334 ? 28.845 -4.129 -7.966 1.00 79.31 334 TRP A C 1
ATOM 2600 O O . TRP A 1 334 ? 30.068 -4.252 -7.831 1.00 79.31 334 TRP A O 1
ATOM 2610 N N . ARG A 1 335 ? 28.107 -5.046 -8.598 1.00 75.69 335 ARG A N 1
ATOM 2611 C CA . ARG A 1 335 ? 28.669 -6.302 -9.117 1.00 75.69 335 ARG A CA 1
ATOM 2612 C C . ARG A 1 335 ? 28.919 -6.176 -10.618 1.00 75.69 335 ARG A C 1
ATOM 2614 O O . ARG A 1 335 ? 28.014 -5.866 -11.372 1.00 75.69 335 ARG A O 1
ATOM 2621 N N . GLY A 1 336 ? 30.137 -6.499 -11.058 1.00 80.06 336 GLY A N 1
ATOM 2622 C CA . GLY A 1 336 ? 30.484 -6.529 -12.485 1.00 80.06 336 GLY A CA 1
ATOM 2623 C C . GLY A 1 336 ? 30.534 -5.150 -13.162 1.00 80.06 336 GLY A C 1
ATOM 2624 O O . GLY A 1 336 ? 29.924 -4.987 -14.214 1.00 80.06 336 GLY A O 1
ATOM 2625 N N . PRO A 1 337 ? 31.295 -4.169 -12.634 1.00 81.12 337 PRO A N 1
ATOM 2626 C CA . PRO A 1 337 ? 31.290 -2.786 -13.131 1.00 81.12 337 PRO A CA 1
ATOM 2627 C C . PRO A 1 337 ? 31.757 -2.625 -14.589 1.00 81.12 337 PRO A C 1
ATOM 2629 O O . PRO A 1 337 ? 31.490 -1.601 -15.208 1.00 81.12 337 PRO A O 1
ATOM 2632 N N . ASP A 1 338 ? 32.473 -3.609 -15.140 1.00 84.69 338 ASP A N 1
ATOM 2633 C CA . ASP A 1 338 ? 32.958 -3.592 -16.525 1.00 84.69 338 ASP A CA 1
ATOM 2634 C C . ASP A 1 338 ? 32.019 -4.308 -17.511 1.00 84.69 338 ASP A C 1
ATOM 2636 O O . ASP A 1 338 ? 32.241 -4.256 -18.718 1.00 84.69 338 ASP A O 1
ATOM 2640 N N . GLU A 1 339 ? 30.970 -4.979 -17.031 1.00 83.75 339 GLU A N 1
ATOM 2641 C CA . GLU A 1 339 ? 30.062 -5.761 -17.874 1.00 83.75 339 GLU A CA 1
ATOM 2642 C C . GLU A 1 339 ? 29.333 -4.928 -18.954 1.00 83.75 339 GLU A C 1
ATOM 2644 O O . GLU A 1 339 ? 29.296 -5.390 -20.099 1.00 83.75 339 GLU A O 1
ATOM 2649 N N . PRO A 1 340 ? 28.853 -3.688 -18.694 1.00 82.75 340 PRO A N 1
ATOM 2650 C CA . PRO A 1 340 ? 28.234 -2.860 -19.733 1.00 82.75 340 PRO A CA 1
ATOM 2651 C C . PRO A 1 340 ? 29.201 -2.504 -20.866 1.00 82.75 340 PRO A C 1
ATOM 2653 O O . PRO A 1 340 ? 28.785 -2.335 -22.011 1.00 82.75 340 PRO A O 1
ATOM 2656 N N . LEU A 1 341 ? 30.506 -2.422 -20.577 1.00 85.94 341 LEU A N 1
ATOM 2657 C CA . LEU A 1 341 ? 31.531 -2.066 -21.564 1.00 85.94 341 LEU A CA 1
ATOM 2658 C C . LEU A 1 341 ? 31.777 -3.186 -22.584 1.00 85.94 341 LEU A C 1
ATOM 2660 O O . LEU A 1 341 ? 32.270 -2.921 -23.680 1.00 85.94 341 LEU A O 1
ATOM 2664 N N . VAL A 1 342 ? 31.433 -4.430 -22.236 1.00 86.81 342 VAL A N 1
ATOM 2665 C CA . VAL A 1 342 ? 31.561 -5.600 -23.122 1.00 86.81 342 VAL A CA 1
ATOM 2666 C C . VAL A 1 342 ? 30.415 -5.658 -24.142 1.00 86.81 342 VAL A C 1
ATOM 2668 O O . VAL A 1 342 ? 30.532 -6.324 -25.171 1.00 86.81 342 VAL A O 1
ATOM 2671 N N . MET A 1 343 ? 29.312 -4.945 -23.896 1.00 86.19 343 MET A N 1
ATOM 2672 C CA . MET A 1 343 ? 28.155 -4.928 -24.789 1.00 86.19 343 MET A CA 1
ATOM 2673 C C . MET A 1 343 ? 28.443 -4.161 -26.083 1.00 86.19 343 MET A C 1
ATOM 2675 O O . MET A 1 343 ? 29.146 -3.150 -26.089 1.00 86.19 343 MET A O 1
ATOM 2679 N N . ALA A 1 344 ? 27.859 -4.626 -27.191 1.00 85.94 344 ALA A N 1
ATOM 2680 C CA . ALA A 1 344 ? 28.026 -4.006 -28.508 1.00 85.94 344 ALA A CA 1
ATOM 2681 C C . ALA A 1 344 ? 27.295 -2.656 -28.648 1.00 85.94 344 ALA A C 1
ATOM 2683 O O . ALA A 1 344 ? 27.674 -1.842 -29.490 1.00 85.94 344 ALA A O 1
ATOM 2684 N N . SER A 1 345 ? 26.262 -2.420 -27.837 1.00 88.81 345 SER A N 1
ATOM 2685 C CA . SER A 1 345 ? 25.433 -1.214 -27.854 1.00 88.81 345 SER A CA 1
ATOM 2686 C C . SER A 1 345 ? 24.860 -0.919 -26.468 1.00 88.81 345 SER A C 1
ATOM 2688 O O . SER A 1 345 ? 24.782 -1.813 -25.625 1.00 88.81 345 SER A O 1
ATOM 2690 N N . ASP A 1 346 ? 24.425 0.325 -26.266 1.00 92.25 346 ASP A N 1
ATOM 2691 C CA . ASP A 1 346 ? 23.705 0.752 -25.065 1.00 92.25 346 ASP A CA 1
ATOM 2692 C C . ASP A 1 346 ? 22.349 0.006 -24.986 1.00 92.25 346 ASP A C 1
ATOM 2694 O O . ASP A 1 346 ? 21.581 0.036 -25.957 1.00 92.25 346 ASP A O 1
ATOM 2698 N N . PRO A 1 347 ? 22.042 -0.710 -23.888 1.00 93.88 347 PRO A N 1
ATOM 2699 C CA . PRO A 1 347 ? 20.821 -1.508 -23.795 1.00 93.88 347 PRO A CA 1
ATOM 2700 C C . PRO A 1 347 ? 19.578 -0.626 -23.638 1.00 93.88 347 PRO A C 1
ATOM 2702 O O . PRO A 1 347 ? 19.625 0.394 -22.948 1.00 93.88 347 PRO A O 1
ATOM 2705 N N . SER A 1 348 ? 18.466 -1.029 -24.264 1.00 95.69 348 SER A N 1
ATOM 2706 C CA . SER A 1 348 ? 17.164 -0.372 -24.082 1.00 95.69 348 SER A CA 1
ATOM 2707 C C . SER A 1 348 ? 16.614 -0.665 -22.687 1.00 95.69 348 SER A C 1
ATOM 2709 O O . SER A 1 348 ? 16.385 -1.817 -22.317 1.00 95.69 348 SER A O 1
ATOM 2711 N N . VAL A 1 349 ? 16.359 0.393 -21.924 1.00 95.38 349 VAL A N 1
ATOM 2712 C CA . VAL A 1 349 ? 15.757 0.343 -20.588 1.00 95.38 349 VAL A CA 1
ATOM 2713 C C . VAL A 1 349 ? 14.314 -0.161 -20.668 1.00 95.38 349 VAL A C 1
ATOM 2715 O O . VAL A 1 349 ? 13.879 -0.911 -19.796 1.00 95.38 349 VAL A O 1
ATOM 2718 N N . LEU A 1 350 ? 13.578 0.186 -21.729 1.00 94.62 350 LEU A N 1
ATOM 2719 C CA . LEU A 1 350 ? 12.198 -0.271 -21.919 1.00 94.62 350 LEU A CA 1
ATOM 2720 C C . LEU A 1 350 ? 12.135 -1.786 -22.152 1.00 94.62 350 LEU A C 1
ATOM 2722 O O . LEU A 1 350 ? 11.272 -2.465 -21.592 1.00 94.62 350 LEU A O 1
ATOM 2726 N N . ASP A 1 351 ? 13.067 -2.331 -22.934 1.00 95.00 351 ASP A N 1
ATOM 2727 C CA . ASP A 1 351 ? 13.161 -3.777 -23.144 1.00 95.00 351 ASP A CA 1
ATOM 2728 C C . ASP A 1 351 ? 13.656 -4.506 -21.894 1.00 95.00 351 ASP A C 1
ATOM 2730 O O . ASP A 1 351 ? 13.145 -5.581 -21.574 1.00 95.00 351 ASP A O 1
ATOM 2734 N N . MET A 1 352 ? 14.582 -3.906 -21.137 1.00 96.00 352 MET A N 1
ATOM 2735 C CA . MET A 1 352 ? 14.999 -4.431 -19.835 1.00 96.00 352 MET A CA 1
ATOM 2736 C C . MET A 1 352 ? 13.804 -4.553 -18.878 1.00 96.00 352 MET A C 1
ATOM 2738 O O . MET A 1 352 ? 13.633 -5.608 -18.269 1.00 96.00 352 MET A O 1
ATOM 2742 N N . ILE A 1 353 ? 12.944 -3.529 -18.784 1.00 93.88 353 ILE A N 1
ATOM 2743 C CA . ILE A 1 353 ? 11.745 -3.538 -17.922 1.00 93.88 353 ILE A CA 1
ATOM 2744 C C . ILE A 1 353 ? 10.785 -4.664 -18.330 1.00 93.88 353 ILE A C 1
ATOM 2746 O O . ILE A 1 353 ? 10.337 -5.443 -17.489 1.00 93.88 353 ILE A O 1
ATOM 2750 N N . LYS A 1 354 ? 10.534 -4.841 -19.632 1.00 91.88 354 LYS A N 1
ATOM 2751 C CA . LYS A 1 354 ? 9.711 -5.960 -20.125 1.00 91.88 354 LYS A CA 1
ATOM 2752 C C . LYS A 1 354 ? 10.336 -7.321 -19.803 1.00 91.88 354 LYS A C 1
ATOM 2754 O O . LYS A 1 354 ? 9.629 -8.260 -19.437 1.00 91.88 354 LYS A O 1
ATOM 2759 N N . ALA A 1 355 ? 11.657 -7.442 -19.937 1.00 94.00 355 ALA A N 1
ATOM 2760 C CA . ALA A 1 355 ? 12.382 -8.693 -19.735 1.00 94.00 355 ALA A CA 1
ATOM 2761 C C . ALA A 1 355 ? 12.433 -9.139 -18.264 1.00 94.00 355 ALA A C 1
ATOM 2763 O O . ALA A 1 355 ? 12.527 -10.342 -17.995 1.00 94.00 355 ALA A O 1
ATOM 2764 N N . ILE A 1 356 ? 12.362 -8.206 -17.307 1.00 93.25 356 ILE A N 1
ATOM 2765 C CA . ILE A 1 356 ? 12.374 -8.556 -15.882 1.00 93.25 356 ILE A CA 1
ATOM 2766 C C . ILE A 1 356 ? 11.021 -9.044 -15.370 1.00 93.25 356 ILE A C 1
ATOM 2768 O O . ILE A 1 356 ? 11.018 -9.812 -14.414 1.00 93.25 356 ILE A O 1
ATOM 2772 N N . GLN A 1 357 ? 9.893 -8.697 -16.000 1.00 86.69 357 GLN A N 1
ATOM 2773 C CA . GLN A 1 357 ? 8.559 -9.054 -15.496 1.00 86.69 357 GLN A CA 1
ATOM 2774 C C . GLN A 1 357 ? 8.402 -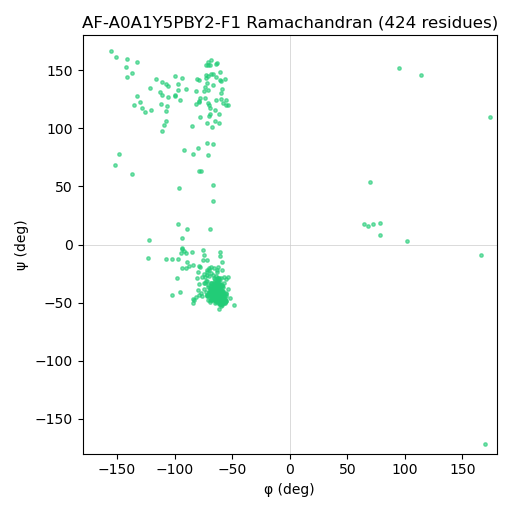10.542 -15.103 1.00 86.69 357 GLN A C 1
ATOM 2776 O O . GLN A 1 357 ? 8.014 -10.819 -13.965 1.00 86.69 357 GLN A O 1
ATOM 2781 N N . PRO A 1 358 ? 8.742 -11.537 -15.955 1.00 88.56 358 PRO A N 1
ATOM 2782 C CA . PRO A 1 358 ? 8.646 -12.943 -15.555 1.00 88.56 358 PRO A CA 1
ATOM 2783 C C . PRO A 1 358 ? 9.613 -13.312 -14.418 1.00 88.56 358 PRO A C 1
ATOM 2785 O O . PRO A 1 358 ? 9.305 -14.192 -13.613 1.00 88.56 358 PRO A O 1
ATOM 2788 N N . LYS A 1 359 ? 10.767 -12.638 -14.321 1.00 89.94 359 LYS A N 1
ATOM 2789 C CA . LYS A 1 359 ? 11.765 -12.867 -13.266 1.00 89.94 359 LYS A CA 1
ATOM 2790 C C . LYS A 1 359 ? 11.274 -12.332 -11.922 1.00 89.94 359 LYS A C 1
ATOM 2792 O O . LYS A 1 359 ? 11.383 -13.048 -10.934 1.00 89.94 359 LYS A O 1
ATOM 2797 N N . VAL A 1 360 ? 10.679 -11.136 -11.893 1.00 88.44 360 VAL A N 1
ATOM 2798 C CA . VAL A 1 360 ? 10.085 -10.560 -10.674 1.00 88.44 360 VAL A CA 1
ATOM 2799 C C . VAL A 1 360 ? 8.901 -11.412 -10.203 1.00 88.44 360 VAL A C 1
ATOM 2801 O O . VAL A 1 360 ? 8.824 -11.731 -9.021 1.00 88.44 360 VAL A O 1
ATOM 2804 N N . ASN A 1 361 ? 8.046 -11.894 -11.115 1.00 85.19 361 ASN A N 1
ATOM 2805 C CA . ASN A 1 361 ? 6.963 -12.827 -10.771 1.00 85.19 361 ASN A CA 1
ATOM 2806 C C . ASN A 1 361 ? 7.496 -14.131 -10.150 1.00 85.19 361 ASN A C 1
ATOM 2808 O O . ASN A 1 361 ? 6.989 -14.598 -9.131 1.00 85.19 361 ASN A O 1
ATOM 2812 N N . SER A 1 362 ? 8.539 -14.719 -10.748 1.00 88.44 362 SER A N 1
ATOM 2813 C CA . SER A 1 362 ? 9.172 -15.931 -10.216 1.00 88.44 362 SER A CA 1
ATOM 2814 C C . SER A 1 362 ? 9.829 -15.687 -8.856 1.00 88.44 362 SER A C 1
ATOM 2816 O O . SER A 1 362 ? 9.740 -16.543 -7.977 1.00 88.44 362 SER A O 1
ATOM 2818 N N . LEU A 1 363 ? 10.500 -14.546 -8.684 1.00 90.25 363 LEU A N 1
ATOM 2819 C CA . LEU A 1 363 ? 11.108 -14.140 -7.421 1.00 90.25 363 LEU A CA 1
ATOM 2820 C C . LEU A 1 363 ? 10.041 -13.977 -6.338 1.00 90.25 363 LEU A C 1
ATOM 2822 O O . LEU A 1 363 ? 10.211 -14.508 -5.246 1.00 90.25 363 LEU A O 1
ATOM 2826 N N . GLN A 1 364 ? 8.920 -13.323 -6.654 1.00 85.94 364 GLN A N 1
ATOM 2827 C CA . GLN A 1 364 ? 7.812 -13.154 -5.717 1.00 85.94 364 GLN A CA 1
ATOM 2828 C C . GLN A 1 364 ? 7.271 -14.504 -5.238 1.00 85.94 364 GLN A C 1
ATOM 2830 O O . GLN A 1 364 ? 7.136 -14.699 -4.037 1.00 85.94 364 GLN A O 1
ATOM 2835 N N . GLY A 1 365 ? 7.071 -15.474 -6.135 1.00 83.31 365 GLY A N 1
ATOM 2836 C CA . GLY A 1 365 ? 6.630 -16.815 -5.732 1.00 83.31 365 GLY A CA 1
ATOM 2837 C C . GLY A 1 365 ? 7.604 -17.519 -4.773 1.00 83.31 365 GLY A C 1
ATOM 2838 O O . GLY A 1 365 ? 7.179 -18.227 -3.861 1.00 83.31 365 GLY A O 1
ATOM 2839 N N . GLN A 1 366 ? 8.915 -17.304 -4.934 1.00 89.25 366 GLN A N 1
ATOM 2840 C CA . GLN A 1 366 ? 9.932 -17.849 -4.025 1.00 89.25 366 GLN A CA 1
ATOM 2841 C C . GLN A 1 366 ? 9.968 -17.104 -2.684 1.00 89.25 366 GLN A C 1
ATOM 2843 O O . GLN A 1 366 ? 10.120 -17.735 -1.638 1.00 89.25 366 GLN A O 1
ATOM 2848 N N . LEU A 1 367 ? 9.794 -15.780 -2.703 1.00 88.81 367 LEU A N 1
ATOM 2849 C CA . LEU A 1 367 ? 9.664 -14.965 -1.495 1.00 88.81 367 LEU A CA 1
ATOM 2850 C C . LEU A 1 367 ? 8.435 -15.384 -0.689 1.00 88.81 367 LEU A C 1
ATOM 2852 O O . LEU A 1 367 ? 8.547 -15.592 0.517 1.00 88.81 367 LEU A O 1
ATOM 2856 N N . ASP A 1 368 ? 7.296 -15.576 -1.351 1.00 82.81 368 ASP A N 1
ATOM 2857 C CA . ASP A 1 368 ? 6.050 -15.980 -0.706 1.00 82.81 368 ASP A CA 1
ATOM 2858 C C . ASP A 1 368 ? 6.185 -17.347 -0.031 1.00 82.81 368 ASP A C 1
ATOM 2860 O O . ASP A 1 368 ? 5.739 -17.520 1.101 1.00 82.81 368 ASP A O 1
ATOM 2864 N N . ALA A 1 369 ? 6.886 -18.295 -0.662 1.00 85.06 369 ALA A N 1
ATOM 2865 C CA . ALA A 1 369 ? 7.146 -19.611 -0.078 1.00 85.06 369 ALA A CA 1
ATOM 2866 C C . ALA A 1 369 ? 7.973 -19.551 1.223 1.00 85.06 369 ALA A C 1
ATOM 2868 O O . ALA A 1 369 ? 7.797 -20.397 2.100 1.00 85.06 369 ALA A O 1
ATOM 2869 N N . ILE A 1 370 ? 8.865 -18.563 1.362 1.00 87.62 370 ILE A N 1
ATOM 2870 C CA . ILE A 1 370 ? 9.673 -18.364 2.577 1.00 87.62 370 ILE A CA 1
ATOM 2871 C C . ILE A 1 370 ? 8.897 -17.559 3.622 1.00 87.62 370 ILE A C 1
ATOM 2873 O O . ILE A 1 370 ? 8.891 -17.906 4.801 1.00 87.62 370 ILE A O 1
ATOM 2877 N N . LEU A 1 371 ? 8.264 -16.463 3.203 1.00 82.50 371 LEU A N 1
ATOM 2878 C CA . LEU A 1 371 ? 7.593 -15.521 4.096 1.00 82.50 371 LEU A CA 1
ATOM 2879 C C . LEU A 1 371 ? 6.247 -16.056 4.609 1.00 82.50 371 LEU A C 1
ATOM 2881 O O . LEU A 1 371 ? 5.828 -15.691 5.710 1.00 82.50 371 LEU A O 1
ATOM 2885 N N . TYR A 1 372 ? 5.593 -16.928 3.838 1.00 82.62 372 TYR A N 1
ATOM 2886 C CA . TYR A 1 372 ? 4.249 -17.447 4.100 1.00 82.62 372 TYR A CA 1
ATOM 2887 C C . TYR A 1 372 ? 4.161 -18.965 3.844 1.00 82.62 372 TYR A C 1
ATOM 2889 O O . TYR A 1 372 ? 3.345 -19.422 3.041 1.00 82.62 372 TYR A O 1
ATOM 2897 N N . PRO A 1 373 ? 4.946 -19.791 4.563 1.00 82.12 373 PRO A N 1
ATOM 2898 C CA . PRO A 1 373 ? 5.000 -21.239 4.329 1.00 82.12 373 PRO A CA 1
ATOM 2899 C C . PRO A 1 373 ? 3.658 -21.946 4.581 1.00 82.12 373 PRO A C 1
ATOM 2901 O O . PRO A 1 373 ? 3.387 -22.996 4.004 1.00 82.12 373 PRO A O 1
ATOM 2904 N N . ASN A 1 374 ? 2.792 -21.350 5.406 1.00 85.94 374 ASN A N 1
ATOM 2905 C CA . ASN A 1 374 ? 1.496 -21.911 5.791 1.00 85.94 374 ASN A CA 1
ATOM 2906 C C . ASN A 1 374 ? 0.333 -21.359 4.949 1.00 85.94 374 ASN A C 1
ATOM 2908 O O . ASN A 1 374 ? -0.822 -21.489 5.350 1.00 85.94 374 ASN A O 1
ATOM 2912 N N . VAL A 1 375 ? 0.606 -20.751 3.785 1.00 85.75 375 VAL A N 1
ATOM 2913 C CA . VAL A 1 375 ? -0.427 -20.119 2.945 1.00 85.75 375 VAL A CA 1
ATOM 2914 C C . VAL A 1 375 ? -1.579 -21.075 2.617 1.00 85.75 375 VAL A C 1
ATOM 2916 O O . VAL A 1 375 ? -2.735 -20.671 2.665 1.00 85.75 375 VAL A O 1
ATOM 2919 N N . ALA A 1 376 ? -1.298 -22.358 2.370 1.00 86.94 376 ALA A N 1
ATOM 2920 C CA . ALA A 1 376 ? -2.329 -23.354 2.085 1.00 86.94 376 ALA A CA 1
ATOM 2921 C C . ALA A 1 376 ? -3.236 -23.627 3.300 1.00 86.94 376 ALA A C 1
ATOM 2923 O O . ALA A 1 376 ? -4.451 -23.765 3.151 1.00 86.94 376 ALA A O 1
ATOM 2924 N N . GLU A 1 377 ? -2.668 -23.670 4.509 1.00 89.31 377 GLU A N 1
ATOM 2925 C CA . GLU A 1 377 ? -3.431 -23.840 5.751 1.00 89.31 377 GLU A CA 1
ATOM 2926 C C . GLU A 1 377 ? -4.270 -22.599 6.061 1.00 89.31 377 GLU A C 1
ATOM 2928 O O . GLU A 1 377 ? -5.435 -22.715 6.454 1.00 89.31 377 GLU A O 1
ATOM 2933 N N . ASP A 1 378 ? -3.702 -21.414 5.833 1.00 89.00 378 ASP A N 1
ATOM 2934 C CA . ASP A 1 378 ? -4.392 -20.142 6.009 1.00 89.00 378 ASP A CA 1
ATOM 2935 C C . ASP A 1 378 ? -5.545 -19.999 5.004 1.00 89.00 378 ASP A C 1
ATOM 2937 O O . ASP A 1 378 ? -6.668 -19.666 5.388 1.00 89.00 378 ASP A O 1
ATOM 2941 N N . VAL A 1 379 ? -5.316 -20.348 3.733 1.00 87.94 379 VAL A N 1
ATOM 2942 C CA . VAL A 1 379 ? -6.361 -20.413 2.700 1.00 87.94 379 VAL A CA 1
ATOM 2943 C C . VAL A 1 379 ? -7.440 -21.412 3.097 1.00 87.94 379 VAL A C 1
ATOM 2945 O O . VAL A 1 379 ? -8.620 -21.094 2.977 1.00 87.94 379 VAL A O 1
ATOM 2948 N N . ALA A 1 380 ? -7.083 -22.595 3.601 1.00 90.81 380 ALA A N 1
ATOM 2949 C CA . ALA A 1 380 ? -8.062 -23.578 4.054 1.00 90.81 380 ALA A CA 1
ATOM 2950 C C . ALA A 1 380 ? -8.907 -23.052 5.227 1.00 90.81 380 ALA A C 1
ATOM 2952 O O . ALA A 1 380 ? -10.124 -23.240 5.238 1.00 90.81 380 ALA A O 1
ATOM 2953 N N . ALA A 1 381 ? -8.293 -22.350 6.184 1.00 89.69 381 ALA A N 1
ATOM 2954 C CA . ALA A 1 381 ? -9.005 -21.725 7.295 1.00 89.69 381 ALA A CA 1
ATOM 2955 C C . ALA A 1 381 ? -9.961 -20.618 6.817 1.00 89.69 381 ALA A C 1
ATOM 2957 O O . ALA A 1 381 ? -11.097 -20.552 7.286 1.00 89.69 381 ALA A O 1
ATOM 2958 N N . VAL A 1 382 ? -9.554 -19.784 5.856 1.00 87.88 382 VAL A N 1
ATOM 2959 C CA . VAL A 1 382 ? -10.436 -18.741 5.306 1.00 87.88 382 VAL A CA 1
ATOM 2960 C C . VAL A 1 382 ? -11.504 -19.328 4.373 1.00 87.88 382 VAL A C 1
ATOM 2962 O O . VAL A 1 382 ? -12.635 -18.853 4.394 1.00 87.88 382 VAL A O 1
ATOM 2965 N N . LYS A 1 383 ? -11.229 -20.405 3.622 1.00 89.12 383 LYS A N 1
ATOM 2966 C CA . LYS A 1 383 ? -12.255 -21.157 2.869 1.00 89.12 383 LYS A CA 1
ATOM 2967 C C . LYS A 1 383 ? -13.324 -21.721 3.807 1.00 89.12 383 LYS A C 1
ATOM 2969 O O . LYS A 1 383 ? -14.508 -21.614 3.500 1.00 89.12 383 LYS A O 1
ATOM 2974 N N . ASP A 1 384 ? -12.918 -22.269 4.951 1.00 88.88 384 ASP A N 1
ATOM 2975 C CA . ASP A 1 384 ? -13.829 -22.753 5.994 1.00 88.88 384 ASP A CA 1
ATOM 2976 C C . ASP A 1 384 ? -14.683 -21.611 6.575 1.00 88.88 384 ASP A C 1
ATOM 2978 O O . ASP A 1 384 ? -15.898 -21.754 6.692 1.00 88.88 384 ASP A O 1
ATOM 2982 N N . LEU A 1 385 ? -14.095 -20.433 6.830 1.00 86.00 385 LEU A N 1
ATOM 2983 C CA . LEU A 1 385 ? -14.852 -19.231 7.204 1.00 86.00 385 LEU A CA 1
ATOM 2984 C C . LEU A 1 385 ? -15.870 -18.832 6.120 1.00 86.00 385 LEU A C 1
ATOM 2986 O O . LEU A 1 385 ? -17.044 -18.646 6.432 1.00 86.00 385 LEU A O 1
ATOM 2990 N N . ILE A 1 386 ? -15.447 -18.727 4.854 1.00 84.88 386 ILE A N 1
ATOM 2991 C CA . ILE A 1 386 ? -16.313 -18.346 3.721 1.00 84.88 386 ILE A CA 1
ATOM 2992 C C . ILE A 1 386 ? -17.465 -19.346 3.556 1.00 84.88 386 ILE A C 1
ATOM 2994 O O . ILE A 1 386 ? -18.602 -18.951 3.298 1.00 84.88 386 ILE A O 1
ATOM 2998 N N . ALA A 1 387 ? -17.207 -20.643 3.742 1.00 85.06 387 ALA A N 1
ATOM 2999 C CA . ALA A 1 387 ? -18.232 -21.677 3.653 1.00 85.06 387 ALA A CA 1
ATOM 3000 C C . ALA A 1 387 ? -19.371 -21.465 4.665 1.00 85.06 387 ALA A C 1
ATOM 3002 O O . ALA A 1 387 ? -20.519 -21.798 4.362 1.00 85.06 387 ALA A O 1
ATOM 3003 N N . ARG A 1 388 ? -19.100 -20.840 5.823 1.00 82.38 388 ARG A N 1
ATOM 3004 C CA . ARG A 1 388 ? -20.137 -20.507 6.817 1.00 82.38 388 ARG A CA 1
ATOM 3005 C C . ARG A 1 388 ? -21.160 -19.499 6.293 1.00 82.38 388 ARG A C 1
ATOM 3007 O O . ARG A 1 388 ? -22.309 -19.568 6.711 1.00 82.38 388 ARG A O 1
ATOM 3014 N N . PHE A 1 389 ? -20.788 -18.637 5.343 1.00 77.00 389 PHE A N 1
ATOM 3015 C CA . PHE A 1 389 ? -21.699 -17.700 4.667 1.00 77.00 389 PHE A CA 1
ATOM 3016 C C . PHE A 1 389 ? -22.612 -18.378 3.630 1.00 77.00 389 PHE A C 1
ATOM 3018 O O . PHE A 1 389 ? -23.482 -17.733 3.045 1.00 77.00 389 PHE A O 1
ATOM 3025 N N . GLY A 1 390 ? -22.442 -19.682 3.379 1.00 72.25 390 GLY A N 1
ATOM 3026 C CA . GLY A 1 390 ? -23.357 -20.474 2.552 1.00 72.25 390 GLY A CA 1
ATOM 3027 C C . GLY A 1 390 ? -23.423 -20.054 1.079 1.00 72.25 390 GLY A C 1
ATOM 3028 O O . GLY A 1 390 ? -24.386 -20.390 0.393 1.00 72.25 390 GLY A O 1
ATOM 3029 N N . GLY A 1 391 ? -22.432 -19.302 0.586 1.00 68.31 391 GLY A N 1
ATOM 3030 C CA . GLY A 1 391 ? -22.391 -18.819 -0.799 1.00 68.31 391 GLY A CA 1
ATOM 3031 C C . GLY A 1 391 ? -23.394 -17.705 -1.118 1.00 68.31 391 GLY A C 1
ATOM 3032 O O . GLY A 1 391 ? -23.685 -17.465 -2.293 1.00 68.31 391 GLY A O 1
ATOM 3033 N N . GLN A 1 392 ? -23.940 -17.030 -0.102 1.00 66.62 392 GLN A N 1
ATOM 3034 C CA . GLN A 1 392 ? -24.799 -15.867 -0.314 1.00 66.62 392 GLN A CA 1
ATOM 3035 C C . GLN A 1 392 ? -24.015 -14.716 -0.962 1.00 66.62 392 GLN A C 1
ATOM 3037 O O . GLN A 1 392 ? -22.829 -14.515 -0.706 1.00 66.62 392 GLN A O 1
ATOM 3042 N N . LYS A 1 393 ? -24.676 -13.956 -1.844 1.00 62.22 393 LYS A N 1
ATOM 3043 C CA . LYS A 1 393 ? -24.086 -12.752 -2.441 1.00 62.22 393 LYS A CA 1
ATOM 3044 C C . LYS A 1 393 ? -24.169 -11.615 -1.427 1.00 62.22 393 LYS A C 1
ATOM 3046 O O . LYS A 1 393 ? -25.267 -11.263 -1.012 1.00 62.22 393 LYS A O 1
ATOM 3051 N N . GLY A 1 394 ? -23.034 -11.026 -1.078 1.00 66.12 394 GLY A N 1
ATOM 3052 C CA . GLY A 1 394 ? -22.967 -9.943 -0.103 1.00 66.12 394 GLY A CA 1
ATOM 3053 C C . GLY A 1 394 ? -21.532 -9.621 0.289 1.00 66.12 394 GLY A C 1
ATOM 3054 O O . GLY A 1 394 ? -20.589 -10.116 -0.330 1.00 66.12 394 GLY A O 1
ATOM 3055 N N . MET A 1 395 ? -21.384 -8.764 1.297 1.00 71.00 395 MET A N 1
ATOM 3056 C CA . MET A 1 395 ? -20.091 -8.458 1.907 1.00 71.00 395 MET A CA 1
ATOM 3057 C C . MET A 1 395 ? -19.901 -9.336 3.139 1.00 71.00 395 MET A C 1
ATOM 3059 O O . MET A 1 395 ? -20.735 -9.312 4.045 1.00 71.00 395 MET A O 1
ATOM 3063 N N . ASP A 1 396 ? -18.799 -10.080 3.170 1.00 74.75 396 ASP A N 1
ATOM 3064 C CA . ASP A 1 396 ? -18.437 -10.913 4.312 1.00 74.75 396 ASP A CA 1
ATOM 3065 C C . ASP A 1 396 ? -17.766 -10.032 5.381 1.00 74.75 396 ASP A C 1
ATOM 3067 O O . ASP A 1 396 ? -16.873 -9.235 5.078 1.00 74.75 396 ASP A O 1
ATOM 3071 N N . ALA A 1 397 ? -18.193 -10.154 6.638 1.00 73.25 397 ALA A N 1
ATOM 3072 C CA . ALA A 1 397 ? -17.675 -9.362 7.753 1.00 73.25 397 ALA A CA 1
ATOM 3073 C C . ALA A 1 397 ? -17.560 -10.207 9.029 1.00 73.25 397 ALA A C 1
ATOM 3075 O O . ALA A 1 397 ? -18.295 -11.182 9.208 1.00 73.25 397 ALA A O 1
ATOM 3076 N N . LEU A 1 398 ? -16.631 -9.842 9.917 1.00 73.19 398 LEU A N 1
ATOM 3077 C CA . LEU A 1 398 ? -16.285 -10.625 11.107 1.00 73.19 398 LEU A CA 1
ATOM 3078 C C . LEU A 1 398 ? -16.217 -9.734 12.354 1.00 73.19 398 LEU A C 1
ATOM 3080 O O . LEU A 1 398 ? -15.507 -8.740 12.354 1.00 73.19 398 LEU A O 1
ATOM 3084 N N . HIS A 1 399 ? -16.921 -10.090 13.434 1.00 66.12 399 HIS A N 1
ATOM 3085 C CA . HIS A 1 399 ? -16.957 -9.298 14.674 1.00 66.12 399 HIS A CA 1
ATOM 3086 C C . HIS A 1 399 ? -15.964 -9.823 15.735 1.00 66.12 399 HIS A C 1
ATOM 3088 O O . HIS A 1 399 ? -15.868 -11.028 15.955 1.00 66.12 399 HIS A O 1
ATOM 3094 N N . SER A 1 400 ? -15.252 -8.923 16.427 1.00 56.84 400 SER A N 1
ATOM 3095 C CA . SER A 1 400 ? -14.056 -9.233 17.241 1.00 56.84 400 SER A CA 1
ATOM 3096 C C . SER A 1 400 ? -14.294 -9.708 18.685 1.00 56.84 400 SER A C 1
ATOM 3098 O O . SER A 1 400 ? -13.329 -10.065 19.351 1.00 56.84 400 SER A O 1
ATOM 3100 N N . ALA A 1 401 ? -15.518 -9.709 19.217 1.00 48.66 401 ALA A N 1
ATOM 3101 C CA . ALA A 1 401 ? -15.718 -9.765 20.672 1.00 48.66 401 ALA A CA 1
ATOM 3102 C C . ALA A 1 401 ? -16.241 -11.121 21.207 1.00 48.66 401 ALA A C 1
ATOM 3104 O O . ALA A 1 401 ? -17.406 -11.456 20.958 1.00 48.66 401 ALA A O 1
ATOM 3105 N N . PRO A 1 402 ? -15.445 -11.851 22.022 1.00 38.62 402 PRO A N 1
ATOM 3106 C CA . PRO A 1 402 ? -15.940 -12.883 22.932 1.00 38.62 402 PRO A CA 1
ATOM 3107 C C . PRO A 1 402 ? -17.014 -12.289 23.846 1.00 38.62 402 PRO A C 1
ATOM 3109 O O . PRO A 1 402 ? -16.780 -11.285 24.514 1.00 38.62 402 PRO A O 1
ATOM 3112 N N . GLY A 1 403 ? -18.207 -12.880 23.873 1.00 38.09 403 GLY A N 1
ATOM 3113 C CA . GLY A 1 403 ? -19.259 -12.470 24.811 1.00 38.09 403 GLY A CA 1
ATOM 3114 C C . GLY A 1 403 ? -20.037 -11.197 24.454 1.00 38.09 403 GLY A C 1
ATOM 3115 O O . GLY A 1 403 ? -20.874 -10.775 25.246 1.00 38.09 403 GLY A O 1
ATOM 3116 N N . ALA A 1 404 ? -19.859 -10.606 23.266 1.00 40.56 404 ALA A N 1
ATOM 3117 C CA . ALA A 1 404 ? -20.767 -9.563 22.778 1.00 40.56 404 ALA A CA 1
ATOM 3118 C C . ALA A 1 404 ? -22.057 -10.187 22.223 1.00 40.56 404 ALA A C 1
ATOM 3120 O O . ALA A 1 404 ? -22.364 -10.097 21.036 1.00 40.56 404 ALA A O 1
ATOM 3121 N N . THR A 1 405 ? -22.825 -10.853 23.081 1.00 41.78 405 THR A N 1
ATOM 3122 C CA . THR A 1 405 ? -24.206 -11.219 22.753 1.00 41.78 405 THR A CA 1
ATOM 3123 C C . THR A 1 405 ? -25.113 -9.988 22.659 1.00 41.78 405 THR A C 1
ATOM 3125 O O . THR A 1 405 ? -26.126 -10.068 21.972 1.00 41.78 405 THR A O 1
ATOM 3128 N N . ASP A 1 406 ? -24.708 -8.844 23.234 1.00 40.03 406 ASP A N 1
ATOM 3129 C CA . ASP A 1 406 ? -25.610 -7.704 23.466 1.00 40.03 406 ASP A CA 1
ATOM 3130 C C . ASP A 1 406 ? -25.213 -6.357 22.835 1.00 40.03 406 ASP A C 1
ATOM 3132 O O . ASP A 1 406 ? -25.914 -5.372 23.066 1.00 40.03 406 ASP A O 1
ATOM 3136 N N . LYS A 1 407 ? -24.137 -6.242 22.036 1.00 48.31 407 LYS A N 1
ATOM 3137 C CA . LYS A 1 407 ? -23.826 -4.953 21.375 1.00 48.31 407 LYS A CA 1
ATOM 3138 C C . LYS A 1 407 ? -23.597 -5.071 19.858 1.00 48.31 407 LYS A C 1
ATOM 3140 O O . LYS A 1 407 ? -22.639 -5.732 19.465 1.00 48.31 407 LYS A O 1
ATOM 3145 N N . PRO A 1 408 ? -24.420 -4.427 18.998 1.00 50.66 408 PRO A N 1
ATOM 3146 C CA . PRO A 1 408 ? -24.525 -4.753 17.572 1.00 50.66 408 PRO A CA 1
ATOM 3147 C C . PRO A 1 408 ? -23.639 -3.844 16.706 1.00 50.66 408 PRO A C 1
ATOM 3149 O O . PRO A 1 408 ? -24.120 -3.253 15.751 1.00 50.66 408 PRO A O 1
ATOM 3152 N N . TRP A 1 409 ? -22.366 -3.663 17.051 1.00 56.56 409 TRP A N 1
ATOM 3153 C CA . TRP A 1 409 ? -21.503 -2.738 16.306 1.00 56.56 409 TRP A CA 1
ATOM 3154 C C . TRP A 1 409 ? -21.221 -3.255 14.892 1.00 56.56 409 TRP A C 1
ATOM 3156 O O . TRP A 1 409 ? -21.122 -4.465 14.676 1.00 56.56 409 TRP A O 1
ATOM 3166 N N . MET A 1 410 ? -21.079 -2.338 13.933 1.00 57.56 410 MET A N 1
ATOM 3167 C CA . MET A 1 410 ? -20.729 -2.680 12.558 1.00 57.56 410 MET A CA 1
ATOM 3168 C C . MET A 1 410 ? -19.424 -3.500 12.518 1.00 57.56 410 MET A C 1
ATOM 3170 O O . MET A 1 410 ? -18.394 -3.025 13.004 1.00 57.56 410 MET A O 1
ATOM 3174 N N . PRO A 1 411 ? -19.451 -4.733 11.982 1.00 61.94 411 PRO A N 1
ATOM 3175 C CA . PRO A 1 411 ? -18.276 -5.594 11.963 1.00 61.94 411 PRO A CA 1
ATOM 3176 C C . PRO A 1 411 ? -17.246 -5.094 10.937 1.00 61.94 411 PRO A C 1
ATOM 3178 O O . PRO A 1 411 ? -17.645 -4.615 9.874 1.00 61.94 411 PRO A O 1
ATOM 3181 N N . PRO A 1 412 ? -15.933 -5.234 11.193 1.00 64.06 412 PRO A N 1
ATOM 3182 C CA . PRO A 1 412 ? -14.928 -4.993 10.169 1.00 64.06 412 PRO A CA 1
ATOM 3183 C C . PRO A 1 412 ? -15.142 -5.906 8.954 1.00 64.06 412 PRO A C 1
ATOM 3185 O O . PRO A 1 412 ? -15.408 -7.108 9.081 1.00 64.06 412 PRO A O 1
ATOM 3188 N N . HIS A 1 413 ? -15.063 -5.307 7.766 1.00 71.62 413 HIS A N 1
ATOM 3189 C CA . HIS A 1 413 ? -15.299 -6.000 6.502 1.00 71.62 413 HIS A CA 1
ATOM 3190 C C . HIS A 1 413 ? -14.069 -6.818 6.104 1.00 71.62 413 HIS A C 1
ATOM 3192 O O . HIS A 1 413 ? -12.934 -6.358 6.244 1.00 71.62 413 HIS A O 1
ATOM 3198 N N . LEU A 1 414 ? -14.291 -8.009 5.550 1.00 74.94 414 LEU A N 1
ATOM 3199 C CA . LEU A 1 414 ? -13.221 -8.763 4.912 1.00 74.94 414 LEU A CA 1
ATOM 3200 C C . LEU A 1 414 ? -12.896 -8.123 3.554 1.00 74.94 414 LEU A C 1
ATOM 3202 O O . LEU A 1 414 ? -13.779 -7.830 2.747 1.00 74.94 414 LEU A O 1
ATOM 3206 N N . SER A 1 415 ? -11.608 -7.915 3.305 1.00 72.50 415 SER A N 1
ATOM 3207 C CA . SER A 1 415 ? -11.049 -7.357 2.080 1.00 72.50 415 SER A CA 1
ATOM 3208 C C . SER A 1 415 ? -11.472 -8.218 0.890 1.00 72.50 415 SER A C 1
ATOM 3210 O O . SER A 1 415 ? -11.136 -9.410 0.841 1.00 72.50 415 SER A O 1
ATOM 3212 N N . PRO A 1 416 ? -12.154 -7.638 -0.114 1.00 71.56 416 PRO A N 1
ATOM 3213 C CA . PRO A 1 416 ? -12.580 -8.369 -1.305 1.00 71.56 416 PRO A CA 1
ATOM 3214 C C . PRO A 1 416 ? -11.410 -9.032 -2.039 1.00 71.56 416 PRO A C 1
ATOM 3216 O O . PRO A 1 416 ? -11.575 -10.076 -2.670 1.00 71.56 416 PRO A O 1
ATOM 3219 N N . ARG A 1 417 ? -10.212 -8.452 -1.920 1.00 70.19 417 ARG A N 1
ATOM 3220 C CA . ARG A 1 417 ? -8.983 -8.967 -2.520 1.00 70.19 417 ARG A CA 1
ATOM 3221 C C . ARG A 1 417 ? -8.529 -10.273 -1.875 1.00 70.19 417 ARG A C 1
ATOM 3223 O O . ARG A 1 417 ? -8.272 -11.237 -2.593 1.00 70.19 417 ARG A O 1
ATOM 3230 N N . VAL A 1 418 ? -8.502 -10.329 -0.542 1.00 76.94 418 VAL A N 1
ATOM 3231 C CA . VAL A 1 418 ? -8.186 -11.562 0.198 1.00 76.94 418 VAL A CA 1
ATOM 3232 C C . VAL A 1 418 ? -9.196 -12.651 -0.154 1.00 76.94 418 VAL A C 1
ATOM 3234 O O . VAL A 1 418 ? -8.813 -13.777 -0.462 1.00 76.94 418 VAL A O 1
ATOM 3237 N N . LEU A 1 419 ? -10.484 -12.303 -0.209 1.00 80.62 419 LEU A N 1
ATOM 3238 C CA . LEU A 1 419 ? -11.536 -13.244 -0.597 1.00 80.62 419 LEU A CA 1
ATOM 3239 C C . LEU A 1 419 ? -11.369 -13.742 -2.044 1.00 80.62 419 LEU A C 1
ATOM 3241 O O . LEU A 1 419 ? -11.561 -14.928 -2.306 1.00 80.62 419 LEU A O 1
ATOM 3245 N N . SER A 1 420 ? -10.993 -12.870 -2.983 1.00 75.69 420 SER A N 1
ATOM 3246 C CA . SER A 1 420 ? -10.733 -13.244 -4.381 1.00 75.69 420 SER A CA 1
ATOM 3247 C C . SER A 1 420 ? -9.540 -14.192 -4.511 1.00 75.69 420 SER A C 1
ATOM 3249 O O . SER A 1 420 ? -9.626 -15.196 -5.220 1.00 75.69 420 SER A O 1
ATOM 3251 N N . PHE A 1 421 ? -8.446 -13.910 -3.801 1.00 79.38 421 PHE A N 1
ATOM 3252 C CA . PHE A 1 421 ? -7.279 -14.787 -3.753 1.00 79.38 421 PHE A CA 1
ATOM 3253 C C . PHE A 1 421 ? -7.651 -16.170 -3.206 1.00 79.38 421 PHE A C 1
ATOM 3255 O O . PHE A 1 421 ? -7.438 -17.179 -3.867 1.00 79.38 421 PHE A O 1
ATOM 3262 N N . VAL A 1 422 ? -8.321 -16.224 -2.053 1.00 84.69 422 VAL A N 1
ATOM 3263 C CA . VAL A 1 422 ? -8.742 -17.485 -1.419 1.00 84.69 422 VAL A CA 1
ATOM 3264 C C . VAL A 1 422 ? -9.652 -18.316 -2.332 1.00 84.69 422 VAL A C 1
ATOM 3266 O O 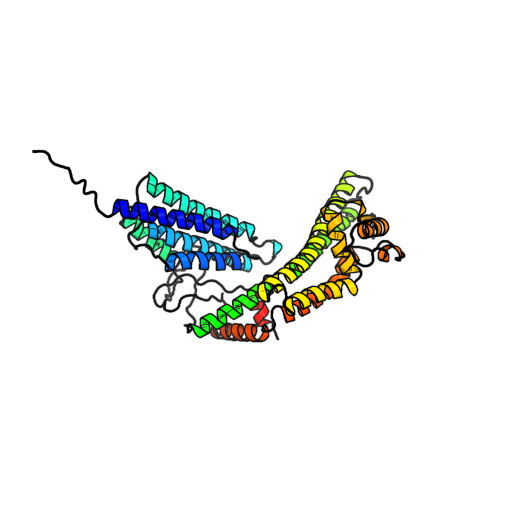. VAL A 1 422 ? -9.561 -19.543 -2.340 1.00 84.69 422 VAL A O 1
ATOM 3269 N N . ARG A 1 423 ? -10.519 -17.671 -3.124 1.00 81.94 423 ARG A N 1
ATOM 3270 C CA . ARG A 1 423 ? -11.414 -18.348 -4.081 1.00 81.94 423 ARG A CA 1
ATOM 3271 C C . ARG A 1 423 ? -10.689 -18.920 -5.303 1.00 81.94 423 ARG A C 1
ATOM 3273 O O . ARG A 1 423 ? -11.206 -19.860 -5.896 1.00 81.94 423 ARG A O 1
ATOM 3280 N N . THR A 1 424 ? -9.546 -18.354 -5.683 1.00 78.44 424 THR A N 1
ATOM 3281 C CA . THR A 1 424 ? -8.773 -18.746 -6.879 1.00 78.44 424 THR A CA 1
ATOM 3282 C C . THR A 1 424 ? -7.549 -19.603 -6.559 1.00 78.44 424 THR A C 1
ATOM 3284 O O . THR A 1 424 ? -6.984 -20.201 -7.466 1.00 78.44 424 THR A O 1
ATOM 3287 N N . PHE A 1 425 ? -7.166 -19.695 -5.284 1.00 79.25 425 PHE A N 1
ATOM 3288 C CA . PHE A 1 425 ? -6.055 -20.514 -4.812 1.00 79.25 425 PHE A CA 1
ATOM 3289 C C . PHE A 1 425 ? -6.382 -22.015 -4.908 1.00 79.25 425 PHE A C 1
ATOM 3291 O O . PHE A 1 425 ? -7.352 -22.473 -4.281 1.00 79.25 425 PHE A O 1
ATOM 3298 N N . GLU A 1 426 ? -5.576 -22.757 -5.675 1.00 69.31 426 GLU A N 1
ATOM 3299 C CA . GLU A 1 426 ? -5.684 -24.213 -5.883 1.00 69.31 426 GLU A CA 1
ATOM 3300 C C . GLU A 1 426 ? -5.000 -25.028 -4.782 1.00 69.31 426 GLU A C 1
ATOM 3302 O O . GLU A 1 426 ? -3.831 -24.734 -4.444 1.00 69.31 426 GLU A O 1
#

Organism: NCBI:txid171292

pLDDT: mean 80.46, std 14.56, range [33.38, 96.12]

Foldseek 3Di:
DDDDDPPPDPPPFVVLLVLLVVLLVVLVVLLVVLVVPPFLFQLSSLVVSLCVLVVVCVVDPDDLQGLSNLSSLQLNLLSVVLNLQQVVQPVVPVDPVPGDGNVNSSVSSSVSSVVSSVVSVVCSVVHPDDSVVSNVSSVVSLLSQFQDADDPDDPDPDRNDHDHDLDDDDPVLQVLLVVLLVLLCVLVSLCLLVQLVVLLVQLVVLQVVVLVCLQPPCDPPVPVVVVVVSLVSNLVSLLSNLVSLLCNLVVLLVLQCVPQNNPDPLSVVLNVLLVVCLVVDPLSQVSNLLNVCSVVVVSLQKDWDFDRDNVDTGIWIFGDLVVQLVVQVVPPPRPPSCVSVPDPDGDTNSVSSVVCSVVVVVSSVVSCCSSPVCNVVSLVSNVVVVVSVVPDPDWDFDADDDPVPDRRGDGSTRDVVSVVCSVPPD

Nearest PDB structures (foldseek):
  4xpw-assembly1_A  TM=4.481E-01  e=7.561E+00  Methylococcus capsulatus str. Bath
  4xpx-assembly1_A  TM=4.506E-01  e=7.904E+00  Methylococcus capsulatus str. Bath

Secondary structure (DSSP, 8-state):
----------TTHHHHHHHHHHHHHHHHHHHHHHHT---SSHHHHHHHHHHHHHHHHHHSPPPTTSTHHHHHHHHHHHHHHHHHHHHHHHHH--SGGGSPPHHHHHHHHHHHHHHHHHHHHHHHHH-PPPHHHHHHHHHHHHHHHB---STTPPPPTTT-----------HHHHHHHHHHHHHHHHHHH-THHHHHHHHHHHHHHHHHHHHHHHHHS---TT-HHHHHHHHHHHHHHHHHHHHHHHHHHHHHHHHHHHHH-TT-HHHHHHHHHHHHHHHH-HHHHHHHHHHHHHHTT-GGGEEEEEE--SS--EEEEEE-HHHHHHHHHH-TT-S-TTHHHHSSSPPBHHHHHHHHHHHHHHHHHHHHHHH-TTHHHHHHHHHHHHHHTTT-SS--B----TT-SS--BPPPBPPHHHHHHHHH--